Protein 8CR6 (pdb70)

Secondary structure (DSSP, 8-state):
-EESSSSEEEEEE---TTSPPEEEEEE-S-SS--S--EE-TT-SS--B-SSEEEEEESSGGG-SEEEE----EEEEEEEEEETTEE---SEE--TT--S-EEEBSSSSSEEEEEEEESS-SS-EEEEEE---SSSS--EEE---EEEEEEEE-SS-EEEEEEEEEEEPP-S--SS-SSPEEEEEEEEETTEEEEEEEEE-HHHHB-PPPPEEEEEEE---EEEEEE--TTS-S-TTTS-EEEEEEE-----SS-EEESSSEEEE--SS-EEEEEEEESSS--PPPPPEEEE--/--HHHHHHHHHHHHHHHHHHHHHHSTTTTSTT--S----SSTTT--HHHHSS-GGG---TT---TTS-SS---HHHHHHHHHHHHHHHHHHHHHHHHHHHHHH-------HHHHHHHHHHHHHHH-------HHHHHHHHHHHHHHHHHHHHHHHHHHHHHTT-

B-factor: mean 110.55, std 40.28, range [47.68, 278.94]

Nearest PDB structures (foldseek):
  8cr6-assembly1_B  TM=1.006E+00  e=8.354E-24  Mus musculus
  8odz-assembly1_A  TM=9.471E-01  e=2.754E-16  Mus musculus
  8xrp-assembly1_I  TM=9.259E-01  e=5.341E-13  Homo sapiens
  1huw-assembly1_A-2  TM=4.207E-01  e=3.309E-01  Homo sapiens
  7zxk-assembly1_A  TM=4.662E-01  e=5.481E-01  Homo sapiens

Radius of gyration: 28.17 Å; Cα contacts (8 Å, |Δi|>4): 906; chains: 2; bounding box: 76×85×51 Å

Foldseek 3Di:
DDDPDDQEDEAEEALDVVGWFDKDKDFFPPPPDAQKWKDFPLDDDTDDGGRMGIFGDHDLVSFGWICISVRHTHGYAYFYAYPRRTDPQQFDAAPVRDQWQKADQEPQFKIKIKGWGPDDDPKAKDKAFDDPDPPAWGKDKDGKDKDPDWDDDPNDTTTMIMIMMGTDDDPDDPADDAWGKMKMWIGDGRYTDMDIDTHGNLARHEHAFWADWDWAPDCQIKIFTHGDPSYDPPCVSQFKKKWKAKLQVPQDRIDIDSDRIDGDDDDQIKMWMWMGGPPRPYTIYDIDIGTDD/DVLLVLLVLLLVLLVVQLVLLCVLVPPLCLVVVPDDQDQPCVPPAPQVQQLDDPVVCPDPPGAFQLADPVDDDPSLNSNLVRLLVSLVVLLVALVVLQVVVVVPPSHHRDPSNSVSSVVSSVRRVVDYDDDDPSGSSSVVSSSSVNVSVSSVSVSVSSVVSPPD

Solvent-accessible surface area: 23974 Å² total; per-residue (Å²): 87,93,119,37,86,76,62,21,70,0,0,72,3,58,56,38,128,122,12,118,12,90,96,38,88,20,74,8,76,39,126,157,82,80,102,8,46,2,25,5,64,71,142,194,37,91,78,13,83,34,111,61,30,74,34,78,0,41,73,52,109,42,0,0,78,7,21,2,75,123,80,12,98,10,32,2,4,0,11,17,59,90,142,56,126,101,16,74,78,4,1,24,38,26,90,100,147,50,43,12,77,20,76,0,36,8,55,57,6,128,1,54,0,20,0,0,2,58,160,48,122,61,27,102,31,73,14,102,39,61,29,118,51,140,102,35,46,49,12,82,28,48,168,18,69,115,26,105,70,129,39,96,32,105,188,102,87,13,62,47,22,34,4,74,3,64,34,67,137,107,47,42,73,21,13,25,75,71,40,0,61,0,20,0,22,0,32,22,83,3,33,1,0,76,14,87,34,69,21,20,8,16,70,15,0,68,2,52,46,10,77,72,30,92,36,122,105,98,123,40,8,54,0,29,4,67,33,4,122,38,7,16,82,18,68,33,4,16,5,0,27,0,21,0,67,81,111,108,51,60,83,161,77,20,74,74,18,60,147,62,21,22,91,16,142,24,170,71,5,44,1,0,0,1,0,6,0,44,11,44,137,11,47,3,4,131,60,20,63,35,94,4,182,71,182,4,58,79,42,0,64,51,0,16,124,10,0,39,61,3,9,120,59,0,78,139,32,0,60,104,46,35,0,72,68,103,112,24,118,49,88,20,39,0,178,126,122,31,43,0,21,129,14,0,6,0,83,91,45,58,164,97,184,99,69,217,18,51,3,37,15,118,162,62,97,22,124,84,14,36,84,0,11,39,11,0,58,86,1,0,28,37,1,47,73,22,0,88,36,7,14,58,39,4,117,122,120,180,92,4,109,7,49,70,25,0,21,89,0,0,52,60,0,6,100,24,9,83,166,186,44,52,175,50,101,63,114,143,9,21,27,56,0,2,37,3,0,27,4,0,19,6,3,0,5,3,0,0,14,0,5,9,24,15,39,107,78

Sequence (457 aa):
MWELEKDVYVVEVDWTPDAPGETVNLTCDTPEEDDITWTSDQRHGVIGSGKTLTITVKEFLDAGQYTCHTLSHSHLLLHKKENGIWSTEILKNFKNKTFLKCEAPNYSGRFTCSWLVQRNMDLKFNIKSSSSSPDSRAVTCGMASLSAEKVTLDQRDYEKYSVSCQEDVTCPTAEETLPIELALEARQQNKYENYSTSFFIRDIIKPDPPKNLQMKPLKQVEVSWEYPDSWSTPHSYFSLKFFVRIQGCNQKGAFLVEKTSTEVQCKGGNVCVQAQDRYYNSSCSKWACVPCRARCLSQSRNLLKTTDDMVKTAREKLKHYSCTAEDIDHEDITRDQTSTLKTCLPLELHKNESCRGSCLPPQKTSLMMTLCLGSIYEDLKMYQTEFQAINAALQNHQQIILDKGMLVAIDELMQSLNHPVGEADPYRVKMKLCILLHAFSTRVVTINRVMGYLSSA

GO terms:
  GO:0042102 positive regulation of T cell proliferation (P, IDA)
  GO:0005576 extracellular region (C, EXP)
  GO:0005125 cytokine activity (F, IDA)
  GO:0005576 extracellular region (C, IDA)
  GO:0005737 cytoplasm (C, IDA)
  GO:0009986 cell surface (C, IDA)
  GO:0042832 defense response to protozoan (P, IDA)
  GO:0043514 interleukin-12 complex (C, IDA)
  GO:0032729 positive regulation of type II interferon production (P, IDA)
  GO:0051607 defense response to virus (P, IDA)
  GO:0007166 cell surface receptor signaling pathway (P, IDA)
  GO:0008283 cell population proliferation (P, IDA)
  GO:0071222 cellular response to lipopolysaccharide (P, IDA)
  GO:0071346 cellular response to type II interferon (P, IDA)
  GO:0042832 defense response to protozoan (P, IGI)
  GO:0043514 interleukin-12 complex (C, IGI)
  GO:0032729 positive regulation of type II interferon production (P, IGI)
  GO:0008283 cell population proliferation (P, IGI)
  GO:0002862 negative regulation of inflammatory response to antigenic stimulus (P, IMP)
  GO:0042832 defense response to protozoan (P, IMP)

Structure (mmCIF, N/CA/C/O backbone):
data_8CR6
#
_entry.id   8CR6
#
_cell.length_a   59.110
_cell.length_b   70.770
_cell.length_c   127.370
_cell.angle_alpha   90.000
_cell.angle_beta   90.000
_cell.angle_gamma   90.000
#
_symmetry.space_group_name_H-M   'P 21 21 21'
#
loop_
_entity.id
_entity.type
_entity.pdbx_description
1 polymer 'Interleukin-12 subunit beta'
2 polymer 'Interleukin-12 subunit alpha'
3 branched beta-D-mannopyranose-(1-4)-2-acetamido-2-deoxy-beta-D-glucopyranose-(1-4)-2-acetamido-2-deoxy-beta-D-glucopyranose
4 non-polymer 2-acetamido-2-deoxy-beta-D-glucopyranose
5 water water
#
loop_
_atom_site.group_PDB
_atom_site.id
_atom_site.type_symbol
_atom_site.label_atom_id
_atom_site.label_alt_id
_atom_site.label_comp_id
_atom_site.label_asym_id
_atom_site.label_entity_id
_atom_site.label_seq_id
_atom_site.pdbx_PDB_ins_code
_atom_site.Cartn_x
_atom_site.Cartn_y
_atom_site.Cartn_z
_atom_site.occupancy
_atom_site.B_iso_or_equiv
_atom_site.auth_seq_id
_atom_site.auth_comp_id
_atom_site.auth_asym_id
_atom_site.auth_atom_id
_atom_site.pdbx_PDB_model_num
ATOM 1 N N . MET A 1 23 ? -11.16000 -21.46900 8.05800 1.000 109.55391 23 MET A N 1
ATOM 2 C CA . MET A 1 23 ? -11.59900 -21.64700 9.43800 1.000 117.62288 23 MET A CA 1
ATOM 3 C C . MET A 1 23 ? -11.18600 -20.45300 10.29300 1.000 121.51215 23 MET A C 1
ATOM 4 O O . MET A 1 23 ? -10.00000 -20.15200 10.42500 1.000 132.35345 23 MET A O 1
ATOM 9 N N . TRP A 1 24 ? -12.17600 -19.77400 10.87100 1.000 115.38693 24 TRP A N 1
ATOM 10 C CA . TRP A 1 24 ? -11.94600 -18.61200 11.71600 1.000 123.47575 24 TRP A CA 1
ATOM 11 C C . TRP A 1 24 ? -12.40800 -18.89600 13.13900 1.000 129.15612 24 TRP A C 1
ATOM 12 O O . TRP A 1 24 ? -13.31600 -19.70200 13.37000 1.000 113.24095 24 TRP A O 1
ATOM 23 N N . GLU A 1 25 ? -11.77000 -18.21700 14.09100 1.000 166.61792 25 GLU A N 1
ATOM 24 C CA . GLU A 1 25 ? -11.96200 -18.48100 15.51400 1.000 147.62635 25 GLU A CA 1
ATOM 25 C C . GLU A 1 25 ? -13.07400 -17.58600 16.04800 1.000 147.53137 25 GLU A C 1
ATOM 26 O O . GLU A 1 25 ? -12.90200 -16.36800 16.16300 1.000 146.38174 25 GLU A O 1
ATOM 32 N N . LEU A 1 26 ? -14.21300 -18.19300 16.38100 1.000 130.60446 26 LEU A N 1
ATOM 33 C CA . LEU A 1 26 ? -15.27500 -17.46000 17.06300 1.000 111.77888 26 LEU A CA 1
ATOM 34 C C . LEU A 1 26 ? -15.00400 -17.39200 18.56300 1.000 121.52339 26 LEU A C 1
ATOM 35 O O . LEU A 1 26 ? -15.13900 -16.32900 19.17800 1.000 122.49523 26 LEU A O 1
ATOM 40 N N . GLU A 1 27 ? -14.61200 -18.52000 19.16200 1.000 123.86677 27 GLU A N 1
ATOM 41 C CA . GLU A 1 27 ? -14.20900 -18.58300 20.56100 1.000 108.51549 27 GLU A CA 1
ATOM 42 C C . GLU A 1 27 ? -12.98000 -19.48100 20.67300 1.000 120.60513 27 GLU A C 1
ATOM 43 O O . GLU A 1 27 ? -12.49400 -20.02900 19.67900 1.000 128.27618 27 GLU A O 1
ATOM 49 N N . LYS A 1 28 ? -12.48700 -19.64600 21.90400 1.000 119.52319 28 LYS A N 1
ATOM 50 C CA . LYS A 1 28 ? -11.22900 -20.35700 22.11800 1.000 128.68156 28 LYS A CA 1
ATOM 51 C C . LYS A 1 28 ? -11.29300 -21.78200 21.57500 1.000 128.22196 28 LYS A C 1
ATOM 52 O O . LYS A 1 28 ? -10.40000 -22.21800 20.83900 1.000 112.54995 28 LYS A O 1
ATOM 54 N N . ASP A 1 29 ? -12.34300 -22.52700 21.93400 1.000 129.12706 29 ASP A N 1
ATOM 55 C CA . ASP A 1 29 ? -12.50400 -23.91100 21.50100 1.000 115.65577 29 ASP A CA 1
ATOM 56 C C . ASP A 1 29 ? -13.74500 -24.10200 20.63400 1.000 114.94434 29 ASP A C 1
ATOM 57 O O . ASP A 1 29 ? -14.24700 -25.22500 20.51300 1.000 102.42049 29 ASP A O 1
ATOM 62 N N . VAL A 1 30 ? -14.25300 -23.02700 20.03500 1.000 118.50126 30 VAL A N 1
ATOM 63 C CA . VAL A 1 30 ? -15.38700 -23.08000 19.11800 1.000 108.26372 30 VAL A CA 1
ATOM 64 C C . VAL A 1 30 ? -14.96100 -22.41000 17.82000 1.000 118.74183 30 VAL A C 1
ATOM 65 O O . VAL A 1 30 ? -14.64000 -21.21400 17.81200 1.000 107.73693 30 VAL A O 1
ATOM 69 N N . TYR A 1 31 ? -14.96200 -23.17100 16.72800 1.000 115.12821 31 TYR A N 1
ATOM 70 C CA . TYR A 1 31 ? -14.51200 -22.69300 15.43000 1.000 105.83417 31 TYR A CA 1
ATOM 71 C C . TYR A 1 31 ? -15.63800 -22.80900 14.41200 1.000 95.28577 31 TYR A C 1
ATOM 72 O O . TYR A 1 31 ? -16.46900 -23.71900 14.47900 1.000 99.09632 31 TYR A O 1
ATOM 81 N N . VAL A 1 32 ? -15.65700 -21.87300 13.46600 1.000 94.92659 32 VAL A N 1
ATOM 82 C CA . VAL A 1 32 ? -16.66400 -21.82800 12.41300 1.000 98.35650 32 VAL A CA 1
ATOM 83 C C . VAL A 1 32 ? -15.95900 -21.98000 11.07400 1.000 101.37854 32 VAL A C 1
ATOM 84 O O . VAL A 1 32 ? -14.97700 -21.28100 10.80200 1.000 103.25258 32 VAL A O 1
ATOM 88 N N . VAL A 1 33 ? -16.46500 -22.88200 10.23800 1.000 100.55882 33 VAL A N 1
ATOM 89 C CA . VAL A 1 33 ? -15.92800 -23.11100 8.90100 1.000 95.62714 33 VAL A CA 1
ATOM 90 C C . VAL A 1 33 ? -17.01900 -22.79400 7.88700 1.000 85.29936 33 VAL A C 1
ATOM 91 O O . VAL A 1 33 ? -18.16500 -23.23100 8.04000 1.000 82.66974 33 VAL A O 1
ATOM 95 N N . GLU A 1 34 ? -16.66100 -22.03000 6.86100 1.000 83.97948 34 GLU A N 1
ATOM 96 C CA . GLU A 1 34 ? -17.59000 -21.61400 5.81900 1.000 86.33291 34 GLU A CA 1
ATOM 97 C C . GLU A 1 34 ? -17.46700 -22.55600 4.62900 1.000 89.07362 34 GLU A C 1
ATOM 98 O O . GLU A 1 34 ? -16.36000 -22.79400 4.13000 1.000 88.75799 34 GLU A O 1
ATOM 104 N N . VAL A 1 35 ? -18.60000 -23.09800 4.18800 1.000 86.13629 35 VAL A N 1
ATOM 105 C CA . VAL A 1 35 ? -18.63700 -24.11800 3.14800 1.000 98.33802 35 VAL A CA 1
ATOM 106 C C . VAL A 1 35 ? -19.49100 -23.61700 1.99200 1.000 114.99132 35 VAL A C 1
ATOM 107 O O . VAL A 1 35 ? -20.46400 -22.88000 2.18200 1.000 95.43746 35 VAL A O 1
ATOM 111 N N . ASP A 1 36 ? -19.11400 -24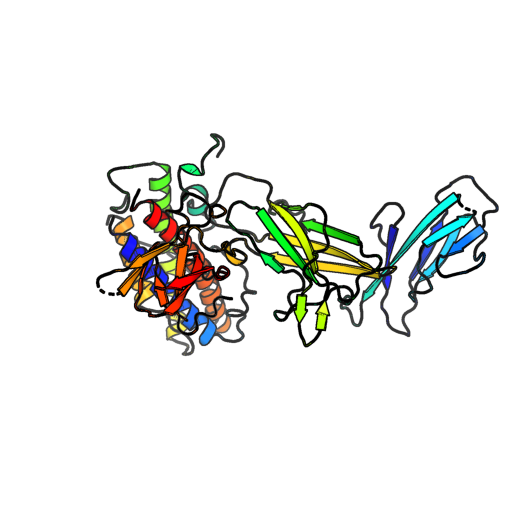.02900 0.77700 1.000 116.86310 36 ASP A N 1
ATOM 112 C CA . ASP A 1 36 ? -19.79600 -23.58800 -0.43500 1.000 119.45913 36 ASP A CA 1
ATOM 113 C C . ASP A 1 36 ? -21.16800 -24.22800 -0.60700 1.000 122.45581 36 ASP A C 1
ATOM 114 O O . ASP A 1 36 ? -21.94500 -23.76600 -1.44900 1.000 131.72420 36 ASP A O 1
ATOM 119 N N . TRP A 1 37 ? -21.47500 -25.26900 0.16400 1.000 123.80679 37 TRP A N 1
ATOM 120 C CA . TRP A 1 37 ? -22.76200 -25.96100 0.12100 1.000 131.19861 37 TRP A CA 1
ATOM 121 C C . TRP A 1 37 ? -23.22900 -26.18500 -1.31500 1.000 137.85612 37 TRP A C 1
ATOM 122 O O . TRP A 1 37 ? -24.35200 -25.85100 -1.70100 1.000 131.70094 37 TRP A O 1
ATOM 133 N N . THR A 1 38 ? -22.33800 -26.76500 -2.11400 1.000 149.31380 38 THR A N 1
ATOM 134 C CA . THR A 1 38 ? -22.64300 -27.20200 -3.46800 1.000 152.36503 38 THR A CA 1
ATOM 135 C C . THR A 1 38 ? -22.14800 -28.64000 -3.58600 1.000 169.62268 38 THR A C 1
ATOM 136 O O . THR A 1 38 ? -20.99700 -28.92700 -3.21400 1.000 172.15564 38 THR A O 1
ATOM 140 N N . PRO A 1 39 ? -22.97100 -29.56800 -4.08400 1.000 181.01174 39 PRO A N 1
ATOM 141 C CA . PRO A 1 39 ? -22.58900 -30.99200 -4.02400 1.000 187.05885 39 PRO A CA 1
ATOM 142 C C . PRO A 1 39 ? -21.21800 -31.30200 -4.60400 1.000 188.62303 39 PRO A C 1
ATOM 143 O O . PRO A 1 39 ? -20.54700 -32.22100 -4.11400 1.000 198.34565 39 PRO A O 1
ATOM 147 N N . ASP A 1 40 ? -20.77300 -30.56900 -5.62500 1.000 172.07411 40 ASP A N 1
ATOM 148 C CA . ASP A 1 40 ? -19.46500 -30.82900 -6.21600 1.000 180.63571 40 ASP A CA 1
ATOM 149 C C . ASP A 1 40 ? -18.32600 -30.16100 -5.45600 1.000 172.21965 40 ASP A C 1
ATOM 150 O O . ASP A 1 40 ? -17.17200 -30.58400 -5.60000 1.000 170.54737 40 ASP A O 1
ATOM 155 N N . ALA A 1 41 ? -18.61700 -29.14100 -4.65800 1.000 162.94643 41 ALA A N 1
ATOM 156 C CA . ALA A 1 41 ? -17.56200 -28.37800 -4.00100 1.000 150.97057 41 ALA A CA 1
ATOM 157 C C . ALA A 1 41 ? -16.85200 -29.23700 -2.96100 1.000 140.49047 41 ALA A C 1
ATOM 158 O O . ALA A 1 41 ? -17.51400 -29.91500 -2.16700 1.000 146.68139 41 ALA A O 1
ATOM 160 N N . PRO A 1 42 ? -15.51800 -29.24100 -2.93200 1.000 122.68085 42 PRO A N 1
ATOM 161 C CA . PRO A 1 42 ? -14.80400 -30.01600 -1.90600 1.000 113.68505 42 PRO A CA 1
ATOM 162 C C . PRO A 1 42 ? -14.78400 -29.27100 -0.58000 1.000 140.74875 42 PRO A C 1
ATOM 163 O O . PRO A 1 42 ? -14.49200 -28.07400 -0.52900 1.000 140.22921 42 PRO A O 1
ATOM 167 N N . GLY A 1 43 ? -15.10100 -29.98800 0.49400 1.000 145.79297 43 GLY A N 1
ATOM 168 C CA . GLY A 1 43 ? -15.06700 -29.37800 1.80800 1.000 136.73365 43 GLY A CA 1
ATOM 169 C C . GLY A 1 43 ? -13.66500 -28.94900 2.19100 1.000 132.55097 43 GLY A C 1
ATOM 170 O O . GLY A 1 43 ? -12.66800 -29.52800 1.75500 1.000 129.60545 43 GLY A O 1
ATOM 171 N N . GLU A 1 44 ? -13.59400 -27.91500 3.02600 1.000 130.39694 44 GLU A N 1
ATOM 172 C CA . GLU A 1 44 ? -12.30700 -27.36800 3.42800 1.000 120.74248 44 GLU A CA 1
ATOM 173 C C . GLU A 1 44 ? -11.59300 -28.33500 4.36400 1.000 115.72199 44 GLU A C 1
ATOM 174 O O . GLU A 1 44 ? -12.20200 -28.92000 5.26400 1.000 112.51949 44 GLU A O 1
ATOM 180 N N . THR A 1 45 ? -10.29000 -28.49700 4.14800 1.000 122.02497 45 THR A N 1
ATOM 181 C CA . THR A 1 45 ? -9.46900 -29.41100 4.93300 1.000 126.00541 45 THR A CA 1
ATOM 182 C C . THR A 1 45 ? -8.66400 -28.58600 5.93300 1.000 128.11740 45 THR A C 1
ATOM 183 O O . THR A 1 45 ? -7.82000 -27.77400 5.54200 1.000 133.87264 45 THR A O 1
ATOM 187 N N . VAL A 1 46 ? -8.93700 -28.78600 7.22000 1.000 135.38186 46 VAL A N 1
ATOM 188 C CA . VAL A 1 46 ? -8.25400 -28.07200 8.29200 1.000 130.11586 46 VAL A CA 1
ATOM 189 C C . VAL A 1 46 ? -8.01900 -29.04000 9.44400 1.000 135.94117 46 VAL A C 1
ATOM 190 O O . VAL A 1 46 ? -8.90900 -29.81400 9.80900 1.000 137.59557 46 VAL A O 1
ATOM 194 N N . ASN A 1 47 ? -6.82000 -28.99500 10.01700 1.000 143.85290 47 ASN A N 1
ATOM 195 C CA . ASN A 1 47 ? -6.45700 -29.88700 11.10900 1.000 156.45333 47 ASN A CA 1
ATOM 196 C C . ASN A 1 47 ? -6.79300 -29.24700 12.45000 1.000 152.49153 47 ASN A C 1
ATOM 197 O O . ASN A 1 47 ? -6.63500 -28.03700 12.63400 1.000 131.80737 47 ASN A O 1
ATOM 202 N N . LEU A 1 48 ? -7.27000 -30.07100 13.38300 1.000 160.23863 48 LEU A N 1
ATOM 203 C CA . LEU A 1 48 ? -7.50300 -29.65100 14.75900 1.000 159.08009 48 LEU A CA 1
ATOM 204 C C . LEU A 1 48 ? -6.75600 -30.59500 15.68900 1.000 163.01466 48 LEU A C 1
ATOM 205 O O . LEU A 1 48 ? -6.83000 -31.81800 15.53300 1.000 166.46202 48 LEU A O 1
ATOM 210 N N . THR A 1 49 ? -6.02800 -30.02300 16.64300 1.000 162.99990 49 THR A N 1
ATOM 211 C CA . THR A 1 49 ? -5.23100 -30.77700 17.59500 1.000 160.92724 49 THR A CA 1
ATOM 212 C C . THR A 1 49 ? -5.88000 -30.73200 18.97100 1.000 159.76802 49 THR A C 1
ATOM 213 O O . THR A 1 49 ? -6.70200 -29.86100 19.26700 1.000 159.06405 49 THR A O 1
ATOM 217 N N . CYS A 1 50 ? -5.49900 -31.68300 19.81600 1.000 161.17744 50 CYS A N 1
ATOM 218 C CA . CYS A 1 50 ? -6.01000 -31.69700 21.17800 1.000 165.23374 50 CYS A CA 1
ATOM 219 C C . CYS A 1 50 ? -5.36600 -30.57200 21.98200 1.000 166.69515 50 CYS A C 1
ATOM 220 O O . CYS A 1 50 ? -4.19000 -30.24500 21.79600 1.000 166.33433 50 CYS A O 1
ATOM 223 N N . ASP A 1 51 ? -6.15100 -29.96900 22.87700 1.000 163.85165 51 ASP A N 1
ATOM 224 C CA . ASP A 1 51 ? -5.68100 -28.81500 23.63200 1.000 150.81776 51 ASP A CA 1
ATOM 225 C C . ASP A 1 51 ? -4.64700 -29.17000 24.69200 1.000 160.41559 51 ASP A C 1
ATOM 226 O O . ASP A 1 51 ? -4.19400 -28.26500 25.40200 1.000 161.95991 51 ASP A O 1
ATOM 231 N N . THR A 1 52 ? -4.26600 -30.44500 24.82700 1.000 166.10427 52 THR A N 1
ATOM 232 C CA . THR A 1 52 ? -3.17600 -30.83000 25.71800 1.000 177.00367 52 THR A CA 1
ATOM 233 C C . THR A 1 52 ? -1.91300 -31.03300 24.89500 1.000 191.94926 52 THR A C 1
ATOM 234 O O . THR A 1 52 ? -1.92000 -31.84900 23.96000 1.000 189.91446 52 THR A O 1
ATOM 238 N N . PRO A 1 53 ? -0.81800 -30.32500 25.18700 1.000 222.73174 53 PRO A N 1
ATOM 239 C CA . PRO A 1 53 ? 0.32500 -30.33900 24.26400 1.000 226.88366 53 PRO A CA 1
ATOM 240 C C . PRO A 1 53 ? 1.16000 -31.61200 24.29000 1.000 243.47246 53 PRO A C 1
ATOM 241 O O . PRO A 1 53 ? 1.52600 -32.12000 23.22600 1.000 260.19911 53 PRO A O 1
ATOM 245 N N . GLU A 1 54 ? 1.46500 -32.14500 25.47500 1.000 212.61334 54 GLU A N 1
ATOM 246 C CA . GLU A 1 54 ? 2.46600 -33.20200 25.58200 1.000 199.60807 54 GLU A CA 1
ATOM 247 C C . GLU A 1 54 ? 1.89300 -34.61000 25.48800 1.000 193.52131 54 GLU A C 1
ATOM 248 O O . GLU A 1 54 ? 2.65600 -35.55700 25.26400 1.000 195.44831 54 GLU A O 1
ATOM 254 N N . GLU A 1 55 ? 0.58400 -34.77900 25.64400 1.000 191.84324 55 GLU A N 1
ATOM 255 C CA . GLU A 1 55 ? 0.01400 -36.11800 25.71200 1.000 193.42037 55 GLU A CA 1
ATOM 256 C C . GLU A 1 55 ? 0.09600 -36.81800 24.35900 1.000 196.44038 55 GLU A C 1
ATOM 257 O O . GLU A 1 55 ? -0.05200 -36.19400 23.30500 1.000 196.66718 55 GLU A O 1
ATOM 263 N N . ASP A 1 56 ? 0.33500 -38.13000 24.40000 1.000 192.56093 56 ASP A N 1
ATOM 264 C CA . ASP A 1 56 ? 0.41000 -38.96200 23.21000 1.000 200.28238 56 ASP A CA 1
ATOM 265 C C . ASP A 1 56 ? -0.46500 -40.19600 23.39200 1.000 212.00863 56 ASP A C 1
ATOM 266 O O . ASP A 1 56 ? -0.85800 -40.54600 24.50700 1.000 211.43347 56 ASP A O 1
ATOM 271 N N . ASP A 1 57 ? -0.76400 -40.85200 22.26700 1.000 221.57219 57 ASP A N 1
ATOM 272 C CA . ASP A 1 57 ? -1.52500 -42.10500 22.24300 1.000 215.71415 57 ASP A CA 1
ATOM 273 C C . ASP A 1 57 ? -2.98500 -41.88100 22.63600 1.000 224.12988 57 ASP A C 1
ATOM 274 O O . ASP A 1 57 ? -3.59700 -42.71700 23.30100 1.000 219.23596 57 ASP A O 1
ATOM 276 N N . ILE A 1 58 ? -3.55200 -40.75700 22.19900 1.000 234.57624 58 ILE A N 1
ATOM 277 C CA . ILE A 1 58 ? -4.91000 -40.37400 22.57100 1.000 203.87743 58 ILE A CA 1
ATOM 278 C C . ILE A 1 58 ? -5.90900 -40.97000 21.58700 1.000 192.51549 58 ILE A C 1
ATOM 279 O O . ILE A 1 58 ? -5.52100 -41.56700 20.57700 1.000 191.90684 58 ILE A O 1
ATOM 284 N N . THR A 1 59 ? -7.20100 -40.81600 21.88100 1.000 193.73407 59 THR A N 1
ATOM 285 C CA . THR A 1 59 ? -8.27300 -41.23200 20.98800 1.000 181.94696 59 THR A CA 1
ATOM 286 C C . THR A 1 59 ? -9.26400 -40.08200 20.83800 1.000 190.99243 59 THR A C 1
ATOM 287 O O . THR A 1 59 ? -9.29300 -39.15000 21.64700 1.000 183.28593 59 THR A O 1
ATOM 291 N N . TRP A 1 60 ? -10.08400 -40.15500 19.78600 1.000 175.15326 60 TRP A N 1
ATOM 292 C CA . TRP A 1 60 ? -10.97800 -39.06900 19.41400 1.000 160.24115 60 TRP A CA 1
ATOM 293 C C . TRP A 1 60 ? -12.38400 -39.59500 19.15900 1.000 149.34971 60 TRP A C 1
ATOM 294 O O . TRP A 1 60 ? -12.56700 -40.70800 18.66100 1.000 155.65098 60 TRP A O 1
ATOM 305 N N . THR A 1 61 ? -13.37800 -38.77100 19.49300 1.000 147.40875 61 THR A N 1
ATOM 306 C CA . THR A 1 61 ? -14.77200 -39.08300 19.21700 1.000 146.28959 61 THR A CA 1
ATOM 307 C C . THR A 1 61 ? -15.48200 -37.82400 18.73300 1.000 145.50433 61 THR A C 1
ATOM 308 O O . THR A 1 61 ? -14.92700 -36.72100 18.75400 1.000 143.05999 61 THR A O 1
ATOM 312 N N . SER A 1 62 ? -16.72600 -38.00700 18.29200 1.000 143.69606 62 SER A N 1
ATOM 313 C CA . SER A 1 62 ? -17.60000 -36.90800 17.90600 1.000 138.45140 62 SER A CA 1
ATOM 314 C C . SER A 1 62 ? -18.98500 -37.15900 18.48700 1.000 137.38690 62 SER A C 1
ATOM 315 O O . SER A 1 62 ? -19.40800 -38.30700 18.64700 1.000 142.99489 62 SER A O 1
ATOM 318 N N . ASP A 1 63 ? -19.69300 -36.07000 18.79700 1.000 140.53395 63 ASP A N 1
ATOM 319 C CA . ASP A 1 63 ? -20.99700 -36.18800 19.43900 1.000 131.84649 63 ASP A CA 1
ATOM 320 C C . ASP A 1 63 ? -22.04100 -36.84800 18.54800 1.000 134.99471 63 ASP A C 1
ATOM 321 O O . ASP A 1 63 ? -23.11000 -37.21600 19.05200 1.000 136.60587 63 ASP A O 1
ATOM 326 N N . GLN A 1 64 ? -21.77100 -37.00000 17.25300 1.000 128.40024 64 GLN A N 1
ATOM 327 C CA . GLN A 1 64 ? -22.65700 -37.71300 16.34300 1.000 125.23495 64 GLN A CA 1
ATOM 328 C C . GLN A 1 64 ? -22.14100 -39.10300 15.99800 1.000 142.05207 64 GLN A C 1
ATOM 329 O O . GLN A 1 64 ? -22.74800 -39.79000 15.16900 1.000 134.65406 64 GLN A O 1
ATOM 335 N N . ARG A 1 65 ? -21.04200 -39.53000 16.60900 1.000 147.07616 65 ARG A N 1
ATOM 336 C CA . ARG A 1 65 ? -20.47100 -40.84900 16.39000 1.000 142.84385 65 ARG A CA 1
ATOM 337 C C . ARG A 1 65 ? -20.43400 -41.60500 17.71000 1.000 144.80362 65 ARG A C 1
ATOM 338 O O . ARG A 1 65 ? -20.31600 -41.00700 18.78400 1.000 143.44137 65 ARG A O 1
ATOM 346 N N . HIS A 1 66 ? -20.53600 -42.93000 17.61900 1.000 151.10541 66 HIS A N 1
ATOM 347 C CA . HIS A 1 66 ? -20.59700 -43.76900 18.80700 1.000 142.28273 66 HIS A CA 1
ATOM 348 C C . HIS A 1 66 ? -19.21700 -44.13400 19.33700 1.000 151.58967 66 HIS A C 1
ATOM 349 O O . HIS A 1 66 ? -19.00100 -44.12400 20.55400 1.000 158.47497 66 HIS A O 1
ATOM 356 N N . GLY A 1 67 ? -18.27200 -44.44900 18.44900 1.000 151.68294 67 GLY A N 1
ATOM 357 C CA . GLY A 1 67 ? -16.97800 -44.95200 18.83700 1.000 140.18018 67 GLY A CA 1
ATOM 358 C C . GLY A 1 67 ? -15.83800 -44.00500 18.50900 1.000 140.03643 67 GLY A C 1
ATOM 359 O O . GLY A 1 67 ? -16.03100 -42.83700 18.16500 1.000 150.14986 67 GLY A O 1
ATOM 360 N N . VAL A 1 68 ? -14.62500 -44.54100 18.62000 1.000 139.51526 68 VAL A N 1
ATOM 361 C CA . VAL A 1 68 ? -13.40700 -43.77000 18.39500 1.000 143.30944 68 VAL A CA 1
ATOM 362 C C . VAL A 1 68 ? -13.17100 -43.61700 16.89900 1.000 135.56697 68 VAL A C 1
ATOM 363 O O . VAL A 1 68 ? -13.42200 -44.54100 16.11500 1.000 141.18014 68 VAL A O 1
ATOM 367 N N . ILE A 1 69 ? -12.67400 -42.44300 16.49800 1.000 135.57446 69 ILE A N 1
ATOM 368 C CA . ILE A 1 69 ? -12.45500 -42.12600 15.09200 1.000 140.54269 69 ILE A CA 1
ATOM 369 C C . ILE A 1 69 ? -11.09800 -41.49300 14.82900 1.000 142.58367 69 ILE A C 1
ATOM 370 O O . ILE A 1 69 ? -10.82100 -41.10700 13.69100 1.000 131.82775 69 ILE A O 1
ATOM 375 N N . GLY A 1 70 ? -10.23300 -41.37900 15.83600 1.000 146.72947 70 GLY A N 1
ATOM 376 C CA . GLY A 1 70 ? -8.91900 -40.79000 15.64000 1.000 146.82988 70 GLY A CA 1
ATOM 377 C C . GLY A 1 70 ? -7.91900 -41.35000 16.63000 1.000 145.72808 70 GLY A C 1
ATOM 378 O O . GLY A 1 70 ? -8.29000 -41.96500 17.63500 1.000 149.31956 70 GLY A O 1
ATOM 379 N N . SER A 1 71 ? -6.63500 -41.11900 16.34000 1.000 147.91560 71 SER A N 1
ATOM 380 C CA . SER A 1 71 ? -5.58400 -41.68000 17.17600 1.000 163.10628 71 SER A CA 1
ATOM 381 C C . SER A 1 71 ? -4.47100 -40.67900 17.47200 1.000 165.83860 71 SER A C 1
ATOM 382 O O . SER A 1 71 ? -3.98100 -40.60700 18.60100 1.000 171.34454 71 SER A O 1
ATOM 385 N N . GLY A 1 72 ? -4.07200 -39.89900 16.47100 1.000 163.22583 72 GLY A N 1
ATOM 386 C CA . GLY A 1 72 ? -2.92500 -39.02500 16.62800 1.000 164.11004 72 GLY A CA 1
ATOM 387 C C . GLY A 1 72 ? -3.18500 -37.85600 17.55900 1.000 166.30208 72 GLY A C 1
ATOM 388 O O . GLY A 1 72 ? -4.31400 -37.56100 17.95400 1.000 168.67382 72 GLY A O 1
ATOM 389 N N . LYS A 1 73 ? -2.09300 -37.17400 17.92400 1.000 171.30245 73 LYS A N 1
ATOM 390 C CA . LYS A 1 73 ? -2.21600 -35.96700 18.73700 1.000 173.41614 73 LYS A CA 1
ATOM 391 C C . LYS A 1 73 ? -2.93200 -34.86000 17.97600 1.000 170.20865 73 LYS A C 1
ATOM 392 O O . LYS A 1 73 ? -3.56900 -33.99600 18.59000 1.000 171.09744 73 LYS A O 1
ATOM 398 N N . THR A 1 74 ? -2.83400 -34.87100 16.64700 1.000 196.19248 74 THR A N 1
ATOM 399 C CA . THR A 1 74 ? -3.54300 -33.93700 15.78100 1.000 195.60679 74 THR A CA 1
ATOM 400 C C . THR A 1 74 ? -4.40000 -34.73000 14.80400 1.000 204.84550 74 THR A C 1
ATOM 401 O O . THR A 1 74 ? -3.92800 -35.70800 14.21200 1.000 208.84358 74 THR A O 1
ATOM 405 N N . LEU A 1 75 ? -5.64800 -34.30500 14.63100 1.000 185.93103 75 LEU A N 1
ATOM 406 C CA . LEU A 1 75 ? -6.60500 -35.00700 13.78500 1.000 188.88538 75 LEU A CA 1
ATOM 407 C C . LEU A 1 75 ? -7.02300 -34.09600 12.63900 1.000 194.79341 75 LEU A C 1
ATOM 408 O O . LEU A 1 75 ? -7.72100 -33.09900 12.85300 1.000 182.63689 75 LEU A O 1
ATOM 413 N N . THR A 1 76 ? -6.58700 -34.43900 11.42800 1.000 233.54454 76 THR A N 1
ATOM 414 C CA . THR A 1 76 ? -7.07100 -33.75700 10.23300 1.000 232.15890 76 THR A CA 1
ATOM 415 C C . THR A 1 76 ? -8.56200 -34.01400 10.05100 1.000 238.12681 76 THR A C 1
ATOM 416 O O . THR A 1 76 ? -9.10300 -35.02200 10.51900 1.000 250.03395 76 THR A O 1
ATOM 420 N N . ILE A 1 77 ? -9.23600 -33.09300 9.36900 1.000 178.81001 77 ILE A N 1
ATOM 421 C CA . ILE A 1 77 ? -10.66500 -33.24000 9.10800 1.000 160.89902 77 ILE A CA 1
ATOM 422 C C . ILE A 1 77 ? -11.00600 -32.50600 7.81800 1.000 143.23225 77 ILE A C 1
ATOM 423 O O . ILE A 1 77 ? -10.43100 -31.45800 7.51000 1.000 131.89702 77 ILE A O 1
ATOM 428 N N . THR A 1 78 ? -11.93800 -33.07700 7.06200 1.000 133.36914 78 THR A N 1
ATOM 429 C CA . THR A 1 78 ? -12.46000 -32.48300 5.83900 1.000 118.79464 78 THR A CA 1
ATOM 430 C C . THR A 1 78 ? -13.93200 -32.16900 6.07400 1.000 113.96348 78 THR A C 1
ATOM 431 O O . THR A 1 78 ? -14.73200 -33.08300 6.30500 1.000 114.37412 78 THR A O 1
ATOM 435 N N . VAL A 1 79 ? -14.28300 -30.88800 6.02400 1.000 119.38391 79 VAL A N 1
ATOM 436 C CA . VAL A 1 79 ? -15.62100 -30.46100 6.41100 1.000 113.12707 79 VAL A CA 1
ATOM 437 C C . VAL A 1 79 ? -16.41900 -30.06300 5.17900 1.000 109.30712 79 VAL A C 1
ATOM 438 O O . VAL A 1 79 ? -16.33200 -28.92500 4.70700 1.000 119.79907 79 VAL A O 1
ATOM 442 N N . LYS A 1 80 ? -17.19800 -31.00400 4.65000 1.000 107.59762 80 LYS A N 1
ATOM 443 C CA . LYS A 1 80 ? -18.13300 -30.72600 3.56900 1.000 121.24565 80 LYS A CA 1
ATOM 444 C C . LYS A 1 80 ? -19.58600 -30.78100 4.01600 1.000 125.60222 80 LYS A C 1
ATOM 445 O O . LYS A 1 80 ? -20.39700 -29.99300 3.52500 1.000 129.77210 80 LYS A O 1
ATOM 451 N N . GLU A 1 81 ? -19.92600 -31.66800 4.94800 1.000 132.16043 81 GLU A N 1
ATOM 452 C CA . GLU A 1 81 ? -21.29400 -31.85900 5.40400 1.000 133.32090 81 GLU A CA 1
ATOM 453 C C . GLU A 1 81 ? -21.38900 -31.61700 6.90700 1.000 126.81834 81 GLU A C 1
ATOM 454 O O . GLU A 1 81 ? -20.38500 -31.42600 7.59900 1.000 124.44547 81 GLU A O 1
ATOM 460 N N . PHE A 1 82 ? -22.62900 -31.62000 7.40900 1.000 111.27697 82 PHE A N 1
ATOM 461 C CA . PHE A 1 82 ? -22.84800 -31.42400 8.83800 1.000 105.41358 82 PHE A CA 1
ATOM 462 C C . PHE A 1 82 ? -22.31400 -32.59200 9.65800 1.000 122.86017 82 PHE A C 1
ATOM 463 O O . PHE A 1 82 ? -21.85000 -32.39000 10.78700 1.000 115.70213 82 PHE A O 1
ATOM 471 N N . LEU A 1 83 ? -22.37500 -33.81600 9.12100 1.000 116.17782 83 LEU A N 1
ATOM 472 C CA . LEU A 1 83 ? -21.84100 -34.96400 9.84800 1.000 108.94304 83 LEU A CA 1
ATOM 473 C C . LEU A 1 83 ? -20.36000 -34.78200 10.15300 1.000 108.40696 83 LEU A C 1
ATOM 474 O O . LEU A 1 83 ? -19.86800 -35.28800 11.16900 1.000 114.19948 83 LEU A O 1
ATOM 479 N N . ASP A 1 84 ? -19.63900 -34.05700 9.29900 1.000 105.28953 84 ASP A N 1
ATOM 480 C CA . ASP A 1 84 ? -18.23100 -33.76600 9.52500 1.000 117.64136 84 ASP A CA 1
ATOM 481 C C . ASP A 1 84 ? -18.01500 -32.67400 10.56700 1.000 115.93387 84 ASP A C 1
ATOM 482 O O . ASP A 1 84 ? -16.89300 -32.17400 10.69900 1.000 112.91727 84 ASP A O 1
ATOM 487 N N . ALA A 1 85 ? -19.05600 -32.30000 11.30800 1.000 114.98134 85 ALA A N 1
ATOM 488 C CA . ALA A 1 85 ? -18.95700 -31.28500 12.34400 1.000 109.33382 85 ALA A CA 1
ATOM 489 C C . ALA A 1 85 ? -19.64300 -31.78400 13.60700 1.000 122.39705 85 ALA A C 1
ATOM 490 O O . ALA A 1 85 ? -20.49700 -32.67400 13.56600 1.000 126.17302 85 ALA A O 1
ATOM 492 N N . GLY A 1 86 ? -19.25500 -31.20100 14.73400 1.000 125.43448 86 GLY A N 1
ATOM 493 C CA . GLY A 1 86 ? -19.83300 -31.57500 16.01100 1.000 133.58788 86 GLY A CA 1
ATOM 494 C C . GLY A 1 86 ? -18.88400 -31.23100 17.14600 1.000 139.77769 86 GLY A C 1
ATOM 495 O O . GLY A 1 86 ? -18.01100 -30.37600 17.00600 1.000 123.72893 86 GLY A O 1
ATOM 496 N N . GLN A 1 87 ? -19.08200 -31.92400 18.26800 1.000 166.04676 87 GLN A N 1
ATOM 497 C CA . GLN A 1 87 ? -18.27800 -31.73300 19.47500 1.000 169.34642 87 GLN A CA 1
ATOM 498 C C . GLN A 1 87 ? -17.19300 -32.80700 19.47800 1.000 170.03493 87 GLN A C 1
ATOM 499 O O . GLN A 1 87 ? -17.39200 -33.91700 19.97300 1.000 182.49538 87 GLN A O 1
ATOM 505 N N . TYR A 1 88 ? -16.03500 -32.47100 18.91800 1.000 142.75860 88 TYR A N 1
ATOM 506 C CA . TYR A 1 88 ? -14.91300 -33.40100 18.87600 1.000 145.26019 88 TYR A CA 1
ATOM 507 C C . TYR A 1 88 ? -14.17900 -33.36500 20.20900 1.000 145.74796 88 TYR A C 1
ATOM 508 O O . TYR A 1 88 ? -13.60900 -32.33500 20.58700 1.000 152.11806 88 TYR A O 1
ATOM 517 N N . THR A 1 89 ? -14.18800 -34.49200 20.91600 1.000 153.96868 89 THR A N 1
ATOM 518 C CA . THR A 1 89 ? -13.65300 -34.59000 22.26600 1.000 175.90966 89 THR A CA 1
ATOM 519 C C . THR A 1 89 ? -12.49100 -35.57100 22.27800 1.000 183.71679 89 THR A C 1
ATOM 520 O O . THR A 1 89 ? -12.60700 -36.68100 21.74900 1.000 176.61389 89 THR A O 1
ATOM 524 N N . CYS A 1 90 ? -11.37200 -35.15800 22.87100 1.000 207.37427 90 CYS A N 1
ATOM 525 C CA . CYS A 1 90 ? -10.24500 -36.06300 23.02200 1.000 209.42486 90 CYS A CA 1
ATOM 526 C C . CYS A 1 90 ? -10.55300 -37.11100 24.08900 1.000 215.61199 90 CYS A C 1
ATOM 527 O O . CYS A 1 90 ? -11.37400 -36.90300 24.98500 1.000 223.00932 90 CYS A O 1
ATOM 530 N N . HIS A 1 91 ? -9.86800 -38.24600 23.99200 1.000 197.14153 91 HIS A N 1
ATOM 531 C CA . HIS A 1 91 ? -9.98800 -39.29200 25.00300 1.000 196.30167 91 HIS A CA 1
ATOM 532 C C . HIS A 1 91 ? -8.67900 -40.06800 25.12300 1.000 195.89367 91 HIS A C 1
ATOM 533 O O . HIS A 1 91 ? -8.44000 -41.02300 24.38400 1.000 196.72747 91 HIS A O 1
ATOM 540 N N . THR A 1 96 ? -11.18400 -37.60800 28.97600 1.000 217.07361 96 THR A N 1
ATOM 541 C CA . THR A 1 96 ? -11.59500 -36.42700 28.22400 1.000 225.96676 96 THR A CA 1
ATOM 542 C C . THR A 1 96 ? -10.54500 -35.32400 28.33700 1.000 226.21605 96 THR A C 1
ATOM 543 O O . THR A 1 96 ? -10.63400 -34.45700 29.20600 1.000 232.62506 96 THR A O 1
ATOM 547 N N . LEU A 1 97 ? -9.55400 -35.35500 27.44100 1.000 219.59005 97 LEU A N 1
ATOM 548 C CA . LEU A 1 97 ? -8.44000 -34.41800 27.54300 1.000 216.87454 97 LEU A CA 1
ATOM 549 C C . LEU A 1 97 ? -8.86000 -33.00000 27.16200 1.000 233.88100 97 LEU A C 1
ATOM 550 O O . LEU A 1 97 ? -8.48100 -32.03700 27.83700 1.000 228.93790 97 LEU A O 1
ATOM 555 N N . SER A 1 98 ? -9.63800 -32.84700 26.09000 1.000 278.93812 98 SER A N 1
ATOM 556 C CA . SER A 1 98 ? -10.04000 -31.52200 25.63800 1.000 266.91764 98 SER A CA 1
ATOM 557 C C . SER A 1 98 ? -11.27400 -31.63800 24.75400 1.000 248.75160 98 SER A C 1
ATOM 558 O O . SER A 1 98 ? -11.71700 -32.73600 24.41000 1.000 252.65527 98 SER A O 1
ATOM 561 N N . HIS A 1 99 ? -11.82200 -30.47600 24.39000 1.000 190.30806 99 HIS A N 1
ATOM 562 C CA . HIS A 1 99 ? -13.00000 -30.38600 23.54200 1.000 167.91424 99 HIS A CA 1
ATOM 563 C C . HIS A 1 99 ? -12.76100 -29.37500 22.42700 1.000 144.49125 99 HIS A C 1
ATOM 564 O O . HIS A 1 99 ? -12.04300 -28.38700 22.60300 1.000 137.18162 99 HIS A O 1
ATOM 571 N N . SER A 1 100 ? -13.38200 -29.63500 21.27600 1.000 138.07158 100 SER A N 1
ATOM 572 C CA . SER A 1 100 ? -13.37700 -28.70500 20.15500 1.000 126.93096 100 SER A CA 1
ATOM 573 C C . SER A 1 100 ? -14.71900 -28.81200 19.44300 1.000 121.45136 100 SER A C 1
ATOM 574 O O . SER A 1 100 ? -15.27200 -29.90700 19.30900 1.000 127.44371 100 SER A O 1
ATOM 577 N N . HIS A 1 101 ? -15.23100 -27.67100 18.98600 1.000 116.69071 101 HIS A N 1
ATOM 578 C CA . HIS A 1 101 ? -16.55200 -27.58500 18.37700 1.000 119.58967 101 HIS A CA 1
ATOM 579 C C . HIS A 1 101 ? -16.42800 -27.02200 16.96900 1.000 115.75372 101 HIS A C 1
ATOM 580 O O . HIS A 1 101 ? -15.73100 -26.02400 16.75300 1.000 114.42648 101 HIS A O 1
ATOM 587 N N . LEU A 1 102 ? -17.10600 -27.66000 16.01800 1.000 110.66594 102 LEU A N 1
ATOM 588 C CA . LEU A 1 102 ? -17.13100 -27.22100 14.63000 1.000 95.17589 102 LEU A CA 1
ATOM 589 C C . LEU A 1 102 ? -18.51600 -26.68500 14.29000 1.000 92.77146 102 LEU A C 1
ATOM 590 O O . LEU A 1 102 ? -19.52700 -27.32800 14.58900 1.000 99.35922 102 LEU A O 1
ATOM 595 N N . LEU A 1 103 ? -18.55600 -25.51200 13.66400 1.000 90.02687 103 LEU A N 1
ATOM 596 C CA . LEU A 1 103 ? -19.79600 -24.88100 13.23800 1.000 91.56661 103 LEU A CA 1
ATOM 597 C C . LEU A 1 103 ? -19.73600 -24.60000 11.74500 1.000 97.38289 103 LEU A C 1
ATOM 598 O O . LEU A 1 103 ? -18.68700 -24.21100 11.21800 1.000 101.39477 103 LEU A O 1
ATOM 603 N N . LEU A 1 104 ? -20.86300 -24.79200 11.06700 1.000 105.27787 104 LEU A N 1
ATOM 604 C CA . LEU A 1 104 ? -20.96200 -24.59100 9.62800 1.000 94.26372 104 LEU A CA 1
ATOM 605 C C . LEU A 1 104 ? -21.77100 -23.33500 9.33800 1.000 78.33559 104 LEU A C 1
ATOM 606 O O . LEU A 1 104 ? -22.84000 -23.12700 9.92200 1.000 76.86820 104 LEU A O 1
ATOM 611 N N . HIS A 1 105 ? -21.25100 -22.50100 8.44200 1.000 87.24318 105 HIS A N 1
ATOM 612 C CA . HIS A 1 105 ? -21.95500 -21.32700 7.93100 1.000 80.77736 105 HIS A CA 1
ATOM 613 C C . HIS A 1 105 ? -22.11000 -21.53300 6.42700 1.000 81.79672 105 HIS A C 1
ATOM 614 O O . HIS A 1 105 ? -21.14400 -21.38300 5.67000 1.000 79.26457 105 HIS A O 1
ATOM 621 N N . LYS A 1 106 ? -23.31900 -21.88700 5.99800 1.000 84.06356 106 LYS A N 1
ATOM 622 C CA . LYS A 1 106 ? -23.54800 -22.20100 4.59600 1.000 89.12882 106 LYS A CA 1
ATOM 623 C C . LYS A 1 106 ? -23.58000 -20.93400 3.75100 1.000 92.55110 106 LYS A C 1
ATOM 624 O O . LYS A 1 106 ? -24.15000 -19.91400 4.14900 1.000 85.68237 106 LYS A O 1
ATOM 630 N N . LYS A 1 107 ? -22.96300 -21.00400 2.57300 1.000 94.13217 107 LYS A N 1
ATOM 631 C CA . LYS A 1 107 ? -23.14900 -20.00400 1.52900 1.000 96.85305 107 LYS A CA 1
ATOM 632 C C . LYS A 1 107 ? -23.56500 -20.73700 0.26300 1.000 100.90495 107 LYS A C 1
ATOM 633 O O . LYS A 1 107 ? -22.81900 -21.58100 -0.24400 1.000 103.91574 107 LYS A O 1
ATOM 639 N N . GLU A 1 108 ? -24.76300 -20.43200 -0.23000 1.000 112.31771 108 GLU A N 1
ATOM 640 C CA . GLU A 1 108 ? -25.34500 -21.10200 -1.38700 1.000 113.37004 108 GLU A CA 1
ATOM 641 C C . GLU A 1 108 ? -25.49800 -20.07700 -2.50000 1.000 131.68090 108 GLU A C 1
ATOM 642 O O . GLU A 1 108 ? -26.26000 -19.11600 -2.36000 1.000 117.95868 108 GLU A O 1
ATOM 648 N N . ASN A 1 109 ? -24.77200 -20.28200 -3.59900 1.000 159.18764 109 ASN A N 1
ATOM 649 C CA . ASN A 1 109 ? -24.74000 -19.33500 -4.71300 1.000 159.79417 109 ASN A CA 1
ATOM 650 C C . ASN A 1 109 ? -24.24600 -17.96000 -4.26400 1.000 155.34900 109 ASN A C 1
ATOM 651 O O . ASN A 1 109 ? -24.65100 -16.93200 -4.81100 1.000 167.34944 109 ASN A O 1
ATOM 656 N N . GLY A 1 110 ? -23.36800 -17.93200 -3.26100 1.000 125.34758 110 GLY A N 1
ATOM 657 C CA . GLY A 1 110 ? -22.76200 -16.70200 -2.80500 1.000 116.21454 110 GLY A CA 1
ATOM 658 C C . GLY A 1 110 ? -23.48000 -15.99900 -1.67400 1.000 117.57215 110 GLY A C 1
ATOM 659 O O . GLY A 1 110 ? -22.95900 -15.00000 -1.16200 1.000 108.94483 110 GLY A O 1
ATOM 660 N N . ILE A 1 111 ? -24.65200 -16.47900 -1.26300 1.000 101.14122 111 ILE A N 1
ATOM 661 C CA . ILE A 1 111 ? -25.41300 -15.85500 -0.18700 1.000 104.73248 111 ILE A CA 1
ATOM 662 C C . ILE A 1 111 ? -25.46100 -16.80300 1.00400 1.000 96.49252 111 ILE A C 1
ATOM 663 O O . ILE A 1 111 ? -25.52400 -18.02900 0.85000 1.000 87.52146 111 ILE A O 1
ATOM 668 N N . TRP A 1 112 ? -25.44400 -16.22300 2.20200 1.000 96.52535 112 TRP A N 1
ATOM 669 C CA . TRP A 1 112 ? -25.36700 -16.99200 3.43600 1.000 85.14389 112 TRP A CA 1
ATOM 670 C C . TRP A 1 112 ? -26.75200 -17.36800 3.94500 1.000 83.75625 112 TRP A C 1
ATOM 671 O O . TRP A 1 112 ? -27.73500 -16.65100 3.73400 1.000 78.92675 112 TRP A O 1
ATOM 682 N N . SER A 1 113 ? -26.81400 -18.49800 4.64400 1.000 78.84561 113 SER A N 1
ATOM 683 C CA . SER A 1 113 ? -28.09600 -19.06800 5.02700 1.000 71.67270 113 SER A CA 1
ATOM 684 C C . SER A 1 113 ? -28.78600 -18.20200 6.07200 1.000 76.35987 113 SER A C 1
ATOM 685 O O . SER A 1 113 ? -28.13900 -17.59500 6.93100 1.000 78.94613 113 SER A O 1
ATOM 688 N N . THR A 1 114 ? -30.11200 -18.13100 5.97600 1.000 76.15100 114 THR A N 1
ATOM 689 C CA . THR A 1 114 ? -30.96000 -17.42500 6.92900 1.000 66.66621 114 THR A CA 1
ATOM 690 C C . THR A 1 114 ? -32.04200 -18.36500 7.44700 1.000 69.52594 114 THR A C 1
ATOM 691 O O . THR A 1 114 ? -33.23600 -18.05700 7.43800 1.000 75.42318 114 THR A O 1
ATOM 695 N N . GLU A 1 115 ? -31.62000 -19.54100 7.91000 1.000 72.78961 115 GLU A N 1
ATOM 696 C CA . GLU A 1 115 ? -32.53800 -20.62600 8.22900 1.000 78.22471 115 GLU A CA 1
ATOM 697 C C . GLU A 1 115 ? -32.86300 -20.73700 9.71100 1.000 71.81848 115 GLU A C 1
ATOM 698 O O . GLU A 1 115 ? -33.93400 -21.24600 10.05900 1.000 72.31493 115 GLU A O 1
ATOM 704 N N . ILE A 1 116 ? -31.97500 -20.27900 10.59300 1.000 71.68579 116 ILE A N 1
ATOM 705 C CA . ILE A 1 116 ? -32.22800 -20.41000 12.02500 1.000 69.40074 116 ILE A CA 1
ATOM 706 C C . ILE A 1 116 ? -33.40300 -19.53200 12.43800 1.000 69.53466 116 ILE A C 1
ATOM 707 O O . ILE A 1 116 ? -34.33700 -19.99100 13.10600 1.000 84.56633 116 ILE A O 1
ATOM 712 N N . LEU A 1 117 ? -33.37800 -18.26500 12.04500 1.000 67.19961 117 LEU A N 1
ATOM 713 C CA . LEU A 1 117 ? -34.41100 -17.32400 12.44400 1.000 72.53919 117 LEU A CA 1
ATOM 714 C C . LEU A 1 117 ? -35.55900 -17.31900 11.43800 1.000 73.60327 117 LEU A C 1
ATOM 715 O O . LEU A 1 117 ? -35.40500 -17.68300 10.27100 1.000 84.99401 117 LEU A O 1
ATOM 720 N N . LYS A 1 118 ? -36.73000 -16.90900 11.92200 1.000 80.59228 118 LYS A N 1
ATOM 721 C CA . LYS A 1 118 ? -37.90900 -16.70900 11.09300 1.000 78.79153 118 LYS A CA 1
ATOM 722 C C . LYS A 1 118 ? -38.18600 -15.21600 10.98500 1.000 83.32832 118 LYS A C 1
ATOM 723 O O . LYS A 1 118 ? -38.20200 -14.50600 11.99700 1.000 93.74874 118 LYS A O 1
ATOM 729 N N . ASN A 1 119 ? -38.40700 -14.74700 9.76400 1.000 87.40233 119 ASN A N 1
ATOM 730 C CA . ASN A 1 119 ? -38.72000 -13.34800 9.53800 1.000 92.09176 119 ASN A CA 1
ATOM 731 C C . ASN A 1 119 ? -40.16500 -13.05000 9.93000 1.000 96.08679 119 ASN A C 1
ATOM 732 O O . ASN A 1 119 ? -41.00800 -13.94500 10.03500 1.000 98.12075 119 ASN A O 1
ATOM 737 N N . PHE A 1 120 ? -40.44100 -11.76600 10.15600 1.000 97.51100 120 PHE A N 1
ATOM 738 C CA . PHE A 1 120 ? -41.80000 -11.30600 10.40100 1.000 95.72752 120 PHE A CA 1
ATOM 739 C C . PHE A 1 120 ? -42.50200 -11.05900 9.06600 1.000 95.83053 120 PHE A C 1
ATOM 740 O O . PHE A 1 120 ? -41.94200 -11.28700 7.99000 1.000 102.89733 120 PHE A O 1
ATOM 748 N N . LYS A 1 121 ? -43.74900 -10.58600 9.12700 1.000 103.17940 121 LYS A N 1
ATOM 749 C CA . LYS A 1 121 ? -44.44400 -10.21000 7.90000 1.000 99.54798 121 LYS A CA 1
ATOM 750 C C . LYS A 1 121 ? -43.67800 -9.11600 7.16200 1.000 102.25876 121 LYS A C 1
ATOM 751 O O . LYS A 1 121 ? -43.62700 -9.10500 5.92700 1.000 105.59634 121 LYS A O 1
ATOM 753 N N . ASN A 1 122 ? -43.06400 -8.19600 7.91100 1.000 96.04241 122 ASN A N 1
ATOM 754 C CA . ASN A 1 122 ? -42.20200 -7.18100 7.31600 1.000 99.89507 122 ASN A CA 1
ATOM 755 C C . ASN A 1 122 ? -41.05700 -7.80800 6.52800 1.000 103.00589 122 ASN A C 1
ATOM 756 O O . ASN A 1 122 ? -40.58700 -7.22200 5.54600 1.000 102.92786 122 ASN A O 1
ATOM 761 N N . LYS A 1 123 ? -40.59700 -8.98600 6.94700 1.000 114.00212 123 LYS A N 1
ATOM 762 C CA . LYS A 1 123 ? -39.42700 -9.72700 6.47400 1.000 115.86364 123 LYS A CA 1
ATOM 763 C C . LYS A 1 123 ? -38.16500 -9.31400 7.22700 1.000 111.17557 123 LYS A C 1
ATOM 764 O O . LYS A 1 123 ? -37.13600 -9.96900 7.07600 1.000 112.35128 123 LYS A O 1
ATOM 770 N N . THR A 1 124 ? -38.20700 -8.25200 8.02900 1.000 101.79463 124 THR A N 1
ATOM 771 C CA . THR A 1 124 ? -37.09500 -7.97400 8.92800 1.000 99.33159 124 THR A CA 1
ATOM 772 C C . THR A 1 124 ? -36.86200 -9.18600 9.82300 1.000 90.41926 124 THR A C 1
ATOM 773 O O . THR A 1 124 ? -37.81000 -9.80600 10.31200 1.000 86.20389 124 THR A O 1
ATOM 777 N N . PHE A 1 125 ? -35.59900 -9.54900 10.01700 1.000 80.25381 125 PHE A N 1
ATOM 778 C CA . PHE A 1 125 ? -35.28600 -10.60900 10.96400 1.000 76.59682 125 PHE A CA 1
ATOM 779 C C . PHE A 1 125 ? -35.13200 -10.08600 12.38400 1.000 69.14438 125 PHE A C 1
ATOM 780 O O . PHE A 1 125 ? -35.31800 -10.85300 13.33500 1.000 82.48239 125 PHE A O 1
ATOM 788 N N . LEU A 1 126 ? -34.82100 -8.80100 12.54300 1.000 74.54220 126 LEU A N 1
ATOM 789 C CA . LEU A 1 126 ? -34.65100 -8.17400 13.84800 1.000 73.09714 126 LEU A CA 1
ATOM 790 C C . LEU A 1 126 ? -35.61900 -7.00500 13.95800 1.000 70.21461 126 LEU A C 1
ATOM 791 O O . LEU A 1 126 ? -35.58500 -6.08700 13.13000 1.000 69.55647 126 LEU A O 1
ATOM 796 N N . LYS A 1 127 ? -36.48300 -7.04500 14.97500 1.000 68.56426 127 LYS A N 1
ATOM 797 C CA . LYS A 1 127 ? -37.43100 -5.97300 15.27000 1.000 68.32510 127 LYS A CA 1
ATOM 798 C C . LYS A 1 127 ? -36.96000 -5.24400 16.52300 1.000 66.84094 127 LYS A C 1
ATOM 799 O O . LYS A 1 127 ? -37.04900 -5.78000 17.63300 1.000 69.48475 127 LYS A O 1
ATOM 805 N N . CYS A 1 128 ? -36.46300 -4.02600 16.34400 1.000 65.34736 128 CYS A N 1
ATOM 806 C CA . CYS A 1 128 ? -36.03800 -3.17400 17.44300 1.000 57.34954 128 CYS A CA 1
ATOM 807 C C . CYS A 1 128 ? -37.07300 -2.07800 17.65000 1.000 51.66078 128 CYS A C 1
ATOM 808 O O . CYS A 1 128 ? -37.68400 -1.59700 16.69000 1.000 58.79388 128 CYS A O 1
ATOM 811 N N . GLU A 1 129 ? -37.27900 -1.69600 18.90700 1.000 54.48229 129 GLU A N 1
ATOM 812 C CA . GLU A 1 129 ? -38.19600 -0.61300 19.23200 1.000 63.09204 129 GLU A CA 1
ATOM 813 C C . GLU A 1 129 ? -37.75900 0.01200 20.54900 1.000 68.76847 129 GLU A C 1
ATOM 814 O O . GLU A 1 129 ? -37.22800 -0.66900 21.43100 1.000 61.91619 129 GLU A O 1
ATOM 820 N N . ALA A 1 130 ? -37.97600 1.32100 20.66100 1.000 64.76851 130 ALA A N 1
ATOM 821 C CA . ALA A 1 130 ? -37.57900 2.09800 21.82200 1.000 55.21179 130 ALA A CA 1
ATOM 822 C C . ALA A 1 130 ? -38.79600 2.79700 22.41100 1.000 60.03766 130 ALA A C 1
ATOM 823 O O . ALA A 1 130 ? -39.57000 3.41500 21.66600 1.000 61.82019 130 ALA A O 1
ATOM 825 N N . PRO A 1 131 ? -39.01000 2.72500 23.72800 1.000 65.92939 131 PRO A N 1
ATOM 826 C CA . PRO A 1 131 ? -40.15200 3.43100 24.32600 1.000 68.43356 131 PRO A CA 1
ATOM 827 C C . PRO A 1 131 ? -39.93400 4.92600 24.48000 1.000 63.04513 131 PRO A C 1
ATOM 828 O O . PRO A 1 131 ? -40.90100 5.65000 24.75100 1.000 64.57059 131 PRO A O 1
ATOM 832 N N . ASN A 1 132 ? -38.70700 5.40700 24.31200 1.000 61.64845 132 ASN A N 1
ATOM 833 C CA . ASN A 1 132 ? -38.40300 6.82400 24.45200 1.000 55.96704 132 ASN A CA 1
ATOM 834 C C . ASN A 1 132 ? -37.08800 7.09600 23.73100 1.000 59.02229 132 ASN A C 1
ATOM 835 O O . ASN A 1 132 ? -36.50500 6.20600 23.10400 1.000 59.52549 132 ASN A O 1
ATOM 840 N N . TYR A 1 133 ? -36.63800 8.35100 23.80100 1.000 58.84557 133 TYR A N 1
ATOM 841 C CA . TYR A 1 133 ? -35.38500 8.77000 23.18400 1.000 56.18563 133 TYR A CA 1
ATOM 842 C C . TYR A 1 133 ? -34.21100 8.72500 24.15900 1.000 54.60960 133 TYR A C 1
ATOM 843 O O . TYR A 1 133 ? -33.23200 9.46400 23.98300 1.000 55.46886 133 TYR A O 1
ATOM 852 N N . SER A 1 134 ? -34.27200 7.86900 25.17900 1.000 55.46002 134 SER A N 1
ATOM 853 C CA . SER A 1 134 ? -33.22000 7.85100 26.18700 1.000 57.47063 134 SER A CA 1
ATOM 854 C C . SER A 1 134 ? -31.97400 7.11600 25.71200 1.000 57.41397 134 SER A C 1
ATOM 855 O O . SER A 1 134 ? -30.87400 7.38800 26.20600 1.000 68.18022 134 SER A O 1
ATOM 858 N N . GLY A 1 135 ? -32.12500 6.19400 24.76800 1.000 71.32650 135 GLY A N 1
ATOM 859 C CA . GLY A 1 135 ? -31.06400 5.29500 24.36000 1.000 62.03518 135 GLY A CA 1
ATOM 860 C C . GLY A 1 135 ? -31.37300 3.83800 24.61400 1.000 69.95787 135 GLY A C 1
ATOM 861 O O . GLY A 1 135 ? -30.79300 2.96400 23.95200 1.000 58.50008 135 GLY A O 1
ATOM 862 N N . ARG A 1 136 ? -32.26600 3.54500 25.55700 1.000 66.30934 136 ARG A N 1
ATOM 863 C CA . ARG A 1 136 ? -32.72900 2.18100 25.75000 1.000 65.14785 136 ARG A CA 1
ATOM 864 C C . ARG A 1 136 ? -33.55800 1.73500 24.55200 1.000 64.78733 136 ARG A C 1
ATOM 865 O O . ARG A 1 136 ? -34.33400 2.51000 23.98500 1.000 62.63505 136 ARG A O 1
ATOM 873 N N . PHE A 1 137 ? -33.37800 0.48000 24.16100 1.000 72.40104 137 PHE A N 1
ATOM 874 C CA . PHE A 1 137 ? -34.23000 -0.13300 23.15300 1.000 62.41069 137 PHE A CA 1
ATOM 875 C C . PHE A 1 137 ? -34.06100 -1.64100 23.25500 1.000 61.75594 137 PHE A C 1
ATOM 876 O O . PHE A 1 137 ? -33.07200 -2.13800 23.80000 1.000 62.84886 137 PHE A O 1
ATOM 884 N N . THR A 1 138 ? -35.05200 -2.36000 22.74100 1.000 60.29719 138 THR A N 1
ATOM 885 C CA . THR A 1 138 ? -35.06000 -3.81500 22.76500 1.000 62.45407 138 THR A CA 1
ATOM 886 C C . THR A 1 138 ? -35.23400 -4.33100 21.34600 1.000 58.44034 138 THR A C 1
ATOM 887 O O . THR A 1 138 ? -36.12300 -3.87400 20.62100 1.000 69.08401 138 THR A O 1
ATOM 891 N N . CYS A 1 139 ? -34.38800 -5.27600 20.95600 1.000 64.13529 139 CYS A N 1
ATOM 892 C CA . CYS A 1 139 ? -34.50900 -5.96600 19.68100 1.000 70.73526 139 CYS A CA 1
ATOM 893 C C . CYS A 1 139 ? -34.95000 -7.40300 19.93800 1.000 68.62786 139 CYS A C 1
ATOM 894 O O . CYS A 1 139 ? -34.46900 -8.05300 20.87300 1.000 61.89188 139 CYS A O 1
ATOM 897 N N . SER A 1 140 ? -35.88600 -7.88600 19.12200 1.000 71.05540 140 SER A N 1
ATOM 898 C CA . SER A 1 140 ? -36.43600 -9.22700 19.27000 1.000 77.39246 140 SER A CA 1
ATOM 899 C C . SER A 1 140 ? -36.44400 -9.93300 17.92100 1.000 76.25656 140 SER A C 1
ATOM 900 O O . SER A 1 140 ? -36.49600 -9.29400 16.86700 1.000 91.59476 140 SER A O 1
ATOM 903 N N . TRP A 1 141 ? -36.38800 -11.26300 17.96800 1.000 83.00514 141 TRP A N 1
ATOM 904 C CA . TRP A 1 141 ? -36.37900 -12.07200 16.75800 1.000 74.07668 141 TRP A CA 1
ATOM 905 C C . TRP A 1 141 ? -37.10700 -13.38000 17.02500 1.000 77.60450 141 T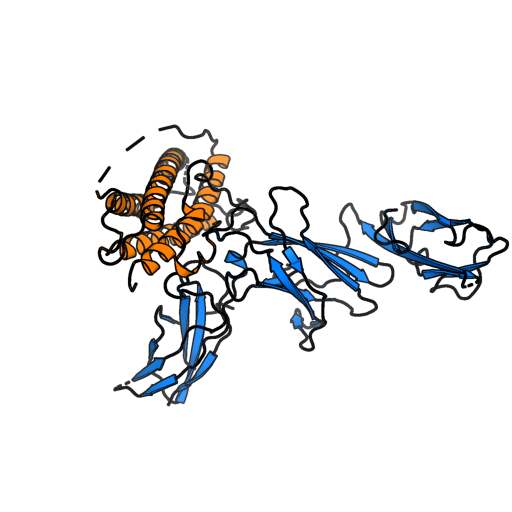RP A C 1
ATOM 906 O O . TRP A 1 141 ? -37.24400 -13.81800 18.17100 1.000 77.68808 141 TRP A O 1
ATOM 917 N N . LEU A 1 142 ? -37.57500 -13.99800 15.94700 1.000 89.08462 142 LEU A N 1
ATOM 918 C CA . LEU A 1 142 ? -38.26600 -15.27600 16.01000 1.000 82.44835 142 LEU A CA 1
ATOM 919 C C . LEU A 1 142 ? -37.32500 -16.39100 15.57600 1.000 80.52689 142 LEU A C 1
ATOM 920 O O . LEU A 1 142 ? -36.52200 -16.21700 14.65500 1.000 80.16469 142 LEU A O 1
ATOM 925 N N . VAL A 1 143 ? -37.42500 -17.53700 16.24500 1.000 83.98126 143 VAL A N 1
ATOM 926 C CA . VAL A 1 143 ? -36.65600 -18.72600 15.89600 1.000 88.56456 143 VAL A CA 1
ATOM 927 C C . VAL A 1 143 ? -37.60200 -19.73800 15.26400 1.000 89.01833 143 VAL A C 1
ATOM 928 O O . VAL A 1 143 ? -38.68100 -20.01300 15.80400 1.000 88.05590 143 VAL A O 1
ATOM 932 N N . GLN A 1 144 ? -37.20200 -20.28000 14.11200 1.000 87.66982 144 GLN A N 1
ATOM 933 C CA . GLN A 1 144 ? -37.96600 -21.36400 13.50900 1.000 95.34414 144 GLN A CA 1
ATOM 934 C C . GLN A 1 144 ? -38.08200 -22.54100 14.46600 1.000 93.84726 144 GLN A C 1
ATOM 935 O O . GLN A 1 144 ? -39.13400 -23.18500 14.55500 1.000 97.82906 144 GLN A O 1
ATOM 941 N N . ARG A 1 145 ? -37.00800 -22.82900 15.19200 1.000 91.61807 145 ARG A N 1
ATOM 942 C CA . ARG A 1 145 ? -36.83200 -24.11400 15.85400 1.000 108.39636 145 ARG A CA 1
ATOM 943 C C . ARG A 1 145 ? -35.91500 -23.89100 17.04400 1.000 108.97025 145 ARG A C 1
ATOM 944 O O . ARG A 1 145 ? -34.75100 -23.52000 16.86400 1.000 114.15447 145 ARG A O 1
ATOM 952 N N . ASN A 1 146 ? -36.43100 -24.11300 18.25400 1.000 102.55844 146 ASN A N 1
ATOM 953 C CA . ASN A 1 146 ? -35.74000 -23.70600 19.47600 1.000 114.66752 146 ASN A CA 1
ATOM 954 C C . ASN A 1 146 ? -35.06000 -24.91000 20.12400 1.000 126.08516 146 ASN A C 1
ATOM 955 O O . ASN A 1 146 ? -35.56500 -25.51700 21.06900 1.000 123.02031 146 ASN A O 1
ATOM 960 N N . MET A 1 147 ? -33.87400 -25.24100 19.60800 1.000 136.92361 147 MET A N 1
ATOM 961 C CA . MET A 1 147 ? -33.00400 -26.23800 20.22000 1.000 139.65316 147 MET A CA 1
ATOM 962 C C . MET A 1 147 ? -31.56500 -25.74400 20.14600 1.000 136.79391 147 MET A C 1
ATOM 963 O O . MET A 1 147 ? -31.12500 -25.27600 19.09100 1.000 139.87761 147 MET A O 1
ATOM 968 N N . ASP A 1 148 ? -30.83900 -25.85700 21.25700 1.000 118.78732 148 ASP A N 1
ATOM 969 C CA . ASP A 1 148 ? -29.39700 -25.60800 21.28900 1.000 116.70972 148 ASP A CA 1
ATOM 970 C C . ASP A 1 148 ? -29.05900 -24.26300 20.65200 1.000 109.32994 148 ASP A C 1
ATOM 971 O O . ASP A 1 148 ? -28.16200 -24.14700 19.81400 1.000 98.52292 148 ASP A O 1
ATOM 976 N N . LEU A 1 149 ? -29.79300 -23.23400 21.06100 1.000 108.97145 149 LEU A N 1
ATOM 977 C CA . LEU A 1 149 ? -29.65200 -21.89900 20.49600 1.000 92.62097 149 LEU A CA 1
ATOM 978 C C . LEU A 1 149 ? -28.82000 -21.03000 21.42900 1.000 80.60293 149 LEU A C 1
ATOM 979 O O . LEU A 1 149 ? -29.10500 -20.94400 22.62900 1.000 87.06355 149 LEU A O 1
ATOM 984 N N . LYS A 1 150 ? -27.78300 -20.40400 20.87400 1.000 85.76795 150 LYS A N 1
ATOM 985 C CA . LYS A 1 150 ? -26.93900 -19.45400 21.58600 1.000 85.76971 150 LYS A CA 1
ATOM 986 C C . LYS A 1 150 ? -26.87800 -18.17000 20.77400 1.000 76.81931 150 LYS A C 1
ATOM 987 O O . LYS A 1 150 ? -26.64000 -18.21300 19.56200 1.000 67.82968 150 LYS A O 1
ATOM 993 N N . PHE A 1 151 ? -27.08500 -17.03500 21.43900 1.000 79.22909 151 PHE A N 1
ATOM 994 C CA . PHE A 1 151 ? -27.18900 -15.74700 20.77000 1.000 69.07375 151 PHE A CA 1
ATOM 995 C C . PHE A 1 151 ? -26.19400 -14.76200 21.36100 1.000 73.91062 151 PHE A C 1
ATOM 996 O O . PHE A 1 151 ? -25.95800 -14.75000 22.57300 1.000 81.50277 151 PHE A O 1
ATOM 1004 N N . ASN A 1 152 ? -25.60800 -13.94100 20.49100 1.000 77.96004 152 ASN A N 1
ATOM 1005 C CA . ASN A 1 152 ? -24.70400 -12.87100 20.89800 1.000 80.62881 152 ASN A CA 1
ATOM 1006 C C . ASN A 1 152 ? -24.92900 -11.69000 19.96800 1.000 88.96998 152 ASN A C 1
ATOM 1007 O O . ASN A 1 152 ? -24.78700 -11.82600 18.74900 1.000 91.35890 152 ASN A O 1
ATOM 1012 N N . ILE A 1 153 ? -25.28000 -10.53800 20.53700 1.000 72.97470 153 ILE A N 1
ATOM 1013 C CA . ILE A 1 153 ? -25.57900 -9.33700 19.76700 1.000 70.01709 153 ILE A CA 1
ATOM 1014 C C . ILE A 1 153 ? -24.65100 -8.21900 20.22200 1.000 71.27975 153 ILE A C 1
ATOM 1015 O O . ILE A 1 153 ? -24.33100 -8.10800 21.41000 1.000 82.20974 153 ILE A O 1
ATOM 1020 N N . LYS A 1 154 ? -24.21500 -7.39800 19.26800 1.000 75.61211 154 LYS A N 1
ATOM 1021 C CA . LYS A 1 154 ? -23.20700 -6.38000 19.52800 1.000 75.55755 154 LYS A CA 1
ATOM 1022 C C . LYS A 1 154 ? -23.24300 -5.34900 18.41000 1.000 78.22230 154 LYS A C 1
ATOM 1023 O O . LYS A 1 154 ? -23.80300 -5.58800 17.33700 1.000 70.87043 154 LYS A O 1
ATOM 1029 N N . SER A 1 155 ? -22.63800 -4.19500 18.67900 1.000 78.50940 155 SER A N 1
ATOM 1030 C CA . SER A 1 155 ? -22.48200 -3.17600 17.64900 1.000 79.52663 155 SER A CA 1
ATOM 1031 C C . SER A 1 155 ? -21.57000 -3.69500 16.54400 1.000 96.02582 155 SER A C 1
ATOM 1032 O O . SER A 1 155 ? -20.53600 -4.31500 16.81000 1.000 104.38414 155 SER A O 1
ATOM 1035 N N . SER A 1 156 ? -21.95400 -3.43000 15.29400 1.000 102.52879 156 SER A N 1
ATOM 1036 C CA . SER A 1 156 ? -21.31900 -4.06100 14.14500 1.000 106.70921 156 SER A CA 1
ATOM 1037 C C . SER A 1 156 ? -20.18600 -3.24000 13.54300 1.000 128.78710 156 SER A C 1
ATOM 1038 O O . SER A 1 156 ? -19.47100 -3.75100 12.67400 1.000 129.13257 156 SER A O 1
ATOM 1041 N N . SER A 1 157 ? -19.99900 -1.99600 13.97500 1.000 153.20233 157 SER A N 1
ATOM 1042 C CA . SER A 1 157 ? -18.99900 -1.10900 13.39700 1.000 162.27817 157 SER A CA 1
ATOM 1043 C C . SER A 1 157 ? -17.96700 -0.73600 14.45000 1.000 153.79753 157 SER A C 1
ATOM 1044 O O . SER A 1 157 ? -18.32000 -0.26000 15.53400 1.000 152.42028 157 SER A O 1
ATOM 1047 N N . SER A 1 158 ? -16.69500 -0.95900 14.12600 1.000 144.67741 158 SER A N 1
ATOM 1048 C CA . SER A 1 158 ? -15.58300 -0.53100 14.96200 1.000 139.17083 158 SER A CA 1
ATOM 1049 C C . SER A 1 158 ? -14.99100 0.79700 14.50900 1.000 136.14988 158 SER A C 1
ATOM 1050 O O . SER A 1 158 ? -14.02300 1.26600 15.11600 1.000 138.19895 158 SER A O 1
ATOM 1053 N N . SER A 1 159 ? -15.54000 1.40700 13.46000 1.000 144.69528 159 SER A N 1
ATOM 1054 C CA . SER A 1 159 ? -15.04700 2.69600 13.00100 1.000 140.14023 159 SER A CA 1
ATOM 1055 C C . SER A 1 159 ? -15.15900 3.72000 14.12900 1.000 146.53382 159 SER A C 1
ATOM 1056 O O . SER A 1 159 ? -16.09300 3.66800 14.93400 1.000 144.42621 159 SER A O 1
ATOM 1059 N N . PRO A 1 160 ? -14.21200 4.66100 14.22000 1.000 137.93139 160 PRO A N 1
ATOM 1060 C CA . PRO A 1 160 ? -14.30800 5.67400 15.28800 1.000 137.49711 160 PRO A CA 1
ATOM 1061 C C . PRO A 1 160 ? -15.60200 6.46700 15.23600 1.000 142.86545 160 PRO A C 1
ATOM 1062 O O . PRO A 1 160 ? -16.20300 6.73900 16.28300 1.000 145.13459 160 PRO A O 1
ATOM 1066 N N . ASP A 1 161 ? -16.04900 6.84700 14.03700 1.000 158.60378 161 ASP A N 1
ATOM 1067 C CA . ASP A 1 161 ? -17.32500 7.53900 13.85900 1.000 157.16030 161 ASP A CA 1
ATOM 1068 C C . ASP A 1 161 ? -18.45200 6.50400 13.84800 1.000 153.28712 161 ASP A C 1
ATOM 1069 O O . ASP A 1 161 ? -19.09100 6.22600 12.83000 1.000 153.75176 161 ASP A O 1
ATOM 1074 N N . SER A 1 162 ? -18.68300 5.91700 15.01900 1.000 138.35544 162 SER A N 1
ATOM 1075 C CA . SER A 1 162 ? -19.72300 4.91000 15.17000 1.000 125.58461 162 SER A CA 1
ATOM 1076 C C . SER A 1 162 ? -20.31700 5.01200 16.56500 1.000 115.33233 162 SER A C 1
ATOM 1077 O O . SER A 1 162 ? -19.58700 5.14900 17.55100 1.000 116.91515 162 SER A O 1
ATOM 1080 N N . ARG A 1 163 ? -21.64300 4.94400 16.63700 1.000 101.50214 163 ARG A N 1
ATOM 1081 C CA . ARG A 1 163 ? -22.32500 4.94300 17.92300 1.000 96.33967 163 ARG A CA 1
ATOM 1082 C C . ARG A 1 163 ? -22.09900 3.61200 18.62900 1.000 96.19288 163 ARG A C 1
ATOM 1083 O O . ARG A 1 163 ? -22.19300 2.54200 18.02100 1.000 101.96411 163 ARG A O 1
ATOM 1091 N N . ALA A 1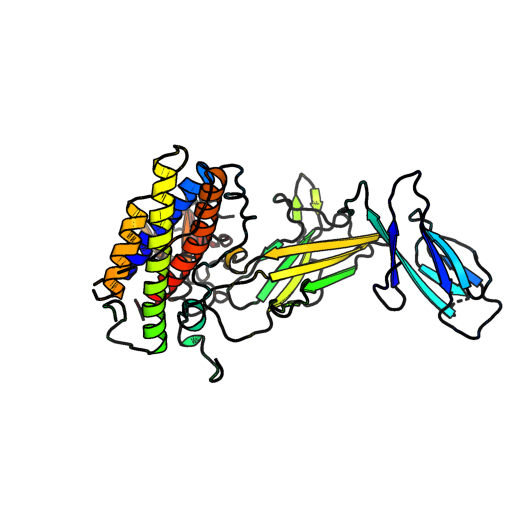 164 ? -21.78400 3.68800 19.92100 1.000 95.74102 164 ALA A N 1
ATOM 1092 C CA . ALA A 1 164 ? -21.50000 2.50600 20.72200 1.000 92.11822 164 ALA A CA 1
ATOM 1093 C C . ALA A 1 164 ? -22.77100 2.05400 21.42800 1.000 96.02496 164 ALA A C 1
ATOM 1094 O O . ALA A 1 164 ? -23.47000 2.86300 22.04700 1.000 95.30909 164 ALA A O 1
ATOM 1096 N N . VAL A 1 165 ? -23.07100 0.76300 21.32300 1.000 90.33362 165 VAL A N 1
ATOM 1097 C CA . VAL A 1 165 ? -24.23700 0.17000 21.96000 1.000 79.49004 165 VAL A CA 1
ATOM 1098 C C . VAL A 1 165 ? -23.79600 -1.10800 22.65700 1.000 84.26267 165 VAL A C 1
ATOM 1099 O O . VAL A 1 165 ? -23.17500 -1.97900 22.03700 1.000 96.48150 165 VAL A O 1
ATOM 1103 N N . THR A 1 166 ? -24.10300 -1.21200 23.94500 1.000 79.24890 166 THR A N 1
ATOM 1104 C CA . THR A 1 166 ? -23.87200 -2.42600 24.71700 1.000 76.74254 166 THR A CA 1
ATOM 1105 C C . THR A 1 166 ? -25.22000 -3.07200 25.00700 1.000 75.44047 166 THR A C 1
ATOM 1106 O O . THR A 1 166 ? -26.17200 -2.38800 25.39900 1.000 72.99784 166 THR A O 1
ATOM 1110 N N . CYS A 1 167 ? -25.30500 -4.38000 24.78900 1.000 81.49692 167 CYS A N 1
ATOM 1111 C CA . CYS A 1 167 ? -26.53700 -5.13200 24.97300 1.000 78.53951 167 CYS A CA 1
ATOM 1112 C C . CYS A 1 167 ? -26.33000 -6.19700 26.04300 1.000 71.82651 167 CYS A C 1
ATOM 1113 O O . CYS A 1 167 ? -25.21400 -6.68000 26.25600 1.000 74.80701 167 CYS A O 1
ATOM 1116 N N . GLY A 1 168 ? -27.41700 -6.54900 26.72200 1.000 80.99040 168 GLY A N 1
ATOM 1117 C CA . GLY A 1 168 ? -27.40100 -7.63000 27.68300 1.000 70.26023 168 GLY A CA 1
ATOM 1118 C C . GLY A 1 168 ? -27.49000 -8.97500 26.99300 1.000 66.44340 168 GLY A C 1
ATOM 1119 O O . GLY A 1 168 ? -27.17600 -9.12300 25.81000 1.000 65.58141 168 GLY A O 1
ATOM 1120 N N . MET A 1 169 ? -27.93400 -9.97000 27.75300 1.000 72.53362 169 MET A N 1
ATOM 1121 C CA . MET A 1 169 ? -28.09900 -11.31500 27.22400 1.000 67.61637 169 MET A CA 1
ATOM 1122 C C . MET A 1 169 ? -29.51700 -11.51800 26.70300 1.000 66.54860 169 MET A C 1
ATOM 1123 O O . MET A 1 169 ? -30.46600 -10.84900 27.12100 1.000 79.42675 169 MET A O 1
ATOM 1128 N N . ALA A 1 170 ? -29.64500 -12.45900 25.77200 1.000 66.86840 170 ALA A N 1
ATOM 1129 C CA . ALA A 1 170 ? -30.93000 -12.74800 25.15500 1.000 71.77847 170 ALA A CA 1
ATOM 1130 C C . ALA A 1 170 ? -31.72700 -13.71600 26.01900 1.000 72.18674 170 ALA A C 1
ATOM 1131 O O . ALA A 1 170 ? -31.19100 -14.69400 26.54600 1.000 81.31162 170 ALA A O 1
ATOM 1133 N N . SER A 1 171 ? -33.01700 -13.43100 26.16300 1.000 72.16045 171 SER A N 1
ATOM 1134 C CA . SER A 1 171 ? -33.93000 -14.25800 26.93500 1.000 78.85717 171 SER A CA 1
ATOM 1135 C C . SER A 1 171 ? -35.10500 -14.66300 26.06000 1.000 80.97760 171 SER A C 1
ATOM 1136 O O . SER A 1 171 ? -35.56300 -13.88300 25.21700 1.000 82.31287 171 SER A O 1
ATOM 1139 N N . LEU A 1 172 ? -35.58800 -15.88500 26.25900 1.000 87.90955 172 LEU A N 1
ATOM 1140 C CA . LEU A 1 172 ? -36.77000 -16.35000 25.54900 1.000 90.78470 172 LEU A CA 1
ATOM 1141 C C . LEU A 1 172 ? -38.02400 -15.74500 26.16700 1.000 97.94425 172 LEU A C 1
ATOM 1142 O O . LEU A 1 172 ? -38.10700 -15.55500 27.38600 1.000 101.73591 172 LEU A O 1
ATOM 1147 N N . SER A 1 173 ? -38.99600 -15.44200 25.31800 1.000 110.42786 173 SER A N 1
ATOM 1148 C CA . SER A 1 173 ? -40.24600 -14.83200 25.74300 1.000 116.15390 173 SER A CA 1
ATOM 1149 C C . SER A 1 173 ? -41.31100 -15.90500 25.90300 1.000 128.80534 173 SER A C 1
ATOM 1150 O O . SER A 1 173 ? -41.48300 -16.75400 25.02300 1.000 120.86739 173 SER A O 1
ATOM 1153 N N . ALA A 1 174 ? -42.02000 -15.86500 27.03400 1.000 150.70871 174 ALA A N 1
ATOM 1154 C CA . ALA A 1 174 ? -43.12200 -16.79500 27.24000 1.000 159.78777 174 ALA A CA 1
ATOM 1155 C C . ALA A 1 174 ? -44.22700 -16.57500 26.21700 1.000 156.92671 174 ALA A C 1
ATOM 1156 O O . ALA A 1 174 ? -44.97300 -17.50700 25.89700 1.000 162.38921 174 ALA A O 1
ATOM 1158 N N . GLU A 1 175 ? -44.34500 -15.36300 25.68900 1.000 134.26559 175 GLU A N 1
ATOM 1159 C CA . GLU A 1 175 ? -45.35200 -15.04300 24.68700 1.000 124.92399 175 GLU A CA 1
ATOM 1160 C C . GLU A 1 175 ? -44.81200 -15.41800 23.31100 1.000 135.74103 175 GLU A C 1
ATOM 1161 O O . GLU A 1 175 ? -43.88400 -14.77900 22.80700 1.000 133.96886 175 GLU A O 1
ATOM 1163 N N . LYS A 1 176 ? -45.38700 -16.45500 22.70800 1.000 130.41053 176 LYS A N 1
ATOM 1164 C CA . LYS A 1 176 ? -45.02600 -16.80800 21.34400 1.000 133.36389 176 LYS A CA 1
ATOM 1165 C C . LYS A 1 176 ? -45.61200 -15.78800 20.36400 1.000 142.81274 176 LYS A C 1
ATOM 1166 O O . LYS A 1 176 ? -46.37500 -14.89000 20.73400 1.000 144.02075 176 LYS A O 1
ATOM 1172 N N . VAL A 1 177 ? -45.24000 -15.93500 19.09200 1.000 164.54411 177 VAL A N 1
ATOM 1173 C CA . VAL A 1 177 ? -45.70400 -15.05800 18.02200 1.000 151.52925 177 VAL A CA 1
ATOM 1174 C C . VAL A 1 177 ? -46.24700 -15.92200 16.89100 1.000 150.07226 177 VAL A C 1
ATOM 1175 O O . VAL A 1 177 ? -45.61100 -16.90700 16.49800 1.000 149.90319 177 VAL A O 1
ATOM 1179 N N . THR A 1 178 ? -47.41000 -15.55000 16.36600 1.000 146.71107 178 THR A N 1
ATOM 1180 C CA . THR A 1 178 ? -48.04300 -16.27300 15.27200 1.000 140.53736 178 THR A CA 1
ATOM 1181 C C . THR A 1 178 ? -47.90000 -15.48300 13.97700 1.000 133.59240 178 THR A C 1
ATOM 1182 O O . THR A 1 178 ? -47.96800 -14.24900 13.97600 1.000 129.97846 178 THR A O 1
ATOM 1186 N N . LEU A 1 179 ? -47.69200 -16.20600 12.87700 1.000 137.98560 179 LEU A N 1
ATOM 1187 C CA . LEU A 1 179 ? -47.52500 -15.60000 11.56100 1.000 141.14658 179 LEU A CA 1
ATOM 1188 C C . LEU A 1 179 ? -47.62500 -16.67500 10.48400 1.000 142.00022 179 LEU A C 1
ATOM 1189 O O . LEU A 1 179 ? -47.01000 -17.74000 10.60600 1.000 140.18281 179 LEU A O 1
ATOM 1194 N N . ASP A 1 180 ? -48.38900 -16.40800 9.42900 1.000 142.83401 180 ASP A N 1
ATOM 1195 C CA . ASP A 1 180 ? -48.60300 -17.36600 8.34600 1.000 150.88262 180 ASP A CA 1
ATOM 1196 C C . ASP A 1 180 ? -49.04200 -18.72100 8.90800 1.000 160.83045 180 ASP A C 1
ATOM 1197 O O . ASP A 1 180 ? -48.38500 -19.74600 8.73100 1.000 162.20466 180 ASP A O 1
ATOM 1202 N N . GLN A 1 181 ? -50.18000 -18.68900 9.59700 1.000 169.49139 181 GLN A N 1
ATOM 1203 C CA . GLN A 1 181 ? -50.79900 -19.86000 10.21600 1.000 171.60136 181 GLN A CA 1
ATOM 1204 C C . GLN A 1 181 ? -49.75400 -20.76200 10.87400 1.000 171.66298 181 GLN A C 1
ATOM 1205 O O . GLN A 1 181 ? -49.74100 -21.98200 10.71600 1.000 179.53209 181 GLN A O 1
ATOM 1211 N N . ARG A 1 182 ? -48.87500 -20.13100 11.65600 1.000 154.94364 182 ARG A N 1
ATOM 1212 C CA . ARG A 1 182 ? -47.88600 -20.87700 12.42200 1.000 147.67789 182 ARG A CA 1
ATOM 1213 C C . ARG A 1 182 ? -47.36500 -20.00800 13.55800 1.000 139.14466 182 ARG A C 1
ATOM 1214 O O . ARG A 1 182 ? -47.19700 -18.79700 13.39600 1.000 135.14479 182 ARG A O 1
ATOM 1222 N N . ASP A 1 183 ? -47.11500 -20.63900 14.70400 1.000 141.47054 183 ASP A N 1
ATOM 1223 C CA . ASP A 1 183 ? -46.62800 -19.95400 15.89300 1.000 134.79039 183 ASP A CA 1
ATOM 1224 C C . ASP A 1 183 ? -45.13900 -20.22100 16.08300 1.000 132.09383 183 ASP A C 1
ATOM 1225 O O . ASP A 1 183 ? -44.66800 -21.34800 15.90300 1.000 129.13405 183 ASP A O 1
ATOM 1230 N N . TYR A 1 184 ? -44.40300 -19.17200 16.45900 1.000 135.87714 184 TYR A N 1
ATOM 1231 C CA . TYR A 1 184 ? -42.96000 -19.23600 16.62600 1.000 122.00240 184 TYR A CA 1
ATOM 1232 C C . TYR A 1 184 ? -42.56800 -18.69300 17.99300 1.000 116.04024 184 TYR A C 1
ATOM 1233 O O . TYR A 1 184 ? -43.25100 -17.83500 18.55800 1.000 121.35414 184 TYR A O 1
ATOM 1242 N N . GLU A 1 185 ? -41.45600 -19.20100 18.51800 1.000 104.78970 185 GLU A N 1
ATOM 1243 C CA . GLU A 1 185 ? -40.91300 -18.70600 19.77600 1.000 108.06135 185 GLU A CA 1
ATOM 1244 C C . GLU A 1 185 ? -40.06300 -17.46200 19.53300 1.000 104.78526 185 GLU A C 1
ATOM 1245 O O . GLU A 1 185 ? -39.38700 -17.33400 18.50900 1.000 109.63846 185 GLU A O 1
ATOM 1251 N N . LYS A 1 186 ? -40.10700 -16.53700 20.49200 1.000 98.27564 186 LYS A N 1
ATOM 1252 C CA . LYS A 1 186 ? -39.47500 -15.23400 20.34900 1.000 91.02677 186 LYS A CA 1
ATOM 1253 C C . LYS A 1 186 ? -38.41900 -15.02800 21.42400 1.000 84.88962 186 LYS A C 1
ATOM 1254 O O . LYS A 1 186 ? -38.66500 -15.29300 22.60600 1.000 86.55650 186 LYS A O 1
ATOM 1260 N N . TYR A 1 187 ? -37.24700 -14.56200 21.00500 1.000 84.54576 187 TYR A N 1
ATOM 1261 C CA . TYR A 1 187 ? -36.19500 -14.09900 21.89700 1.000 85.73645 187 TYR A CA 1
ATOM 1262 C C . TYR A 1 187 ? -36.08700 -12.58100 21.80300 1.000 81.84563 187 TYR A C 1
ATOM 1263 O O . TYR A 1 187 ? -36.47000 -11.97200 20.80000 1.000 69.68570 187 TYR A O 1
ATOM 1272 N N . SER A 1 188 ? -35.55600 -11.97000 22.86100 1.000 76.24597 188 SER A N 1
ATOM 1273 C CA . SER A 1 188 ? -35.37600 -10.52500 22.87700 1.000 78.94277 188 SER A CA 1
ATOM 1274 C C . SER A 1 188 ? -34.16900 -10.16900 23.73300 1.000 67.89100 188 SER A C 1
ATOM 1275 O O . SER A 1 188 ? -33.69500 -10.97100 24.54200 1.000 67.69590 188 SER A O 1
ATOM 1278 N N . VAL A 1 189 ? -33.67300 -8.94900 23.53500 1.000 65.67497 189 VAL A N 1
ATOM 1279 C CA . VAL A 1 189 ? -32.50100 -8.45300 24.24900 1.000 68.55157 189 VAL A CA 1
ATOM 1280 C C . VAL A 1 189 ? -32.66800 -6.95600 24.46900 1.000 61.81668 189 VAL A C 1
ATOM 1281 O O . VAL A 1 189 ? -33.18200 -6.24300 23.60300 1.000 67.37521 189 VAL A O 1
ATOM 1285 N N . SER A 1 190 ? -32.22500 -6.48000 25.62900 1.000 59.44508 190 SER A N 1
ATOM 1286 C CA . SER A 1 190 ? -32.25700 -5.06100 25.95800 1.000 58.89499 190 SER A CA 1
ATOM 1287 C C . SER A 1 190 ? -30.89300 -4.44200 25.68600 1.000 70.49191 190 SER A C 1
ATOM 1288 O O . SER A 1 190 ? -29.86500 -4.98400 26.10900 1.000 66.19843 190 SER A O 1
ATOM 1291 N N . CYS A 1 191 ? -30.88900 -3.30500 24.98700 1.000 82.47369 191 CYS A N 1
ATOM 1292 C CA . CYS A 1 191 ? -29.66600 -2.60900 24.62000 1.000 72.59791 191 CYS A CA 1
ATOM 1293 C C . CYS A 1 191 ? -29.72100 -1.16300 25.10100 1.000 66.17176 191 CYS A C 1
ATOM 1294 O O . CYS A 1 191 ? -30.79500 -0.60800 25.35400 1.000 58.83835 191 CYS A O 1
ATOM 1297 N N . GLN A 1 192 ? -28.53800 -0.55300 25.20300 1.000 74.84039 192 GLN A N 1
ATOM 1298 C CA . GLN A 1 192 ? -28.40600 0.80400 25.72400 1.000 78.76323 192 GLN A CA 1
ATOM 1299 C C . GLN A 1 192 ? -27.21000 1.47900 25.07300 1.000 82.43341 192 GLN A C 1
ATOM 1300 O O . GLN A 1 192 ? -26.07600 1.01000 25.21800 1.000 81.15052 192 GLN A O 1
ATOM 1306 N N . GLU A 1 193 ? -27.45800 2.58500 24.37900 1.000 82.66669 193 GLU A N 1
ATOM 1307 C CA . GLU A 1 193 ? -26.36900 3.34500 23.78100 1.000 90.71273 193 GLU A CA 1
ATOM 1308 C C . GLU A 1 193 ? -25.54100 4.01000 24.87300 1.000 103.74355 193 GLU A C 1
ATOM 1309 O O . GLU A 1 193 ? -26.08500 4.67500 25.75900 1.000 98.79239 193 GLU A O 1
ATOM 1315 N N . ASP A 1 194 ? -24.22300 3.82800 24.80800 1.000 112.20335 194 ASP A N 1
ATOM 1316 C CA . ASP A 1 194 ? -23.33000 4.44000 25.78500 1.000 120.78383 194 ASP A CA 1
ATOM 1317 C C . ASP A 1 194 ? -23.54200 5.94900 25.80600 1.000 123.72594 194 ASP A C 1
ATOM 1318 O O . ASP A 1 194 ? -23.29100 6.63700 24.80900 1.000 125.28805 194 ASP A O 1
ATOM 1323 N N . VAL A 1 195 ? -23.99700 6.46100 26.94900 1.000 117.93901 195 VAL A N 1
ATOM 1324 C CA . VAL A 1 195 ? -24.50700 7.82500 27.02100 1.000 127.01102 195 VAL A CA 1
ATOM 1325 C C . VAL A 1 195 ? -23.36900 8.81200 26.79600 1.000 122.51688 195 VAL A C 1
ATOM 1326 O O . VAL A 1 195 ? -22.40200 8.86100 27.56600 1.000 117.89229 195 VAL A O 1
ATOM 1330 N N . THR A 1 196 ? -23.47700 9.59200 25.72600 1.000 125.77153 196 THR A N 1
ATOM 1331 C CA . THR A 1 196 ? -22.59900 10.71200 25.44800 1.000 122.26273 196 THR A CA 1
ATOM 1332 C C . THR A 1 196 ? -23.33000 12.00600 25.82700 1.000 114.56540 196 THR A C 1
ATOM 1333 O O . THR A 1 196 ? -24.33100 11.97800 26.55200 1.000 118.63733 196 THR A O 1
ATOM 1337 N N . CYS A 1 197 ? -22.84300 13.14200 25.34100 1.000 109.36945 197 CYS A N 1
ATOM 1338 C CA . CYS A 1 197 ? -23.60000 14.37900 25.48200 1.000 119.16792 197 CYS A CA 1
ATOM 1339 C C . CYS A 1 197 ? -24.77500 14.37200 24.50500 1.000 100.56350 197 CYS A C 1
ATOM 1340 O O . CYS A 1 197 ? -24.65300 13.85300 23.39000 1.000 98.70724 197 CYS A O 1
ATOM 1343 N N . PRO A 1 198 ? -25.92100 14.93500 24.88700 1.000 97.13261 198 PRO A N 1
ATOM 1344 C CA . PRO A 1 198 ? -27.12300 14.77200 24.06000 1.000 91.37054 198 PRO A CA 1
ATOM 1345 C C . PRO A 1 198 ? -27.03700 15.51700 22.73800 1.000 79.94583 198 PRO A C 1
ATOM 1346 O O . PRO A 1 198 ? -26.35900 16.53800 22.60800 1.000 85.44181 198 PRO A O 1
ATOM 1350 N N . THR A 1 199 ? -27.75500 14.98900 21.75000 1.000 82.44884 199 THR A N 1
ATOM 1351 C CA . THR A 1 199 ? -27.91300 15.63200 20.45500 1.000 77.05452 199 THR A CA 1
ATOM 1352 C C . THR A 1 199 ? -29.39600 15.68300 20.11300 1.000 69.87491 199 THR A C 1
ATOM 1353 O O . THR A 1 199 ? -30.17300 14.81600 20.52100 1.000 68.91766 199 THR A O 1
ATOM 1357 N N . ALA A 1 200 ? -29.78200 16.71800 19.36300 1.000 69.67251 200 ALA A N 1
ATOM 1358 C CA . ALA A 1 200 ? -31.18700 16.88200 19.00700 1.000 66.51301 200 ALA A CA 1
ATOM 1359 C C . ALA A 1 200 ? -31.61700 15.89700 17.92800 1.000 62.63879 200 ALA A C 1
ATOM 1360 O O . ALA A 1 200 ? -32.79100 15.51200 17.87800 1.000 60.90607 200 ALA A O 1
ATOM 1362 N N . GLU A 1 201 ? -30.69600 15.49000 17.05400 1.000 68.62804 201 GLU A N 1
ATOM 1363 C CA . GLU A 1 201 ? -30.96200 14.48400 16.03700 1.000 73.00028 201 GLU A CA 1
ATOM 1364 C C . GLU A 1 201 ? -29.88900 13.40400 16.10000 1.000 71.24667 201 GLU A C 1
ATOM 1365 O O . GLU A 1 201 ? -28.92600 13.49200 16.86900 1.000 72.19206 201 GLU A O 1
ATOM 1371 N N . GLU A 1 202 ? -30.05900 12.38500 15.26400 1.000 80.11213 202 GLU A N 1
ATOM 1372 C CA . GLU A 1 202 ? -29.11400 11.28400 15.13000 1.000 81.16975 202 GLU A CA 1
ATOM 1373 C C . GLU A 1 202 ? -28.47400 11.38200 13.75100 1.000 77.90855 202 GLU A C 1
ATOM 1374 O O . GLU A 1 202 ? -29.17400 11.33100 12.73400 1.000 78.67683 202 GLU A O 1
ATOM 1380 N N . THR A 1 203 ? -27.15000 11.54100 13.71900 1.000 81.17056 203 THR A N 1
ATOM 1381 C CA . THR A 1 203 ? -26.44500 11.64000 12.44600 1.000 82.60851 203 THR A CA 1
ATOM 1382 C C . THR A 1 203 ? -26.25800 10.26400 11.81400 1.000 88.42127 203 THR A C 1
ATOM 1383 O O . THR A 1 203 ? -26.73200 10.00800 10.70200 1.000 88.33334 203 THR A O 1
ATOM 1387 N N . LEU A 1 204 ? -25.56000 9.35300 12.52800 1.000 75.98268 204 LEU A N 1
ATOM 1388 C CA . LEU A 1 204 ? -25.24100 8.02200 12.03900 1.000 73.30763 204 LEU A CA 1
ATOM 1389 C C . LEU A 1 204 ? -26.21100 6.99900 12.61800 1.000 80.34265 204 LEU A C 1
ATOM 1390 O O . LEU A 1 204 ? -26.71600 7.17000 13.73100 1.000 82.64755 204 LEU A O 1
ATOM 1395 N N . PRO A 1 205 ? -26.51200 5.93100 11.88600 1.000 73.86091 205 PRO A N 1
ATOM 1396 C CA . PRO A 1 205 ? -27.43800 4.92200 12.40400 1.000 62.28666 205 PRO A CA 1
ATOM 1397 C C . PRO A 1 205 ? -26.74800 3.96500 13.36400 1.000 70.61203 205 PRO A C 1
ATOM 1398 O O . PRO A 1 205 ? -25.52800 3.78900 13.34700 1.000 78.64746 205 PRO A O 1
ATOM 1402 N N . ILE A 1 206 ? -27.55900 3.35400 14.22100 1.000 68.73441 206 ILE A N 1
ATOM 1403 C CA . ILE A 1 206 ? -27.07800 2.29800 15.10500 1.000 71.66997 206 ILE A CA 1
ATOM 1404 C C . ILE A 1 206 ? -27.00300 1.00800 14.30000 1.000 74.49981 206 ILE A C 1
ATOM 1405 O O . ILE A 1 206 ? -28.01600 0.53300 13.77700 1.000 70.38204 206 ILE A O 1
ATOM 1410 N N . GLU A 1 207 ? -25.80700 0.43400 14.21000 1.000 77.45311 207 GLU A N 1
ATOM 1411 C CA . GLU A 1 207 ? -25.55700 -0.76600 13.42100 1.000 70.85957 207 GLU A CA 1
ATOM 1412 C C . GLU A 1 207 ? -25.29800 -1.92700 14.37300 1.000 71.70496 207 GLU A C 1
ATOM 1413 O O . GLU A 1 207 ? -24.26200 -1.96700 15.04500 1.000 80.61511 207 GLU A O 1
ATOM 1419 N N . LEU A 1 208 ? -26.23900 -2.86300 14.43100 1.000 69.65379 208 LEU A N 1
ATOM 1420 C CA . LEU A 1 208 ? -26.13200 -4.03500 15.28600 1.000 64.36902 208 LEU A CA 1
ATOM 1421 C C . LEU A 1 208 ? -25.96000 -5.29500 14.44600 1.000 69.91506 208 LEU A C 1
ATOM 1422 O O . LEU A 1 208 ? -26.32400 -5.34100 13.26700 1.000 64.68076 208 LEU A O 1
ATOM 1427 N N . ALA A 1 209 ? -25.39500 -6.32400 15.07600 1.000 74.38362 209 ALA A N 1
ATOM 1428 C CA . ALA A 1 209 ? -25.19800 -7.62300 14.44900 1.000 65.35390 209 ALA A CA 1
ATOM 1429 C C . ALA A 1 209 ? -25.49200 -8.71600 15.46500 1.000 59.57325 209 ALA A C 1
ATOM 1430 O O . ALA A 1 209 ? -25.06800 -8.62900 16.62000 1.000 64.19150 209 ALA A O 1
ATOM 1432 N N . LEU A 1 210 ? -26.21500 -9.74500 15.02600 1.000 67.80256 210 LEU A N 1
ATOM 1433 C CA . LEU A 1 210 ? -26.60300 -10.86200 15.87700 1.000 64.24190 210 LEU A CA 1
ATOM 1434 C C . LEU A 1 210 ? -25.99900 -12.14800 15.33400 1.000 68.81959 210 LEU A C 1
ATOM 1435 O O . LEU A 1 210 ? -26.13100 -12.44800 14.14300 1.000 58.79178 210 LEU A O 1
ATOM 1440 N N . GLU A 1 211 ? -25.34800 -12.90600 16.20900 1.000 65.46211 211 GLU A N 1
ATOM 1441 C CA . GLU A 1 211 ? -24.81600 -14.21900 15.86800 1.000 72.44598 211 GLU A CA 1
ATOM 1442 C C . GLU A 1 211 ? -25.73700 -15.28100 16.45500 1.000 70.29328 211 GLU A C 1
ATOM 1443 O O . GLU A 1 211 ? -25.96700 -15.30600 17.66900 1.000 75.65517 211 GLU A O 1
ATOM 1449 N N . ALA A 1 212 ? -26.27600 -16.13900 15.59400 1.000 74.65755 212 ALA A N 1
ATOM 1450 C CA . ALA A 1 212 ? -27.15100 -17.23100 15.99600 1.000 64.33269 212 ALA A CA 1
ATOM 1451 C C . ALA A 1 212 ? -26.44100 -18.55500 15.75100 1.000 66.92834 212 ALA A C 1
ATOM 1452 O O . ALA A 1 212 ? -25.81800 -18.75000 14.70400 1.000 81.58838 212 ALA A O 1
ATOM 1454 N N . ARG A 1 213 ? -26.53200 -19.46400 16.72300 1.000 90.97553 213 ARG A N 1
ATOM 1455 C CA . ARG A 1 213 ? -25.80100 -20.72900 16.68500 1.000 95.43702 213 ARG A CA 1
ATOM 1456 C C . ARG A 1 213 ? -26.73600 -21.88400 17.02600 1.000 103.64577 213 ARG A C 1
ATOM 1457 O O . ARG A 1 213 ? -26.83500 -22.29400 18.18500 1.000 105.41263 213 ARG A O 1
ATOM 1465 N N . GLN A 1 214 ? -27.42500 -22.40200 16.01200 1.000 87.07191 214 GLN A N 1
ATOM 1466 C CA . GLN A 1 214 ? -28.06000 -23.70600 16.13200 1.000 95.31025 214 GLN A CA 1
ATOM 1467 C C . GLN A 1 214 ? -26.97500 -24.77900 16.18800 1.000 107.39603 214 GLN A C 1
ATOM 1468 O O . GLN A 1 214 ? -25.81700 -24.54100 15.83400 1.000 106.28525 214 GLN A O 1
ATOM 1474 N N . GLN A 1 215 ? -27.35300 -25.96900 16.64800 1.000 104.23421 215 GLN A N 1
ATOM 1475 C CA . GLN A 1 215 ? -26.38200 -27.04800 16.77600 1.000 101.57704 215 GLN A CA 1
ATOM 1476 C C . GLN A 1 215 ? -25.66200 -27.26100 15.45100 1.000 103.92693 215 GLN A C 1
ATOM 1477 O O . GLN A 1 215 ? -26.28200 -27.60200 14.44200 1.000 107.38162 215 GLN A O 1
ATOM 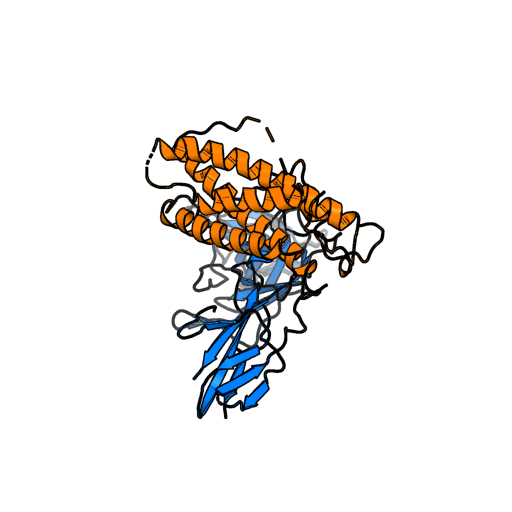1483 N N . ASN A 1 216 ? -24.34800 -27.03500 15.45600 1.000 101.32567 216 ASN A N 1
ATOM 1484 C CA . ASN A 1 216 ? -23.46600 -27.24400 14.31200 1.000 97.55792 216 ASN A CA 1
ATOM 1485 C C . ASN A 1 216 ? -23.78000 -26.32000 13.14200 1.000 96.49738 216 ASN A C 1
ATOM 1486 O O . ASN A 1 216 ? -23.27700 -26.54400 12.03300 1.000 94.47293 216 ASN A O 1
ATOM 1491 N N . LYS A 1 217 ? -24.58800 -25.28300 13.34700 1.000 98.14549 217 LYS A N 1
ATOM 1492 C CA . LYS A 1 217 ? -24.87500 -24.30500 12.30500 1.000 84.60901 217 LYS A CA 1
ATOM 1493 C C . LYS A 1 217 ? -24.61500 -22.91400 12.86000 1.000 87.46872 217 LYS A C 1
ATOM 1494 O O . LYS A 1 217 ? -25.04400 -22.59500 13.97400 1.000 93.16368 217 LYS A O 1
ATOM 1500 N N . TYR A 1 218 ? -23.90100 -22.09900 12.09000 1.000 92.74089 218 TYR A N 1
ATOM 1501 C CA . TYR A 1 218 ? -23.65200 -20.70500 12.42200 1.000 71.32364 218 TYR A CA 1
ATOM 1502 C C . TYR A 1 218 ? -24.28100 -19.81300 11.36100 1.000 73.12428 218 TYR A C 1
ATOM 1503 O O . TYR A 1 218 ? -24.20100 -20.10200 10.16100 1.000 83.48036 218 TYR A O 1
ATOM 1512 N N . GLU A 1 219 ? -24.92000 -18.74000 11.81900 1.000 76.88553 219 GLU A N 1
ATOM 1513 C CA . GLU A 1 219 ? -25.44400 -17.69400 10.95600 1.000 67.44220 219 GLU A CA 1
ATOM 1514 C C . GLU A 1 219 ? -25.27500 -16.36800 11.68600 1.000 64.87628 219 GLU A C 1
ATOM 1515 O O . GLU A 1 219 ? -25.13900 -16.33100 12.91200 1.000 70.58379 219 GLU A O 1
ATOM 1521 N N . ASN A 1 220 ? -25.26800 -15.27400 10.93000 1.000 71.27717 220 ASN A N 1
ATOM 1522 C CA . ASN A 1 220 ? -25.32500 -13.96500 11.56100 1.000 71.91991 220 ASN A CA 1
ATOM 1523 C C . ASN A 1 220 ? -26.23000 -13.03000 10.77500 1.000 62.39105 220 ASN A C 1
ATOM 1524 O O . ASN A 1 220 ? -26.28800 -13.08200 9.54300 1.000 60.84147 220 ASN A O 1
ATOM 1529 N N . TYR A 1 221 ? -26.95900 -12.20600 11.51800 1.000 75.00814 221 TYR A N 1
ATOM 1530 C CA . TYR A 1 221 ? -27.93000 -11.25700 10.99500 1.000 57.25647 221 TYR A CA 1
ATOM 1531 C C . TYR A 1 221 ? -27.54900 -9.87000 11.49300 1.000 61.02694 221 TYR A C 1
ATOM 1532 O O . TYR A 1 221 ? -27.08700 -9.72000 12.62900 1.000 65.11856 221 TYR A O 1
ATOM 1541 N N . SER A 1 222 ? -27.73800 -8.85900 10.65000 1.000 71.31426 222 SER A N 1
ATOM 1542 C CA . SER A 1 222 ? -27.37900 -7.49200 10.99500 1.000 66.84489 222 SER A CA 1
ATOM 1543 C C . SER A 1 222 ? -28.54500 -6.56100 10.69600 1.000 62.01891 222 SER A C 1
ATOM 1544 O O . SER A 1 222 ? -29.42400 -6.86800 9.88600 1.000 60.37121 222 SER A O 1
ATOM 1547 N N . THR A 1 223 ? -28.53900 -5.41100 11.36600 1.000 57.94579 223 THR A N 1
ATOM 1548 C CA . THR A 1 223 ? -29.56500 -4.40400 11.15300 1.000 52.53843 223 THR A CA 1
ATOM 1549 C C . THR A 1 223 ? -28.97700 -3.02400 11.40300 1.000 57.73001 223 THR A C 1
ATOM 1550 O O . THR A 1 223 ? -27.98400 -2.86900 12.11900 1.000 67.04883 223 THR A O 1
ATOM 1554 N N . SER A 1 224 ? -29.60900 -2.02100 10.79800 1.000 61.72177 224 SER A N 1
ATOM 1555 C CA . SER A 1 224 ? -29.22400 -0.62500 10.96000 1.000 64.40042 224 SER A CA 1
ATOM 1556 C C . SER A 1 224 ? -30.49300 0.19600 11.12900 1.000 65.10772 224 SER A C 1
ATOM 1557 O O . SER A 1 224 ? -31.44600 0.02700 10.36300 1.000 82.39483 224 SER A O 1
ATOM 1560 N N . PHE A 1 225 ? -30.50800 1.07800 12.12500 1.000 56.93217 225 PHE A N 1
ATOM 1561 C CA . PHE A 1 225 ? -31.72700 1.80900 12.43200 1.000 73.29434 225 PHE A CA 1
ATOM 1562 C C . PHE A 1 225 ? -31.39700 3.09700 13.16800 1.000 70.75201 225 PHE A C 1
ATOM 1563 O O . PHE A 1 225 ? -30.30800 3.26200 13.72300 1.000 65.23069 225 PHE A O 1
ATOM 1571 N N . PHE A 1 226 ? -32.36800 4.00500 13.15900 1.000 67.32179 226 PHE A N 1
ATOM 1572 C CA . PHE A 1 226 ? -32.34300 5.21500 13.96700 1.000 57.27880 226 PHE A CA 1
ATOM 1573 C C . PHE A 1 226 ? -33.40400 5.09700 15.04800 1.000 64.05985 226 PHE A C 1
ATOM 1574 O O . PHE A 1 226 ? -34.48600 4.54400 14.80800 1.000 62.61796 226 PHE A O 1
ATOM 1582 N N . ILE A 1 227 ? -33.10200 5.61900 16.23200 1.000 64.94840 227 ILE A N 1
ATOM 1583 C CA . ILE A 1 227 ? -34.09100 5.58400 17.30100 1.000 53.91599 227 ILE A CA 1
ATOM 1584 C C . ILE A 1 227 ? -35.37300 6.26100 16.83400 1.000 62.09518 227 ILE A C 1
ATOM 1585 O O . ILE A 1 227 ? -36.47900 5.75900 17.06900 1.000 64.60106 227 ILE A O 1
ATOM 1590 N N . ARG A 1 228 ? -35.24200 7.37300 16.10400 1.000 60.87630 228 ARG A N 1
ATOM 1591 C CA . ARG A 1 228 ? -36.41100 8.10700 15.63400 1.000 60.35952 228 ARG A CA 1
ATOM 1592 C C . ARG A 1 228 ? -37.37200 7.22900 14.83800 1.000 65.70723 228 ARG A C 1
ATOM 1593 O O . ARG A 1 228 ? -38.56300 7.54600 14.76700 1.000 79.17600 228 ARG A O 1
ATOM 1601 N N . ASP A 1 229 ? -36.88900 6.14000 14.24000 1.000 67.73404 229 ASP A N 1
ATOM 1602 C CA . ASP A 1 229 ? -37.74800 5.25500 13.46600 1.000 58.47242 229 ASP A CA 1
ATOM 1603 C C . ASP A 1 229 ? -38.24600 4.05200 14.25400 1.000 61.90289 229 ASP A C 1
ATOM 1604 O O . ASP A 1 229 ? -39.22800 3.42700 13.83800 1.000 60.80645 229 ASP A O 1
ATOM 1609 N N . ILE A 1 230 ? -37.60400 3.71700 15.37700 1.000 59.52684 230 ILE A N 1
ATOM 1610 C CA . ILE A 1 230 ? -38.04100 2.59900 16.20300 1.000 60.65883 230 ILE A CA 1
ATOM 1611 C C . ILE A 1 230 ? -38.86000 3.04900 17.40600 1.000 62.49344 230 ILE A C 1
ATOM 1612 O O . ILE A 1 230 ? -39.24300 2.20900 18.23500 1.000 50.76086 230 ILE A O 1
ATOM 1617 N N . ILE A 1 231 ? -39.14200 4.34800 17.52900 1.000 68.99587 231 ILE A N 1
ATOM 1618 C CA . ILE A 1 231 ? -39.90600 4.84500 18.66800 1.000 56.51956 231 ILE A CA 1
ATOM 1619 C C . ILE A 1 231 ? -41.30600 4.25400 18.62300 1.000 55.74634 231 ILE A C 1
ATOM 1620 O O . ILE A 1 231 ? -42.08000 4.51100 17.69100 1.000 51.58458 231 ILE A O 1
ATOM 1625 N N . LYS A 1 232 ? -41.63800 3.45400 19.62800 1.000 63.25317 232 LYS A N 1
ATOM 1626 C CA . LYS A 1 232 ? -43.00200 2.96800 19.83300 1.000 62.78071 232 LYS A CA 1
ATOM 1627 C C . LYS A 1 232 ? -43.44000 3.42000 21.21900 1.000 69.76798 232 LYS A C 1
ATOM 1628 O O . LYS A 1 232 ? -43.04400 2.80900 22.22800 1.000 66.16126 232 LYS A O 1
ATOM 1634 N N . PRO A 1 233 ? -44.23300 4.48500 21.33000 1.000 73.83448 233 PRO A N 1
ATOM 1635 C CA . PRO A 1 233 ? -44.61500 4.97500 22.65900 1.000 74.91702 233 PRO A CA 1
ATOM 1636 C C . PRO A 1 233 ? -45.43400 3.94300 23.41800 1.000 83.07820 233 PRO A C 1
ATOM 1637 O O . PRO A 1 233 ? -46.18900 3.16300 22.83400 1.000 84.00389 233 PRO A O 1
ATOM 1641 N N . ASP A 1 234 ? -45.27400 3.94100 24.73800 1.000 74.16849 234 ASP A N 1
ATOM 1642 C CA . ASP A 1 234 ? -46.05700 3.04600 25.57200 1.000 79.69801 234 ASP A CA 1
ATOM 1643 C C . ASP A 1 234 ? -47.50900 3.51700 25.61000 1.000 78.01727 234 ASP A C 1
ATOM 1644 O O . ASP A 1 234 ? -47.80900 4.66900 25.28500 1.000 80.01452 234 ASP A O 1
ATOM 1649 N N . PRO A 1 235 ? -48.43400 2.63600 25.98600 1.000 84.70889 235 PRO A N 1
ATOM 1650 C CA . PRO A 1 235 ? -49.84300 3.01900 25.97800 1.000 80.44635 235 PRO A CA 1
ATOM 1651 C C . PRO A 1 235 ? -50.08000 4.20600 26.88900 1.000 75.98612 235 PRO A C 1
ATOM 1652 O O . PRO A 1 235 ? -49.30200 4.45700 27.82900 1.000 81.28046 235 PRO A O 1
ATOM 1656 N N . PRO A 1 236 ? -51.12700 4.98800 26.62900 1.000 83.49994 236 PRO A N 1
ATOM 1657 C CA . PRO A 1 236 ? -51.45700 6.09200 27.53700 1.000 88.33055 236 PRO A CA 1
ATOM 1658 C C . PRO A 1 236 ? -51.90000 5.56100 28.88900 1.000 88.64791 236 PRO A C 1
ATOM 1659 O O . PRO A 1 236 ? -52.40300 4.44100 29.00700 1.000 91.55727 236 PRO A O 1
ATOM 1663 N N . LYS A 1 237 ? -51.70600 6.38400 29.91800 1.000 86.32450 237 LYS A N 1
ATOM 1664 C CA . LYS A 1 237 ? -51.99400 6.00300 31.29100 1.000 93.62274 237 LYS A CA 1
ATOM 1665 C C . LYS A 1 237 ? -53.09900 6.88100 31.86200 1.000 103.38832 237 LYS A C 1
ATOM 1666 O O . LYS A 1 237 ? -53.37100 7.97700 31.36800 1.000 105.27919 237 LYS A O 1
ATOM 1672 N N . ASN A 1 238 ? -53.72400 6.38100 32.92800 1.000 105.52384 238 ASN A N 1
ATOM 1673 C CA . ASN A 1 238 ? -54.73400 7.11700 33.68400 1.000 110.03431 238 ASN A CA 1
ATOM 1674 C C . ASN A 1 238 ? -55.82400 7.66600 32.76500 1.000 111.60463 238 ASN A C 1
ATOM 1675 O O . ASN A 1 238 ? -56.07900 8.87000 32.70000 1.000 115.80609 238 ASN A O 1
ATOM 1680 N N . LEU A 1 239 ? -56.47500 6.75200 32.05200 1.000 107.96286 239 LEU A N 1
ATOM 1681 C CA . LEU A 1 239 ? -57.56500 7.12900 31.16100 1.000 119.32180 239 LEU A CA 1
ATOM 1682 C C . LEU A 1 239 ? -58.85500 7.24500 31.96600 1.000 132.63456 239 LEU A C 1
ATOM 1683 O O . LEU A 1 239 ? -59.31700 6.26500 32.56100 1.000 120.44318 239 LEU A O 1
ATOM 1688 N N . GLN A 1 240 ? -59.42900 8.44600 31.98700 1.000 138.80446 240 GLN A N 1
ATOM 1689 C CA . GLN A 1 240 ? -60.65800 8.71900 32.71300 1.000 143.18068 240 GLN A CA 1
ATOM 1690 C C . GLN A 1 240 ? -61.63700 9.43700 31.79100 1.000 145.08397 240 GLN A C 1
ATOM 1691 O O . GLN A 1 240 ? -61.26300 9.97400 30.74500 1.000 154.53276 240 GLN A O 1
ATOM 1697 N N . MET A 1 241 ? -62.90400 9.43200 32.19500 1.000 169.41958 241 MET A N 1
ATOM 1698 C CA . MET A 1 241 ? -63.97400 10.04100 31.41800 1.000 173.13329 241 MET A CA 1
ATOM 1699 C C . MET A 1 241 ? -64.98400 10.66500 32.36800 1.000 179.10437 241 MET A C 1
ATOM 1700 O O . MET A 1 241 ? -65.31400 10.08300 33.40500 1.000 184.21069 241 MET A O 1
ATOM 1705 N N . LYS A 1 242 ? -65.47300 11.85100 32.00600 1.000 163.24961 242 LYS A N 1
ATOM 1706 C CA . LYS A 1 242 ? -66.45700 12.57100 32.80200 1.000 150.17641 242 LYS A CA 1
ATOM 1707 C C . LYS A 1 242 ? -67.65700 12.91400 31.92800 1.000 150.21793 242 LYS A C 1
ATOM 1708 O O . LYS A 1 242 ? -67.48600 13.49800 30.84400 1.000 145.20390 242 LYS A O 1
ATOM 1714 N N . PRO A 1 243 ? -68.87700 12.57300 32.34800 1.000 153.53261 243 PRO A N 1
ATOM 1715 C CA . PRO A 1 243 ? -70.05000 12.88600 31.52000 1.000 148.53904 243 PRO A CA 1
ATOM 1716 C C . PRO A 1 243 ? -70.23400 14.38800 31.35500 1.000 154.99100 243 PRO A C 1
ATOM 1717 O O . PRO A 1 243 ? -70.16500 15.15000 32.32200 1.000 157.90459 243 PRO A O 1
ATOM 1721 N N . LEU A 1 244 ? -70.47800 14.80800 30.11300 1.000 153.07118 244 LEU A N 1
ATOM 1722 C CA . LEU A 1 244 ? -70.68300 16.20400 29.76300 1.000 153.54282 244 LEU A CA 1
ATOM 1723 C C . LEU A 1 244 ? -72.15800 16.42100 29.40200 1.000 155.80103 244 LEU A C 1
ATOM 1724 O O . LEU A 1 244 ? -73.02300 15.60700 29.75800 1.000 159.06308 244 LEU A O 1
ATOM 1729 N N . LYS A 1 245 ? -72.44100 17.51100 28.69600 1.000 167.47450 245 LYS A N 1
ATOM 1730 C CA . LYS A 1 245 ? -73.81300 17.86200 28.33500 1.000 158.70327 245 LYS A CA 1
ATOM 1731 C C . LYS A 1 245 ? -74.51600 16.73100 27.58800 1.000 156.75573 245 LYS A C 1
ATOM 1732 O O . LYS A 1 245 ? -74.83200 16.85200 26.40300 1.000 153.82991 245 LYS A O 1
ATOM 1734 N N . GLN A 1 248 ? -71.92500 13.04500 24.80400 1.000 134.78459 248 GLN A N 1
ATOM 1735 C CA . GLN A 1 248 ? -71.12000 14.15500 25.30000 1.000 141.46974 248 GLN A CA 1
ATOM 1736 C C . GLN A 1 248 ? -70.37200 13.76400 26.57200 1.000 140.02350 248 GLN A C 1
ATOM 1737 O O . GLN A 1 248 ? -70.93400 13.79400 27.66700 1.000 139.83549 248 GLN A O 1
ATOM 1739 N N . VAL A 1 249 ? -69.10200 13.38700 26.41700 1.000 143.44081 249 VAL A N 1
ATOM 1740 C CA . VAL A 1 249 ? -68.24500 13.02200 27.53700 1.000 139.10578 249 VAL A CA 1
ATOM 1741 C C . VAL A 1 249 ? -66.85100 13.57600 27.27500 1.000 124.87256 249 VAL A C 1
ATOM 1742 O O . VAL A 1 249 ? -66.40700 13.67100 26.12700 1.000 125.86055 249 VAL A O 1
ATOM 1746 N N . GLU A 1 250 ? -66.15500 13.93900 28.35100 1.000 127.44992 250 GLU A N 1
ATOM 1747 C CA . GLU A 1 250 ? -64.77600 14.40600 28.27400 1.000 126.09355 250 GLU A CA 1
ATOM 1748 C C . GLU A 1 250 ? -63.85700 13.25600 28.67300 1.000 124.88385 250 GLU A C 1
ATOM 1749 O O . GLU A 1 250 ? -63.82000 12.86000 29.84300 1.000 116.52546 250 GLU A O 1
ATOM 1755 N N . VAL A 1 251 ? -63.11600 12.72500 27.70200 1.000 114.81271 251 VAL A N 1
ATOM 1756 C CA . VAL A 1 251 ? -62.18500 11.62300 27.92500 1.000 119.26822 251 VAL A CA 1
ATOM 1757 C C . VAL A 1 251 ? -60.79300 12.20400 28.12700 1.000 105.17792 251 VAL A C 1
ATOM 1758 O O . VAL A 1 251 ? -60.30700 12.97800 27.29400 1.000 104.05829 251 VAL A O 1
ATOM 1762 N N . SER A 1 252 ? -60.15000 11.83600 29.23400 1.000 110.51780 252 SER A N 1
ATOM 1763 C CA . SER A 1 252 ? -58.85900 12.39900 29.61000 1.000 114.32157 252 SER A CA 1
ATOM 1764 C C . SER A 1 252 ? -57.85600 11.27900 29.84300 1.000 114.60349 252 SER A C 1
ATOM 1765 O O . SER A 1 252 ? -58.16100 10.30400 30.53600 1.000 121.31236 252 SER A O 1
ATOM 1768 N N . TRP A 1 253 ? -56.66500 11.42400 29.26200 1.000 88.39940 253 TRP A N 1
ATOM 1769 C CA . TRP A 1 253 ? -55.55700 10.49600 29.44900 1.000 94.97043 253 TRP A CA 1
ATOM 1770 C C . TRP A 1 253 ? -54.31500 11.28600 29.85000 1.000 86.16145 253 TRP A C 1
ATOM 1771 O O . TRP A 1 253 ? -54.34900 12.51200 29.98600 1.000 92.57752 253 TRP A O 1
ATOM 1782 N N . GLU A 1 254 ? -53.20400 10.57500 30.02900 1.000 82.22220 254 GLU A N 1
ATOM 1783 C CA . GLU A 1 254 ? -51.94500 11.19200 30.42300 1.000 86.57060 254 GLU A CA 1
ATOM 1784 C C . GLU A 1 254 ? -50.80200 10.56600 29.63800 1.000 84.08091 254 GLU A C 1
ATOM 1785 O O . GLU A 1 254 ? -50.89500 9.42700 29.17400 1.000 79.65129 254 GLU A O 1
ATOM 1791 N N . TYR A 1 255 ? -49.72700 11.33500 29.47800 1.000 79.65901 255 TYR A N 1
ATOM 1792 C CA . TYR A 1 255 ? -48.54100 10.83400 28.80100 1.000 69.46297 255 TYR A CA 1
ATOM 1793 C C . TYR A 1 255 ? -47.98500 9.61900 29.54500 1.000 70.24736 255 TYR A C 1
ATOM 1794 O O . TYR A 1 255 ? -48.06800 9.54300 30.77400 1.000 88.56081 255 TYR A O 1
ATOM 1803 N N . PRO A 1 256 ? -47.40600 8.65200 28.82900 1.000 82.82013 256 PRO A N 1
ATOM 1804 C CA . PRO A 1 256 ? -46.78800 7.51000 29.51800 1.000 79.60306 256 PRO A CA 1
ATOM 1805 C C . PRO A 1 256 ? -45.59900 7.95100 30.36200 1.000 74.00518 256 PRO A C 1
ATOM 1806 O O . PRO A 1 256 ? -44.83200 8.83500 29.97400 1.000 73.60731 256 PRO A O 1
ATOM 1810 N N . ASP A 1 257 ? -45.44600 7.31600 31.52800 1.000 69.48733 257 ASP A N 1
ATOM 1811 C CA . ASP A 1 257 ? -44.32400 7.64900 32.40000 1.000 69.81474 257 ASP A CA 1
ATOM 1812 C C . ASP A 1 257 ? -42.98800 7.27400 31.76800 1.000 72.48329 257 ASP A C 1
ATOM 1813 O O . ASP A 1 257 ? -41.96600 7.90500 32.06300 1.000 79.01768 257 ASP A O 1
ATOM 1818 N N . SER A 1 258 ? -42.96900 6.25900 30.90300 1.000 69.20010 258 SER A N 1
ATOM 1819 C CA . SER A 1 258 ? -41.73600 5.87000 30.22700 1.000 63.59480 258 SER A CA 1
ATOM 1820 C C . SER A 1 258 ? -41.33500 6.84900 29.13100 1.000 64.49966 258 SER A C 1
ATOM 1821 O O . SER A 1 258 ? -40.19600 6.78300 28.65400 1.000 67.91029 258 SER A O 1
ATOM 1824 N N . TRP A 1 259 ? -42.23200 7.74400 28.72600 1.000 60.71577 259 TRP A N 1
ATOM 1825 C CA . TRP A 1 259 ? -41.93400 8.68400 27.65600 1.000 58.74206 259 TRP A CA 1
ATOM 1826 C C . TRP A 1 259 ? -40.91300 9.72100 28.10900 1.000 67.76878 259 TRP A C 1
ATOM 1827 O O . TRP A 1 259 ? -40.81400 10.05700 29.29300 1.000 68.64728 259 TRP A O 1
ATOM 1838 N N . SER A 1 260 ? -40.15700 10.24100 27.14600 1.000 64.42024 260 SER A N 1
ATOM 1839 C CA . SER A 1 260 ? -39.10500 11.19700 27.45700 1.000 63.32908 260 SER A CA 1
ATOM 1840 C C . SER A 1 260 ? -39.68600 12.51000 27.97500 1.000 60.45860 260 SER A C 1
ATOM 1841 O O . SER A 1 260 ? -40.79900 12.91100 27.62600 1.000 60.05869 260 SER A O 1
ATOM 1844 N N . THR A 1 261 ? -38.90700 13.18400 28.81900 1.000 75.60124 261 THR A N 1
ATOM 1845 C CA . THR A 1 261 ? -39.23300 14.51600 29.30200 1.000 71.26250 261 THR A CA 1
ATOM 1846 C C . THR A 1 261 ? -38.13100 15.48400 28.88300 1.000 71.01051 261 THR A C 1
ATOM 1847 O O . THR A 1 261 ? -36.97300 15.08000 28.73400 1.000 71.76504 261 THR A O 1
ATOM 1851 N N . PRO A 1 262 ? -38.45500 16.76900 28.67100 1.000 66.11802 262 PRO A N 1
ATOM 1852 C CA . PRO A 1 262 ? -39.75900 17.42100 28.85000 1.000 65.98378 262 PRO A CA 1
ATOM 1853 C C . PRO A 1 262 ? -40.79400 17.05300 27.79100 1.000 68.93113 262 PRO A C 1
ATOM 1854 O O . PRO A 1 262 ? -40.47000 17.00500 26.60400 1.000 65.00895 262 PRO A O 1
ATOM 1858 N N . HIS A 1 263 ? -42.03300 16.80300 28.22700 1.000 71.34335 263 HIS A N 1
ATOM 1859 C CA . HIS A 1 263 ? -43.10100 16.48400 27.28600 1.000 62.15482 263 HIS A CA 1
ATOM 1860 C C . HIS A 1 263 ? -43.40200 17.64400 26.34700 1.000 61.71688 263 HIS A C 1
ATOM 1861 O O . HIS A 1 263 ? -43.98800 17.42800 25.27900 1.000 62.98143 263 HIS A O 1
ATOM 1868 N N . SER A 1 264 ? -43.02100 18.86700 26.72000 1.000 67.18632 264 SER A N 1
ATOM 1869 C CA . SER A 1 264 ? -43.18000 20.00400 25.81700 1.000 67.09869 264 SER A CA 1
ATOM 1870 C C . SER A 1 264 ? -42.29800 19.84300 24.58500 1.000 76.77001 264 SER A C 1
ATOM 1871 O O . SER A 1 264 ? -42.74400 20.07200 23.45300 1.000 73.08521 264 SER A O 1
ATOM 1874 N N . TYR A 1 265 ? -41.03800 19.45300 24.78900 1.000 64.57749 265 TYR A N 1
ATOM 1875 C CA . TYR A 1 265 ? -40.15500 19.17100 23.66200 1.000 66.01276 265 TYR A CA 1
ATOM 1876 C C . TYR A 1 265 ? -40.54500 17.86500 22.97900 1.000 69.25687 265 TYR A C 1
ATOM 1877 O O . TYR A 1 265 ? -40.61700 17.80000 21.74600 1.000 68.69761 265 TYR A O 1
ATOM 1886 N N . PHE A 1 266 ? -40.81700 16.81900 23.76400 1.000 65.76755 266 PHE A N 1
ATOM 1887 C CA . PHE A 1 266 ? -41.17800 15.50800 23.21800 1.000 60.59816 266 PHE A CA 1
ATOM 1888 C C . PHE A 1 266 ? -42.70300 15.38100 23.16600 1.000 56.11853 266 PHE A C 1
ATOM 1889 O O . PHE A 1 266 ? -43.33000 14.57800 23.86100 1.000 56.92311 266 PHE A O 1
ATOM 1897 N N . SER A 1 267 ? -43.29700 16.19900 22.30500 1.000 55.40901 267 SER A N 1
ATOM 1898 C CA . SER A 1 267 ? -44.74400 16.21600 22.16400 1.000 57.51515 267 SER A CA 1
ATOM 1899 C C . SER A 1 267 ? -45.25000 14.90700 21.57100 1.000 64.42928 267 SER A C 1
ATOM 1900 O O . SER A 1 267 ? -44.58600 14.26800 20.74900 1.000 62.49558 267 SER A O 1
ATOM 1903 N N . LEU A 1 268 ? -46.44600 14.51400 21.99700 1.000 65.63784 268 LEU A N 1
ATOM 1904 C CA . LEU A 1 268 ? -47.09600 13.30900 21.51300 1.000 62.89953 268 LEU A CA 1
ATOM 1905 C C . LEU A 1 268 ? -48.43700 13.66200 20.88400 1.000 64.38337 268 LEU A C 1
ATOM 1906 O O . LEU A 1 268 ? -49.03600 14.69900 21.18300 1.000 71.02834 268 LEU A O 1
ATOM 1911 N N . LYS A 1 269 ? -48.89500 12.78000 19.99900 1.000 67.81669 269 LYS A N 1
ATOM 1912 C CA . LYS A 1 269 ? -50.21400 12.86500 19.39600 1.000 62.20907 269 LYS A CA 1
ATOM 1913 C C . LYS A 1 269 ? -51.01100 11.62700 19.78600 1.000 64.10385 269 LYS A C 1
ATOM 1914 O O . LYS A 1 269 ? -50.44200 10.56300 20.04900 1.000 68.55930 269 LYS A O 1
ATOM 1920 N N . PHE A 1 270 ? -52.33400 11.76700 19.80900 1.000 63.53647 270 PHE A N 1
ATOM 1921 C CA . PHE A 1 270 ? -53.21300 10.71300 20.29600 1.000 66.46105 270 PHE A CA 1
ATOM 1922 C C . PHE A 1 270 ? -54.35500 10.49100 19.31900 1.000 69.76223 270 PHE A C 1
ATOM 1923 O O . PHE A 1 270 ? -55.04000 11.44200 18.92800 1.000 72.32444 270 PHE A O 1
ATOM 1931 N N . PHE A 1 271 ? -54.55000 9.23800 18.92200 1.000 66.99528 271 PHE A N 1
ATOM 1932 C CA . PHE A 1 271 ? -55.69100 8.83800 18.11000 1.000 74.48097 271 PHE A CA 1
ATOM 1933 C C . PHE A 1 271 ? -56.72300 8.17300 19.01100 1.000 80.54786 271 PHE A C 1
ATOM 1934 O O . PHE A 1 271 ? -56.37400 7.34300 19.85800 1.000 74.09554 271 PHE A O 1
ATOM 1942 N N . VAL A 1 272 ? -57.98700 8.54400 18.83400 1.000 86.63519 272 VAL A N 1
ATOM 1943 C CA . VAL A 1 272 ? -59.07800 8.05500 19.66600 1.000 95.29131 272 VAL A CA 1
ATOM 1944 C C . VAL A 1 272 ? -60.11100 7.38000 18.77400 1.000 91.79622 272 VAL A C 1
ATOM 1945 O O . VAL A 1 272 ? -60.37700 7.84000 17.65800 1.000 84.47435 272 VAL A O 1
ATOM 1949 N N . ARG A 1 273 ? -60.68200 6.28100 19.26500 1.000 102.43292 273 ARG A N 1
ATOM 1950 C CA . ARG A 1 273 ? -61.75200 5.57900 18.57000 1.000 109.07743 273 ARG A CA 1
ATOM 1951 C C . ARG A 1 273 ? -62.76600 5.08900 19.59500 1.000 118.61023 273 ARG A C 1
ATOM 1952 O O . ARG A 1 273 ? -62.44700 4.89600 20.77100 1.000 128.12374 273 ARG A O 1
ATOM 1960 N N . ILE A 1 274 ? -64.00000 4.88700 19.13300 1.000 133.17471 274 ILE A N 1
ATOM 1961 C CA . ILE A 1 274 ? -65.09700 4.44300 19.98200 1.000 148.53720 274 ILE A CA 1
ATOM 1962 C C . ILE A 1 274 ? -65.58500 3.08600 19.49100 1.000 154.10323 274 ILE A C 1
ATOM 1963 O O . ILE A 1 274 ? -65.48300 2.76000 18.30400 1.000 144.84020 274 ILE A O 1
ATOM 1968 N N . GLN A 1 275 ? -66.11000 2.28900 20.41800 1.000 184.22673 275 GLN A N 1
ATOM 1969 C CA . GLN A 1 275 ? -66.74600 1.02400 20.05900 1.000 179.83324 275 GLN A CA 1
ATOM 1970 C C . GLN A 1 275 ? -67.76300 0.60800 21.11900 1.000 180.69356 275 GLN A C 1
ATOM 1971 O O . GLN A 1 275 ? -68.93200 0.98200 21.05400 1.000 171.51178 275 GLN A O 1
ATOM 1977 N N . GLY A 1 287 ? -50.22500 -1.87900 13.72600 1.000 124.50834 287 GLY A N 1
ATOM 1978 C CA . GLY A 1 287 ? -50.36300 -0.64800 14.48100 1.000 125.89661 287 GLY A CA 1
ATOM 1979 C C . GLY A 1 287 ? -50.76800 0.52700 13.61300 1.000 135.61781 287 GLY A C 1
ATOM 1980 O O . GLY A 1 287 ? -50.78600 0.42400 12.38800 1.000 142.47825 287 GLY A O 1
ATOM 1981 N N . CYS A 1 288 ? -51.09400 1.65000 14.25600 1.000 122.48807 288 CYS A N 1
ATOM 1982 C CA . CYS A 1 288 ? -51.51500 2.86800 13.56400 1.000 131.70208 288 CYS A CA 1
ATOM 1983 C C . CYS A 1 288 ? -52.70000 2.61500 12.63400 1.000 146.33104 288 CYS A C 1
ATOM 1984 O O . CYS A 1 288 ? -52.86000 3.30100 11.62200 1.000 153.65004 288 CYS A O 1
ATOM 1987 N N . ASN A 1 289 ? -53.53700 1.62700 12.96100 1.000 182.40969 289 ASN A N 1
ATOM 1988 C CA . ASN A 1 289 ? -54.63400 1.26400 12.06700 1.000 190.83577 289 ASN A CA 1
ATOM 1989 C C . ASN A 1 289 ? -55.54300 2.46000 11.80400 1.000 183.05093 289 ASN A C 1
ATOM 1990 O O . ASN A 1 289 ? -55.85100 2.77700 10.64900 1.000 173.21876 289 ASN A O 1
ATOM 1995 N N . GLN A 1 290 ? -55.97300 3.13900 12.86500 1.000 153.77712 290 GLN A N 1
ATOM 1996 C CA . GLN A 1 290 ? -56.73200 4.38400 12.75600 1.000 138.04216 290 GLN A CA 1
ATOM 1997 C C . GLN A 1 290 ? -57.92800 4.22500 11.81800 1.000 133.11813 290 GLN A C 1
ATOM 1998 O O . GLN A 1 290 ? -58.17400 5.04700 10.93300 1.000 125.55589 290 GLN A O 1
ATOM 2004 N N . LYS A 1 291 ? -58.68100 3.14600 12.01900 1.000 136.28336 291 LYS A N 1
ATOM 2005 C CA . LYS A 1 291 ? -59.89200 2.87600 11.24900 1.000 130.41221 291 LYS A CA 1
ATOM 2006 C C . LYS A 1 291 ? -61.08800 3.36000 12.06100 1.000 113.37058 291 LYS A C 1
ATOM 2007 O O . LYS A 1 291 ? -61.41100 2.78900 13.10800 1.000 110.96423 291 LYS A O 1
ATOM 2013 N N . GLY A 1 292 ? -61.75100 4.40500 11.57100 1.000 114.70741 292 GLY A N 1
ATOM 2014 C CA . GLY A 1 292 ? -62.78400 5.04700 12.35600 1.000 97.34542 292 GLY A CA 1
ATOM 2015 C C . GLY A 1 292 ? -62.25500 5.82000 13.53700 1.000 98.68589 292 GLY A C 1
ATOM 2016 O O . GLY A 1 292 ? -62.97900 6.01800 14.51600 1.000 103.36143 292 GLY A O 1
ATOM 2017 N N . ALA A 1 293 ? -61.00300 6.26600 13.47400 1.000 96.26496 293 ALA A N 1
ATOM 2018 C CA . ALA A 1 293 ? -60.35400 6.96200 14.57100 1.000 101.68160 293 ALA A CA 1
ATOM 2019 C C . ALA A 1 293 ? -60.02300 8.39000 14.16100 1.000 102.94123 293 ALA A C 1
ATOM 2020 O O . ALA A 1 293 ? -59.80900 8.68500 12.98100 1.000 94.47526 293 ALA A O 1
ATOM 2022 N N . PHE A 1 294 ? -59.99000 9.27600 15.15300 1.000 97.33663 294 PHE A N 1
ATOM 2023 C CA . PHE A 1 294 ? -59.69200 10.68600 14.95800 1.000 77.85309 294 PHE A CA 1
ATOM 2024 C C . PHE A 1 294 ? -58.51700 11.07700 15.84400 1.000 76.56808 294 PHE A C 1
ATOM 2025 O O . PHE A 1 294 ? -58.17100 10.37500 16.79900 1.000 74.44933 294 PHE A O 1
ATOM 2033 N N . LEU A 1 295 ? -57.90400 12.21000 15.51200 1.000 83.75002 295 LEU A N 1
ATOM 2034 C CA . LEU A 1 295 ? -56.69700 12.67100 16.18000 1.000 67.99518 295 LEU A CA 1
ATOM 2035 C C . LEU A 1 295 ? -57.01800 13.77500 17.17500 1.000 70.83514 295 LEU A C 1
ATOM 2036 O O . LEU A 1 295 ? -57.85800 14.64200 16.91400 1.000 74.76742 295 LEU A O 1
ATOM 2041 N N . VAL A 1 296 ? -56.32000 13.74600 18.30800 1.000 75.12526 296 VAL A N 1
ATOM 2042 C CA . VAL A 1 296 ? -56.36100 14.81000 19.30400 1.000 78.23827 296 VAL A CA 1
ATOM 2043 C C . VAL A 1 296 ? -54.93800 15.01600 19.80600 1.000 79.65548 296 VAL A C 1
ATOM 2044 O O . VAL A 1 296 ? -54.33300 14.08800 20.35500 1.000 84.98007 296 VAL A O 1
ATOM 2048 N N . GLU A 1 297 ? -54.40000 16.22100 19.61100 1.000 95.43598 297 GLU A N 1
ATOM 2049 C CA . GLU A 1 297 ? -53.04100 16.53200 20.03500 1.000 96.69217 297 GLU A CA 1
ATOM 2050 C C . GLU A 1 297 ? -52.94700 16.91700 21.50600 1.000 95.65522 297 GLU A C 1
ATOM 2051 O O . GLU A 1 297 ? -51.85800 17.27900 21.96400 1.000 102.39404 297 GLU A O 1
ATOM 2057 N N . LYS A 1 298 ? -54.04600 16.85700 22.24700 1.000 81.87584 298 LYS A N 1
ATOM 2058 C CA . LYS A 1 298 ? -54.07300 17.18700 23.66400 1.000 79.77966 298 LYS A CA 1
ATOM 2059 C C . LYS A 1 298 ? -54.38700 15.93400 24.47100 1.000 83.62938 298 LYS A C 1
ATOM 2060 O O . LYS A 1 298 ? -54.66600 14.86500 23.92200 1.000 86.04094 298 LYS A O 1
ATOM 2066 N N . THR A 1 299 ? -54.33800 16.08000 25.79200 1.000 82.55160 299 THR A N 1
ATOM 2067 C CA . THR A 1 299 ? -54.61000 14.96700 26.69000 1.000 78.78518 299 THR A CA 1
ATOM 2068 C C . THR A 1 299 ? -56.09600 14.65700 26.82400 1.000 87.86945 299 THR A C 1
ATOM 2069 O O . THR A 1 299 ? -56.45000 13.72600 27.55600 1.000 94.17402 299 THR A O 1
ATOM 2073 N N . SER A 1 300 ? -56.97000 15.39700 26.14500 1.000 82.57410 300 SER A N 1
ATOM 2074 C CA . SER A 1 300 ? -58.40100 15.20300 26.33500 1.000 89.26839 300 SER A CA 1
ATOM 2075 C C . SER A 1 300 ? -59.16300 15.69500 25.11400 1.000 94.76273 300 SER A C 1
ATOM 2076 O O . SER A 1 300 ? -58.68400 16.54000 24.35300 1.000 86.09331 300 SER A O 1
ATOM 2079 N N . THR A 1 301 ? -60.36000 15.13500 24.93700 1.000 92.52144 301 THR A N 1
ATOM 2080 C CA . THR A 1 301 ? -61.29100 15.56700 23.90600 1.000 102.52199 301 THR A CA 1
ATOM 2081 C C . THR A 1 301 ? -62.70600 15.23900 24.37200 1.000 117.55207 301 THR A C 1
ATOM 2082 O O . THR A 1 301 ? -62.90700 14.62400 25.42400 1.000 115.52450 301 THR A O 1
ATOM 2086 N N . GLU A 1 302 ? -63.69100 15.65100 23.57800 1.000 111.43917 302 GLU A N 1
ATOM 2087 C CA . GLU A 1 302 ? -65.10100 15.42400 23.88000 1.000 111.45925 302 GLU A CA 1
ATOM 2088 C C . GLU A 1 302 ? -65.69900 14.55500 22.78000 1.000 114.15731 302 GLU A C 1
ATOM 2089 O O . GLU A 1 302 ? -65.84300 15.00200 21.63700 1.000 131.64690 302 GLU A O 1
ATOM 2095 N N . VAL A 1 303 ? -66.04600 13.31900 23.12700 1.000 121.91849 303 VAL A N 1
ATOM 2096 C CA . VAL A 1 303 ? -66.64100 12.38000 22.18900 1.000 135.82210 303 VAL A CA 1
ATOM 2097 C C . VAL A 1 303 ? -68.07800 12.09800 22.62900 1.000 130.24303 303 VAL A C 1
ATOM 2098 O O . VAL A 1 303 ? -68.48500 12.41500 23.74600 1.000 130.88950 303 VAL A O 1
ATOM 2102 N N . GLN A 1 304 ? -68.85300 11.50100 21.72500 1.000 131.51281 304 GLN A N 1
ATOM 2103 C CA . GLN A 1 304 ? -70.24900 11.16200 21.97900 1.000 141.61703 304 GLN A CA 1
ATOM 2104 C C . GLN A 1 304 ? -70.43300 9.66200 21.79900 1.000 136.49115 304 GLN A C 1
ATOM 2105 O O . GLN A 1 304 ? -70.25400 9.13800 20.69400 1.000 127.82870 304 GLN A O 1
ATOM 2111 N N . CYS A 1 305 ? -70.79600 8.97800 22.88300 1.000 141.43699 305 CYS A N 1
ATOM 2112 C CA . CYS A 1 305 ? -70.92800 7.53000 22.88600 1.000 150.45556 305 CYS A CA 1
ATOM 2113 C C . CYS A 1 305 ? -71.92100 7.12500 23.96200 1.000 159.72999 305 CYS A C 1
ATOM 2114 O O . CYS A 1 305 ? -72.03300 7.78000 25.00200 1.000 160.13143 305 CYS A O 1
ATOM 2117 N N . LYS A 1 306 ? -72.63800 6.03300 23.70700 1.000 168.76587 306 LYS A N 1
ATOM 2118 C CA . LYS A 1 306 ? -73.53600 5.43800 24.69100 1.000 171.76708 306 LYS A CA 1
ATOM 2119 C C . LYS A 1 306 ? -73.28300 3.94000 24.72200 1.000 175.78357 306 LYS A C 1
ATOM 2120 O O . LYS A 1 306 ? -73.41600 3.26300 23.69700 1.000 174.25330 306 LYS A O 1
ATOM 2126 N N . GLY A 1 307 ? -72.91100 3.42800 25.89300 1.000 180.65096 307 GLY A N 1
ATOM 2127 C CA . GLY A 1 307 ? -72.60000 2.02100 26.04100 1.000 177.13186 307 GLY A CA 1
ATOM 2128 C C . GLY A 1 307 ? -71.38800 1.60700 25.23400 1.000 169.53654 307 GLY A C 1
ATOM 2129 O O . GLY A 1 307 ? -71.11500 0.41400 25.07400 1.000 166.17122 307 GLY A O 1
ATOM 2130 N N . GLY A 1 308 ? -70.65300 2.59600 24.72000 1.000 177.83796 308 GLY A N 1
ATOM 2131 C CA . GLY A 1 308 ? -69.48100 2.32200 23.91600 1.000 178.97167 308 GLY A CA 1
ATOM 2132 C C . GLY A 1 308 ? -68.21000 2.30200 24.73700 1.000 185.74432 308 GLY A C 1
ATOM 2133 O O . GLY A 1 308 ? -68.16800 2.73100 25.88600 1.000 179.35413 308 GLY A O 1
ATOM 2134 N N . ASN A 1 309 ? -67.15700 1.77400 24.12200 1.000 201.60429 309 ASN A N 1
ATOM 2135 C CA . ASN A 1 309 ? -65.82900 1.74000 24.71800 1.000 205.16720 309 ASN A CA 1
ATOM 2136 C C . ASN A 1 309 ? -64.91700 2.65900 23.91600 1.000 213.80274 309 ASN A C 1
ATOM 2137 O O . ASN A 1 309 ? -64.83900 2.54300 22.68700 1.000 222.28825 309 ASN A O 1
ATOM 2142 N N . VAL A 1 310 ? -64.24800 3.58000 24.60700 1.000 177.32599 310 VAL A N 1
ATOM 2143 C CA . VAL A 1 310 ? -63.35100 4.54500 23.97900 1.000 158.51057 310 VAL A CA 1
ATOM 2144 C C . VAL A 1 310 ? -61.91900 4.04700 24.11900 1.000 145.65493 310 VAL A C 1
ATOM 2145 O O . VAL A 1 310 ? -61.52900 3.52200 25.17000 1.000 145.86359 310 VAL A O 1
ATOM 2149 N N . CYS A 1 311 ? -61.13400 4.20600 23.05600 1.000 133.68664 311 CYS A N 1
ATOM 2150 C CA . CYS A 1 311 ? -59.75100 3.75100 23.02700 1.000 126.05460 311 CYS A CA 1
ATOM 2151 C C . CYS A 1 311 ? -58.85900 4.89800 22.58000 1.000 102.00963 311 CYS A C 1
ATOM 2152 O O . CYS A 1 311 ? -59.25200 5.70700 21.73500 1.000 100.21669 311 CYS A O 1
ATOM 2155 N N . VAL A 1 312 ? -57.65900 4.96400 23.14900 1.000 101.69091 312 VAL A N 1
ATOM 2156 C CA . VAL A 1 312 ? -56.68500 5.99500 22.81700 1.000 88.11927 312 VAL A CA 1
ATOM 2157 C C . VAL A 1 312 ? -55.34200 5.32300 22.57600 1.000 88.59099 312 VAL A C 1
ATOM 2158 O O . VAL A 1 312 ? -54.93500 4.44400 23.34400 1.000 84.35113 312 VAL A O 1
ATOM 2162 N N . GLN A 1 313 ? -54.67100 5.71600 21.49900 1.000 81.89555 313 GLN A N 1
ATOM 2163 C CA . GLN A 1 313 ? -53.30000 5.31500 21.22300 1.000 73.05303 313 GLN A CA 1
ATOM 2164 C C . GLN A 1 313 ? -52.45400 6.57500 21.09200 1.000 65.99598 313 GLN A C 1
ATOM 2165 O O . GLN A 1 313 ? -52.97400 7.67500 20.88500 1.000 68.56212 313 GLN A O 1
ATOM 2171 N N . ALA A 1 314 ? -51.14100 6.40700 21.21900 1.000 69.25113 314 ALA A N 1
ATOM 2172 C CA . ALA A 1 314 ? -50.20500 7.51900 21.21000 1.000 65.46901 314 ALA A CA 1
ATOM 2173 C C . ALA A 1 314 ? -49.19000 7.35000 20.08600 1.000 66.35823 314 ALA A C 1
ATOM 2174 O O . ALA A 1 314 ? -49.01200 6.26100 19.53500 1.000 61.88776 314 ALA A O 1
ATOM 2176 N N . GLN A 1 315 ? -48.52400 8.45600 19.75900 1.000 60.23067 315 GLN A N 1
ATOM 2177 C CA . GLN A 1 315 ? -47.51000 8.49800 18.71400 1.000 63.27829 315 GLN A CA 1
ATOM 2178 C C . GLN A 1 315 ? -46.77400 9.82500 18.84100 1.000 62.03847 315 GLN A C 1
ATOM 2179 O O . GLN A 1 315 ? -47.28900 10.78700 19.41700 1.000 69.75664 315 GLN A O 1
ATOM 2185 N N . ASP A 1 316 ? -45.55600 9.85800 18.31200 1.000 58.51187 316 ASP A N 1
ATOM 2186 C CA . ASP A 1 316 ? -44.80300 11.10200 18.25500 1.000 61.53286 316 ASP A CA 1
ATOM 2187 C C . ASP A 1 316 ? -45.56800 12.13300 17.43500 1.000 67.00363 316 ASP A C 1
ATOM 2188 O O . ASP A 1 316 ? -46.00500 11.85400 16.31500 1.000 71.70342 316 ASP A O 1
ATOM 2193 N N . ARG A 1 317 ? -45.72400 13.33300 17.99700 1.000 62.93175 317 ARG A N 1
ATOM 2194 C CA . ARG A 1 317 ? -46.52400 14.36400 17.34500 1.000 65.90456 317 ARG A CA 1
ATOM 2195 C C . ARG A 1 317 ? -45.94100 14.80300 16.00900 1.000 74.14646 317 ARG A C 1
ATOM 2196 O O . ARG A 1 317 ? -46.68700 15.30400 15.15800 1.000 80.02158 317 ARG A O 1
ATOM 2204 N N . TYR A 1 318 ? -44.64300 14.62100 15.79700 1.000 64.13308 318 TYR A N 1
ATOM 2205 C CA . TYR A 1 318 ? -43.97000 15.17300 14.62600 1.000 64.17154 318 TYR A CA 1
ATOM 2206 C C . TYR A 1 318 ? -43.42300 14.12200 13.67600 1.000 65.90854 318 TYR A C 1
ATOM 2207 O O . TYR A 1 318 ? -43.56300 14.27100 12.45800 1.000 64.84683 318 TYR A O 1
ATOM 2216 N N . TYR A 1 319 ? -42.80300 13.06500 14.18800 1.000 68.59851 319 TYR A N 1
ATOM 2217 C CA . TYR A 1 319 ? -42.25300 12.01700 13.33800 1.000 58.08897 319 TYR A CA 1
ATOM 2218 C C . TYR A 1 319 ? -43.28400 10.90700 13.16900 1.000 76.52106 319 TYR A C 1
ATOM 2219 O O . TYR A 1 319 ? -43.90500 10.47100 14.14400 1.000 73.50530 319 TYR A O 1
ATOM 2228 N N . ASN A 1 320 ? -43.46400 10.45800 11.92600 1.000 92.96286 320 ASN A N 1
ATOM 2229 C CA . ASN A 1 320 ? -44.43100 9.40800 11.60500 1.000 101.48475 320 ASN A CA 1
ATOM 2230 C C . ASN A 1 320 ? -43.84500 8.04700 11.99100 1.000 96.89394 320 ASN A C 1
ATOM 2231 O O . ASN A 1 320 ? -43.52400 7.20100 11.15400 1.000 102.67892 320 ASN A O 1
ATOM 2236 N N . SER A 1 321 ? -43.71300 7.84900 13.30400 1.000 87.10508 321 SER A N 1
ATOM 2237 C CA . SER A 1 321 ? -43.12500 6.64300 13.86600 1.000 82.66877 321 SER A CA 1
ATOM 2238 C C . SER A 1 321 ? -44.23900 5.64300 14.17500 1.000 80.65772 321 SER A C 1
ATOM 2239 O O . SER A 1 321 ? -45.38000 5.79300 13.73300 1.000 84.51002 321 SER A O 1
ATOM 2242 N N . SER A 1 322 ? -43.92200 4.60900 14.95500 1.000 62.52171 322 SER A N 1
ATOM 2243 C CA . SER A 1 322 ? -44.92200 3.62000 15.33300 1.000 66.05337 322 SER A CA 1
ATOM 2244 C C . SER A 1 322 ? -45.88400 4.19100 16.37000 1.000 73.26369 322 SER A C 1
ATOM 2245 O O . SER A 1 322 ? -45.54200 5.08800 17.14600 1.000 73.46593 322 SER A O 1
ATOM 2248 N N . CYS A 1 323 ? -47.10000 3.65200 16.38400 1.000 68.26704 323 CYS A N 1
ATOM 2249 C CA . CYS A 1 323 ? -48.12900 4.08400 17.31500 1.000 73.04642 323 CYS A CA 1
ATOM 2250 C C . CYS A 1 323 ? -48.19300 3.14100 18.51100 1.000 78.34793 323 CYS A C 1
ATOM 2251 O O . CYS A 1 323 ? -47.81600 1.96800 18.42500 1.000 81.57992 323 CYS A O 1
ATOM 2254 N N . SER A 1 324 ? -48.67400 3.67000 19.63100 1.000 73.24726 324 SER A N 1
ATOM 2255 C CA . SER A 1 324 ? -48.76500 2.87500 20.84000 1.000 76.47611 324 SER A CA 1
ATOM 2256 C C . SER A 1 324 ? -49.84700 1.81000 20.68800 1.000 85.56045 324 SER A C 1
ATOM 2257 O O . SER A 1 324 ? -50.65200 1.82100 19.75200 1.000 89.40244 324 SER A O 1
ATOM 2260 N N . LYS A 1 325 ? -49.84500 0.86500 21.62200 1.000 91.12117 325 LYS A N 1
ATOM 2261 C CA . LYS A 1 325 ? -50.96600 -0.04900 21.74800 1.000 90.83359 325 LYS A CA 1
ATOM 2262 C C . LYS A 1 325 ? -52.16200 0.69600 22.33200 1.000 90.63728 325 LYS A C 1
ATOM 2263 O O . LYS A 1 325 ? -52.02500 1.72400 23.00300 1.000 97.53715 325 LYS A O 1
ATOM 2269 N N . TRP A 1 326 ? -53.35000 0.17000 22.06400 1.000 93.24216 326 TRP A N 1
ATOM 2270 C CA . TRP A 1 326 ? -54.57300 0.84800 22.46300 1.000 93.44430 326 TRP A CA 1
ATOM 2271 C C . TRP A 1 326 ? -54.81300 0.70700 23.96000 1.000 100.64112 326 TRP A C 1
ATOM 2272 O O . TRP A 1 326 ? -54.58900 -0.35500 24.54800 1.000 95.79857 326 TRP A O 1
ATOM 2283 N N . ALA A 1 327 ? -55.25700 1.79900 24.57500 1.000 109.12595 327 ALA A N 1
ATOM 2284 C CA . ALA A 1 327 ? -55.65300 1.83400 25.98100 1.000 90.03902 327 ALA A CA 1
ATOM 2285 C C . ALA A 1 327 ? -57.15300 2.12300 26.00100 1.000 117.94465 327 ALA A C 1
ATOM 2286 O O . ALA A 1 327 ? -57.57700 3.27800 26.04600 1.000 119.99753 327 ALA A O 1
ATOM 2288 N N . CYS A 1 328 ? -57.95200 1.06200 25.96400 1.000 134.54382 328 CYS A N 1
ATOM 2289 C CA . CYS A 1 328 ? -59.39700 1.18200 25.87300 1.000 154.12647 328 CYS A CA 1
ATOM 2290 C C . CYS A 1 328 ? -60.02400 1.31300 27.26100 1.000 165.68390 328 CYS A C 1
ATOM 2291 O O . CYS A 1 328 ? -59.44900 0.90700 28.27300 1.000 158.33222 328 CYS A O 1
ATOM 2294 N N . VAL A 1 329 ? -61.22200 1.89600 27.28800 1.000 163.37275 329 VAL A N 1
ATOM 2295 C CA . VAL A 1 329 ? -61.99100 2.09100 28.51700 1.000 141.32668 329 VAL A CA 1
ATOM 2296 C C . VAL A 1 329 ? -63.45700 2.27700 28.13700 1.000 158.14812 329 VAL A C 1
ATOM 2297 O O . VAL A 1 329 ? -63.75100 2.94800 27.13600 1.000 167.60133 329 VAL A O 1
ATOM 2301 N N . PRO A 1 330 ? -64.40700 1.71600 28.88400 1.000 163.46618 330 PRO A N 1
ATOM 2302 C CA . PRO A 1 330 ? -65.82000 1.88400 28.52200 1.000 157.65381 330 PRO A CA 1
ATOM 2303 C C . PRO A 1 330 ? -66.30200 3.30600 28.77100 1.000 161.34208 330 PRO A C 1
ATOM 2304 O O . PRO A 1 330 ? -65.70500 4.07600 29.52700 1.000 157.86204 330 PRO A O 1
ATOM 2308 N N . CYS A 1 331 ? -67.41000 3.64400 28.11700 1.000 192.74022 331 CYS A N 1
ATOM 2309 C CA . CYS A 1 331 ? -67.98700 4.98500 28.16300 1.000 187.61882 331 CYS A CA 1
ATOM 2310 C C . CYS A 1 331 ? -69.43300 4.88600 28.62400 1.000 181.79508 331 CYS A C 1
ATOM 2311 O O . CYS A 1 331 ? -70.23600 4.17200 28.01200 1.000 183.16666 331 CYS A O 1
ATOM 2314 N N . ARG A 1 332 ? -69.75400 5.59200 29.70500 1.000 171.93712 332 ARG A N 1
ATOM 2315 C CA . ARG A 1 332 ? -71.09700 5.58400 30.27900 1.000 166.87022 332 ARG A CA 1
ATOM 2316 C C . ARG A 1 332 ? -72.05700 6.46500 29.48700 1.000 167.48881 332 ARG A C 1
ATOM 2317 O O . ARG A 1 332 ? -72.25900 6.26100 28.29100 1.000 176.13835 332 ARG A O 1
ATOM 2325 N N . ALA B 2 31 ? -43.00600 34.41100 20.29600 1.000 143.10966 31 ALA B N 1
ATOM 2326 C CA . ALA B 2 31 ? -44.00600 33.36500 20.11200 1.000 145.12494 31 ALA B CA 1
ATOM 2327 C C . ALA B 2 31 ? -44.64600 33.46300 18.72700 1.000 149.97506 31 ALA B C 1
ATOM 2328 O O . ALA B 2 31 ? -44.17300 34.20800 17.87100 1.000 150.21315 31 ALA B O 1
ATOM 2330 N N . ARG B 2 32 ? -45.70600 32.67600 18.51300 1.000 130.85137 32 ARG B N 1
ATOM 2331 C CA . ARG B 2 32 ? -46.48100 32.66700 17.27300 1.000 116.34462 32 ARG B CA 1
ATOM 2332 C C . ARG B 2 32 ? -45.69700 32.06800 16.10900 1.000 110.89750 32 ARG B C 1
ATOM 2333 O O . ARG B 2 32 ? -46.27600 31.78100 15.05600 1.000 101.60832 32 ARG B O 1
ATOM 2341 N N . CYS B 2 33 ? -44.38900 31.86300 16.28400 1.000 116.95425 33 CYS B N 1
ATOM 2342 C CA . CYS B 2 33 ? -43.61900 31.12800 15.28800 1.000 99.11752 33 CYS B CA 1
ATOM 2343 C C . CYS B 2 33 ? -43.95500 29.64400 15.28200 1.000 83.97518 33 CYS B C 1
ATOM 2344 O O . CYS B 2 33 ? -43.48200 28.91900 14.40000 1.000 77.86811 33 CYS B O 1
ATOM 2347 N N . LEU B 2 34 ? -44.73800 29.17800 16.25700 1.000 87.71614 34 LEU B N 1
ATOM 2348 C CA . LEU B 2 34 ? -45.14600 27.77800 16.27700 1.000 80.15366 34 LEU B CA 1
ATOM 2349 C C . LEU B 2 34 ? -46.00700 27.44600 15.06600 1.000 80.08694 34 LEU B C 1
ATOM 2350 O O . LEU B 2 34 ? -45.80900 26.41000 14.42100 1.000 79.95906 34 LEU B O 1
ATOM 2355 N N . SER B 2 35 ? -46.95600 28.32400 14.72900 1.000 80.14275 35 SER B N 1
ATOM 2356 C CA . SER B 2 35 ? -47.83000 28.06500 13.59100 1.000 75.08933 35 SER B CA 1
ATOM 2357 C C . SER B 2 35 ? -47.04400 27.94700 12.29300 1.000 74.83352 35 SER B C 1
ATOM 2358 O O . SER B 2 35 ? -47.41400 27.15900 11.41300 1.000 76.25263 35 SER B O 1
ATOM 2361 N N . GLN B 2 36 ? -45.96200 28.71300 12.15700 1.000 78.07731 36 GLN B N 1
ATOM 2362 C CA . GLN B 2 36 ? -45.15900 28.65100 10.94100 1.000 67.66442 36 GLN B CA 1
ATOM 2363 C C . GLN B 2 36 ? -44.35200 27.36000 10.88000 1.000 79.16766 36 GLN B C 1
ATOM 2364 O O . GLN B 2 36 ? -44.14900 26.79900 9.79700 1.000 79.29679 36 GLN B O 1
ATOM 2370 N N . SER B 2 37 ? -43.87900 26.87400 12.03300 1.000 80.11594 37 SER B N 1
ATOM 2371 C CA . SER B 2 37 ? -43.17300 25.59600 12.05600 1.000 69.57558 37 SER B CA 1
ATOM 2372 C C . SER B 2 37 ? -44.13400 24.44000 11.81100 1.000 65.49744 37 SER B C 1
ATOM 2373 O O . SER B 2 37 ? -43.78200 23.46700 11.13200 1.000 62.67060 37 SER B O 1
ATOM 2376 N N . ARG B 2 38 ? -45.35600 24.52900 12.34400 1.000 61.12623 38 ARG B N 1
ATOM 2377 C CA . ARG B 2 38 ? -46.34800 23.49300 12.08200 1.000 68.44650 38 ARG B CA 1
ATOM 2378 C C . ARG B 2 38 ? -46.72200 23.46500 10.60400 1.000 66.65849 38 ARG B C 1
ATOM 2379 O O . ARG B 2 38 ? -46.78700 22.39600 9.98700 1.000 66.17502 38 ARG B O 1
ATOM 2387 N N . ASN B 2 39 ? -46.97100 24.63900 10.01500 1.000 67.64714 39 ASN B N 1
ATOM 2388 C CA . ASN B 2 39 ? -47.29700 24.69100 8.59300 1.000 69.77448 39 ASN B CA 1
ATOM 2389 C C . ASN B 2 39 ? -46.12800 24.19300 7.75400 1.000 67.17890 39 ASN B C 1
ATOM 2390 O O . ASN B 2 39 ? -46.32500 23.53300 6.72700 1.000 69.20113 39 ASN B O 1
ATOM 2395 N N . LEU B 2 40 ? -44.90000 24.49700 8.17900 1.000 71.29921 40 LEU B N 1
ATOM 2396 C CA . LEU B 2 40 ? -43.73100 23.96200 7.49000 1.000 69.65073 40 LEU B CA 1
ATOM 2397 C C . LEU B 2 40 ? -43.68300 22.44300 7.60000 1.000 67.45045 40 LEU B C 1
ATOM 2398 O O . LEU B 2 40 ? -43.30500 21.75500 6.64400 1.000 64.95277 40 LEU B O 1
ATOM 2403 N N . LEU B 2 41 ? -44.06800 21.90200 8.75900 1.000 70.27726 41 LEU B N 1
ATOM 2404 C CA . LEU B 2 41 ? -44.14800 20.45200 8.90800 1.000 66.62974 41 LEU B CA 1
ATOM 2405 C C . LEU B 2 41 ? -45.20400 19.86500 7.97900 1.000 63.97166 41 LEU B C 1
ATOM 2406 O O . LEU B 2 41 ? -44.98100 18.82000 7.35500 1.000 65.33902 41 LEU B O 1
ATOM 2411 N N . LYS B 2 42 ? -46.35900 20.53000 7.86700 1.000 67.64006 42 LYS B N 1
ATOM 2412 C CA . LYS B 2 42 ? -47.42400 20.04200 6.99700 1.000 72.30179 42 LYS B CA 1
ATOM 2413 C C . LYS B 2 42 ? -47.02500 20.13800 5.52900 1.000 75.23491 42 LYS B C 1
ATOM 2414 O O . LYS B 2 42 ? -47.18700 19.17900 4.76500 1.000 69.51308 42 LYS B O 1
ATOM 2420 N N . THR B 2 43 ? -46.50900 21.29700 5.11300 1.000 77.98024 43 THR B N 1
ATOM 2421 C CA . THR B 2 43 ? -46.12200 21.47200 3.71600 1.000 74.01032 43 THR B CA 1
ATOM 2422 C C . THR B 2 43 ? -44.95900 20.56400 3.33400 1.000 73.08640 43 THR B C 1
ATOM 2423 O O . THR B 2 43 ? -44.81400 20.21200 2.15900 1.000 73.55289 43 THR B O 1
ATOM 2427 N N . THR B 2 44 ? -44.12700 20.16500 4.30200 1.000 77.94565 44 THR B N 1
ATOM 2428 C CA . THR B 2 44 ? -43.03100 19.25000 3.99600 1.000 72.54269 44 THR B CA 1
ATOM 2429 C C . THR B 2 44 ? -43.51300 17.80900 3.91400 1.000 78.56142 44 THR B C 1
ATOM 2430 O O . THR B 2 44 ? -43.08100 17.05700 3.03300 1.000 79.66775 44 THR B O 1
ATOM 2434 N N . ASP B 2 45 ? -44.40600 17.40700 4.82000 1.000 74.36498 45 ASP B N 1
ATOM 2435 C CA . ASP B 2 45 ? -44.86100 16.02100 4.84300 1.000 71.92768 45 ASP B CA 1
ATOM 2436 C C . ASP B 2 45 ? -45.66100 15.68700 3.59000 1.000 81.25725 45 ASP B C 1
ATOM 2437 O O . ASP B 2 45 ? -45.41900 14.66300 2.94200 1.000 74.91921 45 ASP B O 1
ATOM 2442 N N . ASP B 2 46 ? -46.61000 16.54400 3.21600 1.000 89.63253 46 ASP B N 1
ATOM 2443 C CA . ASP B 2 46 ? -47.35000 16.28900 1.98500 1.000 91.46001 46 ASP B CA 1
ATOM 2444 C C . ASP B 2 46 ? -46.49400 16.52200 0.74700 1.000 93.56981 46 ASP B C 1
ATOM 2445 O O . ASP B 2 46 ? -46.89500 16.11300 -0.34800 1.000 100.32708 46 ASP B O 1
ATOM 2450 N N . MET B 2 47 ? -45.33100 17.15500 0.89500 1.000 93.71174 47 MET B N 1
ATOM 2451 C CA . MET B 2 47 ? -44.40600 17.26400 -0.22500 1.000 83.44739 47 MET B CA 1
ATOM 2452 C C . MET B 2 47 ? -43.59500 15.98400 -0.39200 1.000 80.92610 47 MET B C 1
ATOM 2453 O O . MET B 2 47 ? -43.38800 15.52400 -1.52000 1.000 77.04974 47 MET B O 1
ATOM 2458 N N . VAL B 2 48 ? -43.12800 15.39500 0.71300 1.000 84.97522 48 VAL B N 1
ATOM 2459 C CA . VAL B 2 48 ? -42.42500 14.12100 0.60500 1.000 89.07382 48 VAL B CA 1
ATOM 2460 C C . VAL B 2 48 ? -43.39100 13.02800 0.16700 1.000 81.31069 48 VAL B C 1
ATOM 2461 O O . VAL B 2 48 ? -42.98800 12.06400 -0.49300 1.000 81.60096 48 VAL B O 1
ATOM 2465 N N . LYS B 2 49 ? -44.67400 13.15400 0.52300 1.000 87.35958 49 LYS B N 1
ATOM 2466 C CA . LYS B 2 49 ? -45.68200 12.25400 -0.02700 1.000 85.92015 49 LYS B CA 1
ATOM 2467 C C . LYS B 2 49 ? -45.76400 12.40000 -1.54100 1.000 80.13630 49 LYS B C 1
ATOM 2468 O O . LYS B 2 49 ? -45.88500 11.40500 -2.26500 1.000 96.79761 49 LYS B O 1
ATOM 2474 N N . THR B 2 50 ? -45.69600 13.63800 -2.03800 1.000 84.78923 50 THR B N 1
ATOM 2475 C CA . THR B 2 50 ? -45.63300 13.85500 -3.47900 1.000 87.64339 50 THR B CA 1
ATOM 2476 C C . THR B 2 50 ? -44.35700 13.27000 -4.07100 1.000 86.17836 50 THR B C 1
ATOM 2477 O O . THR B 2 50 ? -44.33400 12.89300 -5.24800 1.000 94.16146 50 THR B O 1
ATOM 2481 N N . ALA B 2 51 ? -43.29100 13.18200 -3.27200 1.000 99.00946 51 ALA B N 1
ATOM 2482 C CA . ALA B 2 51 ? -42.01800 12.66500 -3.76300 1.000 92.18418 51 ALA B CA 1
ATOM 2483 C C . ALA B 2 51 ? -42.04300 11.14400 -3.88000 1.000 97.47048 51 ALA B C 1
ATOM 2484 O O . ALA B 2 51 ? -41.82000 10.59200 -4.96300 1.000 92.81139 51 ALA B O 1
ATOM 2486 N N . ARG B 2 52 ? -42.31700 10.44700 -2.77400 1.000 99.50554 52 ARG B N 1
ATOM 2487 C CA . ARG B 2 52 ? -42.31000 8.98700 -2.79600 1.000 116.69652 52 ARG B CA 1
ATOM 2488 C C . ARG B 2 52 ? -43.47100 8.40100 -3.59200 1.000 116.23421 52 ARG B C 1
ATOM 2489 O O . ARG B 2 52 ? -43.52700 7.17700 -3.75800 1.000 106.02516 52 ARG B O 1
ATOM 2497 N N . GLU B 2 53 ? -44.38400 9.23400 -4.09200 1.000 131.79787 53 GLU B N 1
ATOM 2498 C CA . GLU B 2 53 ? -45.45100 8.78100 -4.97600 1.000 130.43708 53 GLU B CA 1
ATOM 2499 C C . GLU B 2 53 ? -45.05100 8.91300 -6.44300 1.000 137.89607 53 GLU B C 1
ATOM 2500 O O . GLU B 2 53 ? -45.15600 7.94900 -7.20800 1.000 148.54124 53 GLU B O 1
ATOM 2506 N N . LYS B 2 54 ? -44.59100 10.10000 -6.84700 1.000 122.94502 54 LYS B N 1
ATOM 2507 C CA . LYS B 2 54 ? -44.21100 10.31100 -8.24000 1.000 113.30950 54 LYS B CA 1
ATOM 2508 C C . LYS B 2 54 ? -42.87800 9.64400 -8.55800 1.000 110.96636 54 LYS B C 1
ATOM 2509 O O . LYS B 2 54 ? -42.68900 9.11700 -9.66000 1.000 122.63667 54 LYS B O 1
ATOM 2511 N N . LEU B 2 55 ? -41.94600 9.65500 -7.61000 1.000 112.45431 55 LEU B N 1
ATOM 2512 C CA . LEU B 2 55 ? -40.62400 9.06400 -7.81200 1.000 119.43874 55 LEU B CA 1
ATOM 2513 C C . LEU B 2 55 ? -40.58700 7.63700 -7.26200 1.000 120.75836 55 LEU B C 1
ATOM 2514 O O . LEU B 2 55 ? -39.78600 7.28600 -6.39400 1.000 125.91396 55 LEU B O 1
ATOM 2519 N N . LYS B 2 56 ? -41.47600 6.80300 -7.79400 1.000 145.72222 56 LYS B N 1
ATOM 2520 C CA . LYS B 2 56 ? -41.53500 5.40900 -7.38300 1.000 150.97705 56 LYS B CA 1
ATOM 2521 C C . LYS B 2 56 ? -40.34600 4.63500 -7.94000 1.000 154.08317 56 LYS B C 1
ATOM 2522 O O . LYS B 2 56 ? -39.85700 4.90700 -9.04100 1.000 154.65200 56 LYS B O 1
ATOM 2524 N N . HIS B 2 57 ? -39.87600 3.66100 -7.16100 1.000 153.03873 57 HIS B N 1
ATOM 2525 C CA . HIS B 2 57 ? -38.75100 2.80200 -7.52800 1.000 162.77421 57 HIS B CA 1
ATOM 2526 C C . HIS B 2 57 ? -37.44400 3.57800 -7.65900 1.000 157.54617 57 HIS B C 1
ATOM 2527 O O . HIS B 2 57 ? -36.53400 3.15000 -8.37900 1.000 152.26146 57 HIS B O 1
ATOM 2529 N N . TYR B 2 58 ? -37.34200 4.72100 -6.98000 1.000 149.19934 58 TYR B N 1
ATOM 2530 C CA . TYR B 2 58 ? -36.12100 5.51400 -6.92700 1.000 147.01543 58 TYR B CA 1
ATOM 2531 C C . TYR B 2 58 ? -35.42000 5.38400 -5.57900 1.000 161.66203 58 TYR B C 1
ATOM 2532 O O . TYR B 2 58 ? -34.61800 6.24900 -5.21200 1.000 168.56547 58 TYR B O 1
ATOM 2541 N N . SER B 2 59 ? -35.71300 4.32100 -4.83100 1.000 174.63697 59 SER B N 1
ATOM 2542 C CA . SER B 2 59 ? -35.28900 4.14900 -3.44500 1.000 183.44186 59 SER B CA 1
ATOM 2543 C C . SER B 2 59 ? -35.80200 5.26300 -2.53800 1.000 185.01000 59 SER B C 1
ATOM 2544 O O . SER B 2 59 ? -35.35700 5.37700 -1.38900 1.000 185.90289 59 SER B O 1
ATOM 2547 N N . CYS B 2 60 ? -36.73100 6.09000 -3.02200 1.000 164.15865 60 CYS B N 1
ATOM 2548 C CA . CYS B 2 60 ? -37.26800 7.17400 -2.20800 1.000 157.81185 60 CYS B CA 1
ATOM 2549 C C . CYS B 2 60 ? -38.23400 6.63300 -1.16000 1.000 158.02240 60 CYS B C 1
ATOM 2550 O O . CYS B 2 60 ? -38.10200 6.93200 0.03200 1.000 144.09920 60 CYS B O 1
ATOM 2553 N N . THR B 2 61 ? -39.20400 5.82700 -1.59100 1.000 177.69188 61 THR B N 1
ATOM 2554 C CA . THR B 2 61 ? -40.11700 5.18300 -0.66000 1.000 197.53799 61 THR B CA 1
ATOM 2555 C C . THR B 2 61 ? -39.47000 4.01500 0.07300 1.000 208.49495 61 THR B C 1
ATOM 2556 O O . THR B 2 61 ? -39.94900 3.63500 1.14800 1.000 228.16382 61 THR B O 1
ATOM 2560 N N . ALA B 2 62 ? -38.39300 3.44600 -0.47200 1.000 179.37946 62 ALA B N 1
ATOM 2561 C CA . ALA B 2 62 ? -37.73800 2.30900 0.16100 1.000 176.24551 62 ALA B CA 1
ATOM 2562 C C . ALA B 2 62 ? -36.95500 2.69600 1.40800 1.000 170.99674 62 ALA B C 1
ATOM 2563 O O . ALA B 2 62 ? -36.57900 1.80800 2.18100 1.000 169.51637 62 ALA B O 1
ATOM 2565 N N . GLU B 2 63 ? -36.69500 3.98400 1.62100 1.000 167.35503 63 GLU B N 1
ATOM 2566 C CA . GLU B 2 63 ? -35.93600 4.48900 2.76000 1.000 162.12146 63 GLU B CA 1
ATOM 2567 C C . GLU B 2 63 ? -34.51300 3.94700 2.80900 1.000 166.52925 63 GLU B C 1
ATOM 2568 O O . GLU B 2 63 ? -33.81000 4.15300 3.80700 1.000 168.30402 63 GLU B O 1
ATOM 2574 N N . ASP B 2 64 ? -34.06700 3.25700 1.75800 1.000 168.53180 64 ASP B N 1
ATOM 2575 C CA . ASP B 2 64 ? -32.68900 2.78700 1.71000 1.000 171.12764 64 ASP B CA 1
ATOM 2576 C C . ASP B 2 64 ? -31.70800 3.93100 1.49000 1.000 179.83496 64 ASP B C 1
ATOM 2577 O O . ASP B 2 64 ? -30.51400 3.76900 1.76500 1.000 179.48678 64 ASP B O 1
ATOM 2582 N N . ILE B 2 65 ? -32.18700 5.07700 0.99900 1.000 197.89359 65 ILE B N 1
ATOM 2583 C CA . ILE B 2 65 ? -31.32000 6.23200 0.81300 1.000 198.59244 65 ILE B CA 1
ATOM 2584 C C . ILE B 2 65 ? -30.70200 6.62800 2.14700 1.000 191.30316 65 ILE B C 1
ATOM 2585 O O . ILE B 2 65 ? -31.37700 6.67000 3.18400 1.000 184.88779 65 ILE B O 1
ATOM 2590 N N . ASP B 2 66 ? -29.40400 6.92100 2.12300 1.000 185.31917 66 ASP B N 1
ATOM 2591 C CA . ASP B 2 66 ? -28.69700 7.29600 3.33800 1.000 172.82005 66 ASP B CA 1
ATOM 2592 C C . ASP B 2 66 ? -29.15700 8.66400 3.82700 1.000 152.81616 66 ASP B C 1
ATOM 2593 O O . ASP B 2 66 ? -29.40000 9.57900 3.03400 1.000 150.01514 66 ASP B O 1
ATOM 2598 N N . HIS B 2 67 ? -29.28200 8.79900 5.14400 1.000 133.42078 67 HIS B N 1
ATOM 2599 C CA . HIS B 2 67 ? -29.60100 10.08600 5.75000 1.000 114.15384 67 HIS B CA 1
ATOM 2600 C C . HIS B 2 67 ? -28.42000 11.02700 5.54600 1.000 110.17643 67 HIS B C 1
ATOM 2601 O O . HIS B 2 67 ? -27.35400 10.83600 6.14000 1.000 111.12095 67 HIS B O 1
ATOM 2608 N N . GLU B 2 68 ? -28.60100 12.03700 4.69900 1.000 107.02245 68 GLU B N 1
ATOM 2609 C CA . GLU B 2 68 ? -27.53900 12.97000 4.34300 1.000 93.41708 68 GLU B CA 1
ATOM 2610 C C . GLU B 2 68 ? -27.93500 14.35800 4.82500 1.000 92.25077 68 GLU B C 1
ATOM 2611 O O . GLU B 2 68 ? -28.82700 14.99000 4.24800 1.000 101.75845 68 GLU B O 1
ATOM 2617 N N . ASP B 2 69 ? -27.27700 14.82700 5.88000 1.000 91.33401 69 ASP B N 1
ATOM 2618 C CA . ASP B 2 69 ? -27.45400 16.19800 6.33500 1.000 87.29163 69 ASP B CA 1
ATOM 2619 C C . ASP B 2 69 ? -26.61000 17.12600 5.47000 1.000 83.89519 69 ASP B C 1
ATOM 2620 O O . ASP B 2 69 ? -25.40000 16.92300 5.33300 1.000 91.13900 69 ASP B O 1
ATOM 2625 N N . ILE B 2 70 ? -27.25100 18.13600 4.88100 1.000 91.13824 70 ILE B N 1
ATOM 2626 C CA . ILE B 2 70 ? -26.53900 19.09900 4.05000 1.000 82.74831 70 ILE B CA 1
ATOM 2627 C C . ILE B 2 70 ? -26.01500 20.28000 4.86300 1.000 89.08452 70 ILE B C 1
ATOM 2628 O O . ILE B 2 70 ? -25.16000 21.03000 4.37000 1.000 80.54113 70 ILE B O 1
ATOM 2633 N N . THR B 2 71 ? -26.49500 20.45800 6.09300 1.000 85.44974 71 THR B N 1
ATOM 2634 C CA . THR B 2 71 ? -26.01700 21.50600 6.98200 1.000 96.60797 71 THR B CA 1
ATOM 2635 C C . THR B 2 71 ? -24.92300 21.02100 7.92600 1.000 92.70988 71 THR B C 1
ATOM 2636 O O . THR B 2 71 ? -24.47200 21.79400 8.78000 1.000 88.43871 71 THR B O 1
ATOM 2640 N N . ARG B 2 72 ? -24.47700 19.77000 7.77600 1.000 91.68794 72 ARG B N 1
ATOM 2641 C CA . ARG B 2 72 ? -23.58400 19.15700 8.75400 1.000 93.76634 72 ARG B CA 1
ATOM 2642 C C . ARG B 2 72 ? -22.34000 19.99200 9.01900 1.000 97.14605 72 ARG B C 1
ATOM 2643 O O . ARG B 2 72 ? -21.82500 19.99700 10.14300 1.000 96.53969 72 ARG B O 1
ATOM 2651 N N . ASP B 2 73 ? -21.84500 20.71100 8.01100 1.000 88.15788 73 ASP B N 1
ATOM 2652 C CA . ASP B 2 73 ? -20.56200 21.38700 8.16500 1.000 96.70038 73 ASP B CA 1
ATOM 2653 C C . ASP B 2 73 ? -20.66700 22.63200 9.04100 1.000 102.24611 73 ASP B C 1
ATOM 2654 O O . ASP B 2 73 ? -19.73900 22.93500 9.80000 1.000 104.30719 73 ASP B O 1
ATOM 2659 N N . GLN B 2 74 ? -21.78200 23.36700 8.95600 1.000 97.02139 74 GLN B N 1
ATOM 2660 C CA . GLN B 2 74 ? -21.87000 24.68500 9.57500 1.000 99.76548 74 GLN B CA 1
ATOM 2661 C C . GLN B 2 74 ? -23.09800 24.84400 10.46600 1.000 93.7400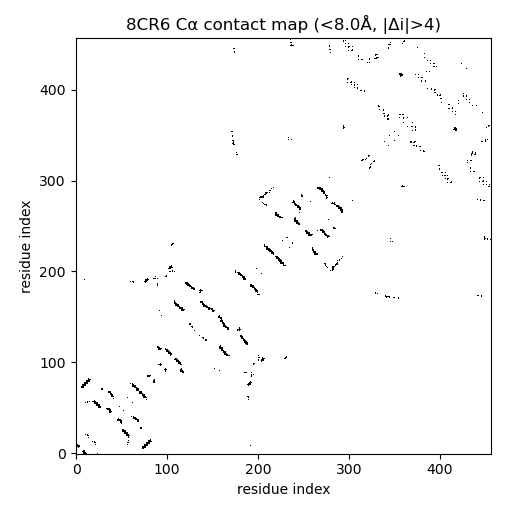4 74 GLN B C 1
ATOM 2662 O O . GLN B 2 74 ? -23.54300 25.97400 10.69400 1.000 102.29102 74 GLN B O 1
ATOM 2668 N N . THR B 2 75 ? -23.64900 23.75200 10.98400 1.000 89.13771 75 THR B N 1
ATOM 2669 C CA . THR B 2 75 ? -24.83200 23.80800 11.82900 1.000 97.81092 75 THR B CA 1
ATOM 2670 C C . THR B 2 75 ? -24.45300 23.56100 13.28400 1.000 92.05548 75 THR B C 1
ATOM 2671 O O . THR B 2 75 ? -23.57300 22.74300 13.57800 1.000 87.00688 75 THR B O 1
ATOM 2675 N N . SER B 2 76 ? -25.11100 24.29100 14.18500 1.000 88.99043 76 SER B N 1
ATOM 2676 C CA . SER B 2 76 ? -25.05900 24.02700 15.61600 1.000 88.52697 76 SER B CA 1
ATOM 2677 C C . SER B 2 76 ? -26.42100 23.58500 16.14500 1.000 86.16064 76 SER B C 1
ATOM 2678 O O . SER B 2 76 ? -26.69300 23.71100 17.34300 1.000 84.49203 76 SER B O 1
ATOM 2681 N N . THR B 2 77 ? -27.27600 23.06400 15.26100 1.000 87.39456 77 THR B N 1
ATOM 2682 C CA . THR B 2 77 ? -28.63600 22.69800 15.64400 1.000 82.67250 77 THR B CA 1
ATOM 2683 C C . THR B 2 77 ? -28.64500 21.51600 16.60300 1.000 75.12840 77 THR B C 1
ATOM 2684 O O . THR B 2 77 ? -29.37100 21.52700 17.60400 1.000 63.95562 77 THR B O 1
ATOM 2688 N N . LEU B 2 78 ? -27.84000 20.49000 16.31900 1.000 78.34860 78 LEU B N 1
ATOM 2689 C CA . LEU B 2 78 ? -27.90400 19.26500 17.10600 1.000 75.56694 78 LEU B CA 1
ATOM 2690 C C . LEU B 2 78 ? -27.32200 19.45600 18.50000 1.000 73.78671 78 LEU B C 1
ATOM 2691 O O . LEU B 2 78 ? -27.74300 18.77500 19.44200 1.000 77.14966 78 LEU B O 1
ATOM 2696 N N . LYS B 2 79 ? -26.36200 20.36900 18.65400 1.000 75.96630 79 LYS B N 1
ATOM 2697 C CA . LYS B 2 79 ? -25.74000 20.57500 19.95500 1.000 79.49721 79 LYS B CA 1
ATOM 2698 C C . LYS B 2 79 ? -26.54300 21.53300 20.82900 1.000 75.31612 79 LYS B C 1
ATOM 2699 O O . LYS B 2 79 ? -26.52800 21.39800 22.05700 1.000 87.45573 79 LYS B O 1
ATOM 2705 N N . THR B 2 80 ? -27.25800 22.48100 20.22400 1.000 82.51640 80 THR B N 1
ATOM 2706 C CA . THR B 2 80 ? -27.90500 23.56300 20.95500 1.000 78.04836 80 THR B CA 1
ATOM 2707 C C . THR B 2 80 ? -29.41100 23.43000 21.05200 1.000 74.23098 80 THR B C 1
ATOM 2708 O O . THR B 2 80 ? -29.99200 23.77300 22.08300 1.000 78.41609 80 THR B O 1
ATOM 2712 N N . CYS B 2 81 ? -30.07500 22.94300 20.01300 1.000 75.88850 81 CYS B N 1
ATOM 2713 C CA . CYS B 2 81 ? -31.53500 22.86400 20.01600 1.000 71.54448 81 CYS B CA 1
ATOM 2714 C C . CYS B 2 81 ? -32.02900 21.71900 20.90000 1.000 66.87021 81 CYS B C 1
ATOM 2715 O O . CYS B 2 81 ? -32.64800 20.77300 20.43100 1.000 73.29228 81 CYS B O 1
ATOM 2718 N N . LEU B 2 82 ? -31.75400 21.83100 22.19700 1.000 76.19096 82 LEU B N 1
ATOM 2719 C CA . LEU B 2 82 ? -32.14000 20.84200 23.19600 1.000 70.63651 82 LEU B CA 1
ATOM 2720 C C . LEU B 2 82 ? -32.69300 21.56500 24.41100 1.000 85.26326 82 LEU B C 1
ATOM 2721 O O . LEU B 2 82 ? -32.22100 22.65400 24.75100 1.000 78.12526 82 LEU B O 1
ATOM 2726 N N . PRO B 2 83 ? -33.68000 20.98500 25.08800 1.000 83.47027 83 PRO B N 1
ATOM 2727 C CA . PRO B 2 83 ? -34.18100 21.60400 26.31900 1.000 81.10369 83 PRO B CA 1
ATOM 2728 C C . PRO B 2 83 ? -33.09500 21.68200 27.38100 1.000 99.05531 83 PRO B C 1
ATOM 2729 O O . PRO B 2 83 ? -32.19700 20.84000 27.44900 1.000 93.13084 83 PRO B O 1
ATOM 2733 N N . LEU B 2 84 ? -33.19200 22.71400 28.22200 1.000 96.33541 84 LEU B N 1
ATOM 2734 C CA . LEU B 2 84 ? -32.20400 22.91200 29.27500 1.000 99.58625 84 LEU B CA 1
ATOM 2735 C C . LEU B 2 84 ? -32.21300 21.78100 30.29600 1.000 101.94268 84 LEU B C 1
ATOM 2736 O O . LEU B 2 84 ? -31.19600 21.55300 30.96000 1.000 105.08812 84 LEU B O 1
ATOM 2741 N N . GLU B 2 85 ? -33.33100 21.06400 30.43500 1.000 98.33281 85 GLU B N 1
ATOM 2742 C CA . GLU B 2 85 ? -33.38400 19.97400 31.40300 1.000 98.97990 85 GLU B CA 1
ATOM 2743 C C . GLU B 2 85 ? -32.43000 18.84500 31.03100 1.000 97.52345 85 GLU B C 1
ATOM 2744 O O . GLU B 2 85 ? -31.87600 18.18600 31.91900 1.000 97.98936 85 GLU B O 1
ATOM 2750 N N . LEU B 2 86 ? -32.22400 18.60500 29.73500 1.000 103.58242 86 LEU B N 1
ATOM 2751 C CA . LEU B 2 86 ? -31.34600 17.52000 29.31500 1.000 108.28289 86 LEU B CA 1
ATOM 2752 C C . LEU B 2 86 ? -29.87400 17.83500 29.54900 1.000 113.84442 86 LEU B C 1
ATOM 2753 O O . LEU B 2 86 ? -29.06000 16.90800 29.60600 1.000 118.13713 86 LEU B O 1
ATOM 2758 N N . HIS B 2 87 ? -29.51100 19.11000 29.68000 1.000 131.96924 87 HIS B N 1
ATOM 2759 C CA . HIS B 2 87 ? -28.12000 19.49900 29.91500 1.000 130.03485 87 HIS B CA 1
ATOM 2760 C C . HIS B 2 87 ? -27.83500 19.36200 31.40600 1.000 136.16311 87 HIS B C 1
ATOM 2761 O O . HIS B 2 87 ? -27.97500 20.30800 32.18300 1.000 134.33905 87 HIS B O 1
ATOM 2768 N N . LYS B 2 88 ? -27.42300 18.16100 31.81000 1.000 121.33067 88 LYS B N 1
ATOM 2769 C CA . LYS B 2 88 ? -27.17700 17.85600 33.21200 1.000 118.04199 88 LYS B CA 1
ATOM 2770 C C . LYS B 2 88 ? -25.70300 17.91500 33.58800 1.000 130.21110 88 LYS B C 1
ATOM 2771 O O . LYS B 2 88 ? -25.38600 17.91100 34.78200 1.000 119.62881 88 LYS B O 1
ATOM 2777 N N . ASN B 2 89 ? -24.80100 17.96900 32.61000 1.000 141.42253 89 ASN B N 1
ATOM 2778 C CA . ASN B 2 89 ? -23.37200 18.02000 32.86900 1.000 131.51749 89 ASN B CA 1
ATOM 2779 C C . ASN B 2 89 ? -22.79400 19.33900 32.37900 1.000 133.98033 89 ASN B C 1
ATOM 2780 O O . ASN B 2 89 ? -23.26100 19.91800 31.39300 1.000 120.75421 89 ASN B O 1
ATOM 2785 N N . GLU B 2 90 ? -21.76300 19.80700 33.08500 1.000 140.61796 90 GLU B N 1
ATOM 2786 C CA . GLU B 2 90 ? -21.05800 21.00900 32.65900 1.000 143.63909 90 GLU B CA 1
ATOM 2787 C C . GLU B 2 90 ? -20.22500 20.75200 31.41000 1.000 153.36322 90 GLU B C 1
ATOM 2788 O O . GLU B 2 90 ? -20.02600 21.66600 30.60100 1.000 155.57358 90 GLU B O 1
ATOM 2794 N N . SER B 2 91 ? -19.74700 19.51900 31.22900 1.000 151.48428 91 SER B N 1
ATOM 2795 C CA . SER B 2 91 ? -18.86300 19.20000 30.11500 1.000 145.71335 91 SER B CA 1
ATOM 2796 C C . SER B 2 91 ? -19.57600 19.18100 28.76900 1.000 137.19290 91 SER B C 1
ATOM 2797 O O . SER B 2 91 ? -18.90100 19.10100 27.73700 1.000 150.63184 91 SER B O 1
ATOM 2800 N N . CYS B 2 92 ? -20.90200 19.25100 28.74700 1.000 133.94590 92 CYS B N 1
ATOM 2801 C CA . CYS B 2 92 ? -21.63700 19.25000 27.48600 1.000 135.47600 92 CYS B CA 1
ATOM 2802 C C . CYS B 2 92 ? -21.95000 20.67500 27.03400 1.000 133.70389 92 CYS B C 1
ATOM 2803 O O . CYS B 2 92 ? -21.05900 21.52200 26.95500 1.000 126.23198 92 CYS B O 1
ATOM 2806 N N . ARG B 2 103 ? -31.02600 38.28200 15.32000 1.000 152.44490 103 ARG B N 1
ATOM 2807 C CA . ARG B 2 103 ? -31.99100 37.65000 16.21000 1.000 143.24601 103 ARG B CA 1
ATOM 2808 C C . ARG B 2 103 ? -33.33600 37.49300 15.51200 1.000 149.53676 103 ARG B C 1
ATOM 2809 O O . ARG B 2 103 ? -33.47600 37.81000 14.33100 1.000 142.57344 103 ARG B O 1
ATOM 2817 N N . GLY B 2 104 ? -34.32300 37.00400 16.25700 1.000 156.97417 104 GLY B N 1
ATOM 2818 C CA . GLY B 2 104 ? -35.65900 36.82500 15.72200 1.000 159.55129 104 GLY B CA 1
ATOM 2819 C C . GLY B 2 104 ? -36.69000 36.97600 16.81800 1.000 156.41993 104 GLY B C 1
ATOM 2820 O O . GLY B 2 104 ? -36.39200 36.82400 18.00800 1.000 150.87257 104 GLY B O 1
ATOM 2821 N N . SER B 2 105 ? -37.91500 37.27700 16.40100 1.000 152.37035 105 SER B N 1
ATOM 2822 C CA . SER B 2 105 ? -39.02800 37.42600 17.33800 1.000 148.68275 105 SER B CA 1
ATOM 2823 C C . SER B 2 105 ? -39.75300 36.09900 17.55500 1.000 135.29811 105 SER B C 1
ATOM 2824 O O . SER B 2 105 ? -40.98100 36.02400 17.52800 1.000 130.20071 105 SER B O 1
ATOM 2827 N N . CYS B 2 106 ? -38.97700 35.03200 17.76300 1.000 139.38595 106 CYS B N 1
ATOM 2828 C CA . CYS B 2 106 ? -39.51800 33.72400 18.10600 1.000 123.94410 106 CYS B CA 1
ATOM 2829 C C . CYS B 2 106 ? -39.18100 33.28600 19.52400 1.000 113.64810 106 CYS B C 1
ATOM 2830 O O . CYS B 2 106 ? -39.94700 32.52500 20.11800 1.000 112.41255 106 CYS B O 1
ATOM 2833 N N . LEU B 2 107 ? -38.05500 33.73800 20.07600 1.000 130.63181 107 LEU B N 1
ATOM 2834 C CA . LEU B 2 107 ? -37.69400 33.36500 21.43600 1.000 130.18835 107 LEU B CA 1
ATOM 2835 C C . LEU B 2 107 ? -38.67100 33.99500 22.42600 1.000 139.52078 107 LEU B C 1
ATOM 2836 O O . LEU B 2 107 ? -39.09000 35.14200 22.24100 1.000 142.31002 107 LEU B O 1
ATOM 2838 N N . PRO B 2 108 ? -39.05500 33.27700 23.47600 1.000 140.45238 108 PRO B N 1
ATOM 2839 C CA . PRO B 2 108 ? -39.97900 33.84700 24.46600 1.000 156.75006 108 PRO B CA 1
ATOM 2840 C C . PRO B 2 108 ? -39.31200 34.95700 25.25500 1.000 173.37567 108 PRO B C 1
ATOM 2841 O O . PRO B 2 108 ? -38.17800 34.79500 25.73100 1.000 173.89153 108 PRO B O 1
ATOM 2845 N N . PRO B 2 109 ? -39.97600 36.10600 25.41500 1.000 187.71982 109 PRO B N 1
ATOM 2846 C CA . PRO B 2 109 ? -39.37900 37.17900 26.22900 1.000 192.32552 109 PRO B CA 1
ATOM 2847 C C . PRO B 2 109 ? -39.19700 36.79500 27.68600 1.000 206.01100 109 PRO B C 1
ATOM 2848 O O . PRO B 2 109 ? -38.35100 37.38900 28.36800 1.000 204.38546 109 PRO B O 1
ATOM 2852 N N . GLN B 2 110 ? -39.96200 35.82000 28.18500 1.000 231.26098 110 GLN B N 1
ATOM 2853 C CA . GLN B 2 110 ? -39.87800 35.46000 29.59600 1.000 230.12501 110 GLN B CA 1
ATOM 2854 C C . GLN B 2 110 ? -38.57900 34.72300 29.90400 1.000 229.05151 110 GLN B C 1
ATOM 2855 O O . GLN B 2 110 ? -37.96300 34.95200 30.95100 1.000 235.53898 110 GLN B O 1
ATOM 2861 N N . LYS B 2 111 ? -38.14800 33.83900 29.00700 1.000 207.77355 111 LYS B N 1
ATOM 2862 C CA . LYS B 2 111 ? -36.95000 33.03100 29.20900 1.000 208.48867 111 LYS B CA 1
ATOM 2863 C C . LYS B 2 111 ? -36.02200 33.21800 28.02000 1.000 205.80547 111 LYS B C 1
ATOM 2864 O O . LYS B 2 111 ? -36.38500 32.88100 26.88800 1.000 191.42920 111 LYS B O 1
ATOM 2866 N N . THR B 2 112 ? -34.82900 33.74900 28.27800 1.000 208.86315 112 THR B N 1
ATOM 2867 C CA . THR B 2 112 ? -33.81600 33.96200 27.25300 1.000 204.82847 112 THR B CA 1
ATOM 2868 C C . THR B 2 112 ? -32.57000 33.16700 27.61400 1.000 206.77896 112 THR B C 1
ATOM 2869 O O . THR B 2 112 ? -32.09800 33.22700 28.75400 1.000 208.97447 112 THR B O 1
ATOM 2871 N N . SER B 2 113 ? -32.04300 32.42300 26.64300 1.000 171.64329 113 SER B N 1
ATOM 2872 C CA . SER B 2 113 ? -30.85000 31.61100 26.83700 1.000 156.99947 113 SER B CA 1
ATOM 2873 C C . SER B 2 113 ? -29.93100 31.78000 25.63800 1.000 148.13268 113 SER B C 1
ATOM 2874 O O . SER B 2 113 ? -30.39800 31.87300 24.50000 1.000 157.08343 113 SER B O 1
ATOM 2877 N N . LEU B 2 114 ? -28.62200 31.82000 25.89700 1.000 142.56727 114 LEU B N 1
ATOM 2878 C CA . LEU B 2 114 ? -27.66400 31.88100 24.79800 1.000 141.07381 114 LEU B CA 1
ATOM 2879 C C . LEU B 2 114 ? -27.75100 30.63100 23.93100 1.000 143.33738 114 LEU B C 1
ATOM 2880 O O . LEU B 2 114 ? -27.69000 30.71600 22.69900 1.000 151.90803 114 LEU B O 1
ATOM 2885 N N . MET B 2 115 ? -27.89400 29.45800 24.55600 1.000 142.64977 115 MET B N 1
ATOM 2886 C CA . MET B 2 115 ? -28.00200 28.22200 23.78800 1.000 128.39165 115 MET B CA 1
ATOM 2887 C C . MET B 2 115 ? -29.23800 28.23400 22.89900 1.000 117.10317 115 MET B C 1
ATOM 2888 O O . MET B 2 115 ? -29.18400 27.80200 21.74100 1.000 105.90566 115 MET B O 1
ATOM 2893 N N . MET B 2 116 ? -30.36500 28.72400 23.42100 1.000 117.28777 116 MET B N 1
ATOM 2894 C CA . MET B 2 116 ? -31.56900 28.81100 22.60300 1.000 116.52969 116 MET B CA 1
ATOM 2895 C C . MET B 2 116 ? -31.43700 29.89400 21.53900 1.000 115.03934 116 MET B C 1
ATOM 2896 O O . MET B 2 116 ? -32.01500 29.76500 20.45300 1.000 113.98565 116 MET B O 1
ATOM 2901 N N . THR B 2 117 ? -30.68900 30.96300 21.82500 1.000 120.86540 117 THR B N 1
ATOM 2902 C CA . THR B 2 117 ? -30.41100 31.95900 20.79600 1.000 122.32631 117 THR B CA 1
ATOM 2903 C C . THR B 2 117 ? -29.55900 31.36400 19.68100 1.000 112.27028 117 THR B C 1
ATOM 2904 O O . THR B 2 117 ? -29.79700 31.63400 18.49800 1.000 118.87234 117 THR B O 1
ATOM 2908 N N . LEU B 2 118 ? -28.55900 30.55400 20.03800 1.000 114.88995 118 LEU B N 1
ATOM 2909 C CA . LEU B 2 118 ? -27.76900 29.87100 19.02000 1.000 105.31794 118 LEU B CA 1
ATOM 2910 C C . LEU B 2 118 ? -28.62700 28.88800 18.23500 1.000 100.45099 118 LEU B C 1
ATOM 2911 O O . LEU B 2 118 ? -28.44000 28.71400 17.02500 1.000 98.82889 118 LEU B O 1
ATOM 2916 N N . CYS B 2 119 ? -29.57500 28.23500 18.90900 1.000 96.33322 119 CYS B N 1
ATOM 2917 C CA . CYS B 2 119 ? -30.44100 27.27400 18.23500 1.000 88.01618 119 CYS B CA 1
ATOM 2918 C C . CYS B 2 119 ? -31.27500 27.95500 17.15600 1.000 87.17783 119 CYS B C 1
ATOM 2919 O O . CYS B 2 119 ? -31.31700 27.50100 16.00700 1.000 85.06447 119 CYS B O 1
ATOM 2922 N N . LEU B 2 120 ? -31.93100 29.06500 17.50200 1.000 86.38400 120 LEU B N 1
ATOM 2923 C CA . LEU B 2 120 ? -32.76300 29.76000 16.52600 1.000 89.05460 120 LEU B CA 1
ATOM 2924 C C . LEU B 2 120 ? -31.92400 30.31600 15.38100 1.000 96.06695 120 LEU B C 1
ATOM 2925 O O . LEU B 2 120 ? -32.36100 30.31700 14.22400 1.000 98.91778 120 LEU B O 1
ATOM 2930 N N . GLY B 2 121 ? -30.71700 30.79600 15.68500 1.000 87.05829 121 GLY B N 1
ATOM 2931 C CA . GLY B 2 121 ? -29.84900 31.30200 14.63500 1.000 85.42433 121 GLY B CA 1
ATOM 2932 C C . GLY B 2 121 ? -29.36700 30.21000 13.69800 1.000 89.90849 121 GLY B C 1
ATOM 2933 O O . GLY B 2 121 ? -29.29000 30.41200 12.48400 1.000 103.44514 121 GLY B O 1
ATOM 2934 N N . SER B 2 122 ? -29.03600 29.03900 14.24600 1.000 85.28618 122 SER B N 1
ATOM 2935 C CA . SER B 2 122 ? -28.61700 27.92700 13.39800 1.000 93.96904 122 SER B CA 1
ATOM 2936 C C . SER B 2 122 ? -29.77400 27.42800 12.53800 1.000 88.27345 122 SER B C 1
ATOM 2937 O O . SER B 2 122 ? -29.57000 27.02700 11.38600 1.000 81.77957 122 SER B O 1
ATOM 2940 N N . ILE B 2 123 ? -30.99600 27.44900 13.07900 1.000 83.53755 123 ILE B N 1
ATOM 2941 C CA . ILE B 2 123 ? -32.16200 27.03500 12.30200 1.000 90.67488 123 ILE B CA 1
ATOM 2942 C C . ILE B 2 123 ? -32.33200 27.93200 11.08300 1.000 91.23959 123 ILE B C 1
ATOM 2943 O O . ILE B 2 123 ? -32.70100 27.46800 9.99700 1.000 84.27527 123 ILE B O 1
ATOM 2948 N N . TYR B 2 124 ? -32.07200 29.23100 11.24400 1.000 89.36105 124 TYR B N 1
ATOM 2949 C CA . TYR B 2 124 ? -32.19100 30.15200 10.12000 1.000 91.81729 124 TYR B CA 1
ATOM 2950 C C . TYR B 2 124 ? -31.22000 29.77500 9.00800 1.000 91.37640 124 TYR B C 1
ATOM 2951 O O . TYR B 2 124 ? -31.60300 29.68900 7.83500 1.000 82.74524 124 TYR B O 1
ATOM 2960 N N . GLU B 2 125 ? -29.95600 29.52500 9.36100 1.000 83.61624 125 GLU B N 1
ATOM 2961 C CA . GLU B 2 125 ? -28.97000 29.15700 8.35100 1.000 83.61872 125 GLU B CA 1
ATOM 2962 C C . GLU B 2 125 ? -29.32200 27.83900 7.68000 1.000 86.65648 125 GLU B C 1
ATOM 2963 O O . GLU B 2 125 ? -29.06900 27.66500 6.48300 1.000 91.70744 125 GLU B O 1
ATOM 2969 N N . ASP B 2 126 ? -29.90600 26.90100 8.42800 1.000 88.39751 126 ASP B N 1
ATOM 2970 C CA . ASP B 2 126 ? -30.31900 25.63500 7.83500 1.000 82.99886 126 ASP B CA 1
ATOM 2971 C C . ASP B 2 126 ? -31.39500 25.85700 6.77800 1.000 81.59599 126 ASP B C 1
ATOM 2972 O O . ASP B 2 126 ? -31.32000 25.30900 5.67200 1.000 82.15210 126 ASP B O 1
ATOM 2977 N N . LEU B 2 127 ? -32.40600 26.66800 7.09900 1.000 82.84593 127 LEU B N 1
ATOM 2978 C CA . LEU B 2 127 ? -33.48700 26.90400 6.14800 1.000 85.39273 127 LEU B CA 1
ATOM 2979 C C . LEU B 2 127 ? -32.97700 27.61600 4.90100 1.000 81.79394 127 LEU B C 1
ATOM 2980 O O . LEU B 2 127 ? -33.37600 27.27900 3.78000 1.000 92.67548 127 LEU B O 1
ATOM 2985 N N . LYS B 2 128 ? -32.09200 28.60100 5.06800 1.000 94.20167 128 LYS B N 1
ATOM 2986 C CA . LYS B 2 128 ? -31.55700 29.29300 3.90100 1.000 92.70371 128 LYS B CA 1
ATOM 2987 C C . LYS B 2 128 ? -30.79500 28.32800 3.00500 1.000 90.10652 128 LYS B C 1
ATOM 2988 O O . LYS B 2 128 ? -30.90300 28.39000 1.77500 1.000 96.14625 128 LYS B O 1
ATOM 2990 N N . MET B 2 129 ? -30.02400 27.42100 3.60800 1.000 77.10273 129 MET B N 1
ATOM 2991 C CA . MET B 2 129 ? -29.26300 26.45900 2.82000 1.000 83.04578 129 MET B CA 1
ATOM 2992 C C . MET B 2 129 ? -30.19500 25.55800 2.02200 1.000 83.29583 129 MET B C 1
ATOM 2993 O O . MET B 2 129 ? -29.97000 25.31700 0.82900 1.000 79.37453 129 MET B O 1
ATOM 2998 N N . TYR B 2 130 ? -31.25600 25.06000 2.66400 1.000 85.83534 130 TYR B N 1
ATOM 2999 C CA . TYR B 2 130 ? -32.24000 24.24500 1.96300 1.000 81.59011 130 TYR B CA 1
ATOM 3000 C C . TYR B 2 130 ? -33.01100 25.05600 0.93000 1.000 82.71287 130 TYR B C 1
ATOM 3001 O O . TYR B 2 130 ? -33.42000 24.51100 -0.10300 1.000 82.27701 130 TYR B O 1
ATOM 3010 N N . GLN B 2 131 ? -33.22200 26.34800 1.18500 1.000 78.88975 131 GLN B N 1
ATOM 3011 C CA . GLN B 2 131 ? -33.91900 27.18600 0.21500 1.000 83.11205 131 GLN B CA 1
ATOM 3012 C C . GLN B 2 131 ? -33.12600 27.29100 -1.08200 1.000 81.78036 131 GLN B C 1
ATOM 3013 O O . GLN B 2 131 ? -33.68100 27.15000 -2.17700 1.000 86.76037 131 GLN B O 1
ATOM 3019 N N . THR B 2 132 ? -31.81800 27.54000 -0.97900 1.000 73.55982 132 THR B N 1
ATOM 3020 C CA . THR B 2 132 ? -31.00500 27.67600 -2.18300 1.000 87.12611 132 THR B CA 1
ATOM 3021 C C . THR B 2 132 ? -30.96200 26.36800 -2.96300 1.000 81.91107 132 THR B C 1
ATOM 3022 O O . THR B 2 132 ? -31.06800 26.36700 -4.19600 1.000 86.60910 132 THR B O 1
ATOM 3026 N N . GLU B 2 133 ? -30.82100 25.24000 -2.26400 1.000 81.82680 133 GLU B N 1
ATOM 3027 C CA . GLU B 2 133 ? -30.79400 23.94800 -2.94300 1.000 88.98882 133 GLU B CA 1
ATOM 3028 C C . GLU B 2 133 ? -32.13000 23.65800 -3.62000 1.000 85.79575 133 GLU B C 1
ATOM 3029 O O . GLU B 2 133 ? -32.17300 23.27700 -4.79400 1.000 92.85006 133 GLU B O 1
ATOM 3035 N N . PHE B 2 134 ? -33.23800 23.84100 -2.89600 1.000 84.50768 134 PHE B N 1
ATOM 3036 C CA . PHE B 2 134 ? -34.54700 23.54700 -3.47300 1.000 86.14878 134 PHE B CA 1
ATOM 3037 C C . PHE B 2 134 ? -34.81700 24.41400 -4.70100 1.000 87.37360 134 PHE B C 1
ATOM 3038 O O . PHE B 2 134 ? -35.33200 23.92400 -5.71300 1.000 93.27075 134 PHE B O 1
ATOM 3046 N N . GLN B 2 135 ? -34.46500 25.70200 -4.64000 1.000 82.28697 135 GLN B N 1
ATOM 3047 C CA . GLN B 2 135 ? -34.71100 26.58200 -5.77900 1.000 91.25547 135 GLN B CA 1
ATOM 3048 C C . GLN B 2 135 ? -33.92600 26.12900 -7.00500 1.000 85.24849 135 GLN B C 1
ATOM 3049 O O . GLN B 2 135 ? -34.41700 26.22400 -8.13600 1.000 89.16271 135 GLN B O 1
ATOM 3055 N N . ALA B 2 136 ? -32.70500 25.63100 -6.80000 1.000 84.61793 136 ALA B N 1
ATOM 3056 C CA . ALA B 2 136 ? -31.90600 25.15800 -7.92500 1.000 85.98251 136 ALA B CA 1
ATOM 3057 C C . ALA B 2 136 ? -32.46000 23.85200 -8.48300 1.000 86.19338 136 ALA B C 1
ATOM 3058 O O . ALA B 2 136 ? -32.50800 23.66500 -9.70500 1.000 102.13130 136 ALA B O 1
ATOM 3060 N N . ILE B 2 137 ? -32.87200 22.93400 -7.60500 1.000 83.65766 137 ILE B N 1
ATOM 3061 C CA . ILE B 2 137 ? -33.46800 21.68400 -8.06500 1.000 88.18745 137 ILE B CA 1
ATOM 3062 C C . ILE B 2 137 ? -34.76700 21.96500 -8.81100 1.000 90.96760 137 ILE B C 1
ATOM 3063 O O . ILE B 2 137 ? -35.06400 21.33300 -9.83200 1.000 85.75039 137 ILE B O 1
ATOM 3068 N N . ASN B 2 138 ? -35.55500 22.92700 -8.32400 1.000 88.26256 138 ASN B N 1
ATOM 3069 C CA . ASN B 2 138 ? -36.83700 23.22300 -8.95600 1.000 103.53057 138 ASN B CA 1
ATOM 3070 C C . ASN B 2 138 ? -36.65100 23.70900 -10.38700 1.000 103.38178 138 ASN B C 1
ATOM 3071 O O . ASN B 2 138 ? -37.47900 23.41200 -11.25700 1.000 96.15948 138 ASN B O 1
ATOM 3076 N N . ALA B 2 139 ? -35.56900 24.44200 -10.65500 1.000 96.60510 139 ALA B N 1
ATOM 3077 C CA . ALA B 2 139 ? -35.31300 24.91900 -12.01000 1.000 101.92919 139 ALA B CA 1
ATOM 3078 C C . ALA B 2 139 ? -35.09300 23.75600 -12.96800 1.000 110.66087 139 ALA B C 1
ATOM 3079 O O . ALA B 2 139 ? -35.64300 23.73500 -14.07600 1.000 117.05730 139 ALA B O 1
ATOM 3081 N N . ALA B 2 140 ? -34.28100 22.77800 -12.56200 1.000 102.89953 140 ALA B N 1
ATOM 3082 C CA . ALA B 2 140 ? -34.03200 21.62500 -13.42000 1.000 103.53066 140 ALA B CA 1
ATOM 3083 C C . ALA B 2 140 ? -35.27900 20.75800 -13.56100 1.000 116.73493 140 ALA B C 1
ATOM 3084 O O . ALA B 2 140 ? -35.52600 20.19000 -14.63100 1.000 131.52429 140 ALA B O 1
ATOM 3086 N N . LEU B 2 141 ? -36.07900 20.64700 -12.49700 1.000 112.39467 141 LEU B N 1
ATOM 3087 C CA . LEU B 2 141 ? -37.27000 19.80500 -12.55500 1.000 117.24886 141 LEU B CA 1
ATOM 3088 C C . LEU B 2 141 ? -38.35700 20.43700 -13.41900 1.000 130.54993 141 LEU B C 1
ATOM 3089 O O . LEU B 2 141 ? -39.08000 19.73000 -14.13200 1.000 127.80862 141 LEU B O 1
ATOM 3094 N N . GLN B 2 142 ? -38.49000 21.76600 -13.37000 1.000 125.51380 142 GLN B N 1
ATOM 3095 C CA . GLN B 2 142 ? -39.54400 22.42700 -14.13400 1.000 132.75717 142 GLN B CA 1
ATOM 3096 C C . GLN B 2 142 ? -39.36500 22.22300 -15.63200 1.000 141.88280 142 GLN B C 1
ATOM 3097 O O . GLN B 2 142 ? -40.35400 22.17200 -16.37200 1.000 147.03556 142 GLN B O 1
ATOM 3103 N N . ASN B 2 143 ? -38.12200 22.09900 -16.09900 1.000 150.08897 143 ASN B N 1
ATOM 3104 C CA . ASN B 2 143 ? -37.88400 21.88200 -17.52300 1.000 161.97082 143 ASN B CA 1
ATOM 3105 C C . ASN B 2 143 ? -38.24000 20.45400 -17.92100 1.000 167.66895 143 ASN B C 1
ATOM 3106 O O . ASN B 2 143 ? -39.11400 20.23100 -18.76800 1.000 162.33538 143 ASN B O 1
ATOM 3111 N N . HIS B 2 144 ? -37.57500 19.47400 -17.31900 1.000 147.14129 144 HIS B N 1
ATOM 3112 C CA . HIS B 2 144 ? -37.86100 18.07000 -17.59600 1.000 146.28998 144 HIS B CA 1
ATOM 3113 C C . HIS B 2 144 ? -39.17700 17.64500 -16.95200 1.000 149.61649 144 HIS B C 1
ATOM 3114 O O . HIS B 2 144 ? -39.55700 16.47400 -17.00400 1.000 144.95540 144 HIS B O 1
ATOM 3121 N N . GLN B 2 147 ? -41.71900 17.23900 -15.14600 1.000 144.44681 147 GLN B N 1
ATOM 3122 C CA . GLN B 2 147 ? -42.85200 16.41100 -15.54400 1.000 143.48381 147 GLN B CA 1
ATOM 3123 C C . GLN B 2 147 ? -43.35200 15.57100 -14.37200 1.000 141.45947 147 GLN B C 1
ATOM 3124 O O . GLN B 2 147 ? -44.46900 15.76400 -13.88800 1.000 131.36839 147 GLN B O 1
ATOM 3130 N N . GLN B 2 148 ? -42.51200 14.64000 -13.91500 1.000 152.14059 148 GLN B N 1
ATOM 3131 C CA . GLN B 2 148 ? -42.93800 13.71600 -12.87100 1.000 145.86766 148 GLN B CA 1
ATOM 3132 C C . GLN B 2 148 ? -43.10700 14.42000 -11.52900 1.000 157.99992 148 GLN B C 1
ATOM 3133 O O . GLN B 2 148 ? -44.04700 14.12200 -10.78300 1.000 167.51319 148 GLN B O 1
ATOM 3139 N N . ILE B 2 149 ? -42.21500 15.35600 -11.20400 1.000 136.11287 149 ILE B N 1
ATOM 3140 C CA . ILE B 2 149 ? -42.16900 15.95600 -9.87700 1.000 128.23422 149 ILE B CA 1
ATOM 3141 C C . ILE B 2 149 ? -42.02100 17.46600 -9.99800 1.000 124.35953 149 ILE B C 1
ATOM 3142 O O . ILE B 2 149 ? -41.38300 17.98000 -10.92200 1.000 126.92835 149 ILE B O 1
ATOM 3147 N N . ILE B 2 150 ? -42.63400 18.17700 -9.05300 1.000 125.97975 150 ILE B N 1
ATOM 3148 C CA . ILE B 2 150 ? -42.52600 19.62900 -8.95100 1.000 120.03229 150 ILE B CA 1
ATOM 3149 C C . ILE B 2 150 ? -42.58200 19.99800 -7.47500 1.000 117.93090 150 ILE B C 1
ATOM 3150 O O . ILE B 2 150 ? -43.38400 19.44800 -6.71500 1.000 116.38236 150 ILE B O 1
ATOM 3155 N N . LEU B 2 151 ? -41.72900 20.93700 -7.07400 1.000 129.76106 151 LEU B N 1
ATOM 3156 C CA . LEU B 2 151 ? -41.64500 21.31600 -5.67000 1.000 123.33834 151 LEU B CA 1
ATOM 3157 C C . LEU B 2 151 ? -42.83900 22.17000 -5.26300 1.000 121.12779 151 LEU B C 1
ATOM 3158 O O . LEU B 2 151 ? -43.28900 23.04300 -6.01000 1.000 126.40387 151 LEU B O 1
ATOM 3163 N N . ASP B 2 152 ? -43.34800 21.91000 -4.06100 1.000 110.65568 152 ASP B N 1
ATOM 3164 C CA . ASP B 2 152 ? -44.51800 22.62000 -3.56500 1.000 103.56702 152 ASP B CA 1
ATOM 3165 C C . ASP B 2 152 ? -44.18100 24.08400 -3.31700 1.000 99.50299 152 ASP B C 1
ATOM 3166 O O . ASP B 2 152 ? -43.19400 24.40200 -2.64500 1.000 98.29466 152 ASP B O 1
ATOM 3171 N N . LYS B 2 153 ? -45.00300 24.97900 -3.86800 1.000 95.78212 153 LYS B N 1
ATOM 3172 C CA . LYS B 2 153 ? -44.83200 26.39800 -3.58300 1.000 102.61537 153 LYS B CA 1
ATOM 3173 C C . LYS B 2 153 ? -45.16200 26.71300 -2.12900 1.000 98.60090 153 LYS B C 1
ATOM 3174 O O . LYS B 2 153 ? -44.59100 27.64600 -1.55500 1.000 103.02699 153 LYS B O 1
ATOM 3176 N N . GLY B 2 154 ? -46.06600 25.94500 -1.51800 1.000 94.43625 154 GLY B N 1
ATOM 3177 C CA . GLY B 2 154 ? -46.38600 26.17100 -0.11800 1.000 98.93521 154 GLY B CA 1
ATOM 3178 C C . GLY B 2 154 ? -45.21000 25.90400 0.80100 1.000 103.67379 154 GLY B C 1
ATOM 3179 O O . GLY B 2 154 ? -44.97200 26.64800 1.75600 1.000 104.38495 154 GLY B O 1
ATOM 3180 N N . MET B 2 155 ? -44.45900 24.83500 0.52900 1.000 98.24397 155 MET B N 1
ATOM 3181 C CA . MET B 2 155 ? -43.27100 24.55200 1.32800 1.000 90.07254 155 MET B CA 1
ATOM 3182 C C . MET B 2 155 ? -42.20100 25.61400 1.10600 1.000 89.14051 155 MET B C 1
ATOM 3183 O O . MET B 2 155 ? -41.50500 26.00700 2.04900 1.000 93.50007 155 MET B O 1
ATOM 3188 N N . LEU B 2 156 ? -42.06000 26.09400 -0.13200 1.000 96.35894 156 LEU B N 1
ATOM 3189 C CA . LEU B 2 156 ? -41.03900 27.09600 -0.42300 1.000 95.09172 156 LEU B CA 1
ATOM 3190 C C . LEU B 2 156 ? -41.35200 28.42100 0.26200 1.000 89.14660 156 LEU B C 1
ATOM 3191 O O . LEU B 2 156 ? -40.44000 29.11700 0.72100 1.000 87.53965 156 LEU B O 1
ATOM 3196 N N . VAL B 2 157 ? -42.63300 28.79000 0.33900 1.000 88.41540 157 VAL B N 1
ATOM 3197 C CA . VAL B 2 157 ? -42.99900 30.00800 1.05100 1.000 87.05508 157 VAL B CA 1
ATOM 3198 C C . VAL B 2 157 ? -43.07400 29.77500 2.55600 1.000 94.32247 157 VAL B C 1
ATOM 3199 O O . VAL B 2 157 ? -43.03000 30.74100 3.32800 1.000 95.45882 157 VAL B O 1
ATOM 3203 N N . ALA B 2 158 ? -43.18100 28.51800 2.99600 1.000 99.57370 158 ALA B N 1
ATOM 3204 C CA . ALA B 2 158 ? -43.19700 28.23500 4.42600 1.000 92.16067 158 ALA B CA 1
ATOM 3205 C C . ALA B 2 158 ? -41.80400 28.35900 5.03100 1.000 88.27022 158 ALA B C 1
ATOM 3206 O O . ALA B 2 158 ? -41.65700 28.84200 6.15900 1.000 84.65633 158 ALA B O 1
ATOM 3208 N N . ILE B 2 159 ? -40.77000 27.93100 4.30100 1.000 80.16860 159 ILE B N 1
ATOM 3209 C CA . ILE B 2 159 ? -39.41500 28.08300 4.81700 1.000 84.47915 159 ILE B CA 1
ATOM 3210 C C . ILE B 2 159 ? -39.03900 29.55600 4.86700 1.000 89.35190 159 ILE B C 1
ATOM 3211 O O . ILE B 2 159 ? -38.29000 29.98700 5.75300 1.000 90.42719 159 ILE B O 1
ATOM 3216 N N . ASP B 2 160 ? -39.56100 30.35300 3.93700 1.000 89.71393 160 ASP B N 1
ATOM 3217 C CA . ASP B 2 160 ? -39.21700 31.76800 3.90600 1.000 95.39074 160 ASP B CA 1
ATOM 3218 C C . ASP B 2 160 ? -39.93000 32.54000 5.00900 1.000 93.10657 160 ASP B C 1
ATOM 3219 O O . ASP B 2 160 ? -39.31900 33.38500 5.66800 1.000 105.43078 160 ASP B O 1
ATOM 3224 N N . GLU B 2 161 ? -41.21400 32.25700 5.24000 1.000 87.68654 161 GLU B N 1
ATOM 3225 C CA . GLU B 2 161 ? -41.93600 32.97600 6.28400 1.000 88.10196 161 GLU B CA 1
ATOM 3226 C C . GLU B 2 161 ? -41.37700 32.66100 7.66700 1.000 90.66059 161 GLU B C 1
ATOM 3227 O O . GLU B 2 161 ? -41.36200 33.53800 8.53900 1.000 103.59856 161 GLU B O 1
ATOM 3233 N N . LEU B 2 162 ? -40.91800 31.42800 7.88900 1.000 94.03103 162 LEU B N 1
ATOM 3234 C CA . LEU B 2 162 ? -40.27200 31.10200 9.15600 1.000 89.20007 162 LEU B CA 1
ATOM 3235 C C . LEU B 2 162 ? -38.86900 31.68600 9.22300 1.000 95.92110 162 LEU B C 1
ATOM 3236 O O . LEU B 2 162 ? -38.40000 32.05000 10.30700 1.000 102.97727 162 LEU B O 1
ATOM 3241 N N . MET B 2 163 ? -38.18600 31.78300 8.07800 1.000 98.94303 163 MET B N 1
ATOM 3242 C CA . MET B 2 163 ? -36.87500 32.42100 8.05700 1.000 103.56908 163 MET B CA 1
ATOM 3243 C C . MET B 2 163 ? -36.97300 33.88800 8.45900 1.000 112.48171 163 MET B C 1
ATOM 3244 O O . MET B 2 163 ? -36.13600 34.38700 9.22000 1.000 121.49853 163 MET B O 1
ATOM 3249 N N . GLN B 2 164 ? -37.99300 34.59600 7.96300 1.000 108.01367 164 GLN B N 1
ATOM 3250 C CA . GLN B 2 164 ? -38.12900 36.01300 8.28400 1.000 121.01627 164 GLN B CA 1
ATOM 3251 C C . GLN B 2 164 ? -38.41200 36.22000 9.76800 1.000 125.19638 164 GLN B C 1
ATOM 3252 O O . GLN B 2 164 ? -37.89700 37.16500 10.37800 1.000 142.68516 164 GLN B O 1
ATOM 3258 N N . SER B 2 165 ? -39.23200 35.35100 10.36600 1.000 113.29546 165 SER B N 1
ATOM 3259 C CA . SER B 2 165 ? -39.50200 35.45700 11.79600 1.000 112.38362 165 SER B CA 1
ATOM 3260 C C . SER B 2 165 ? -38.24900 35.19500 12.62200 1.000 122.61896 165 SER B C 1
ATOM 3261 O O . SER B 2 165 ? -38.12100 35.71900 13.73500 1.000 134.83186 165 SER B O 1
ATOM 3264 N N . LEU B 2 166 ? -37.32100 34.39100 12.10000 1.000 119.43007 166 LEU B N 1
ATOM 3265 C CA . LEU B 2 166 ? -36.04800 34.17100 12.77100 1.000 122.63124 166 LEU B CA 1
ATOM 3266 C C . LEU B 2 166 ? -35.03700 35.27400 12.48100 1.000 137.02174 166 LEU B C 1
ATOM 3267 O O . LEU B 2 166 ? -34.09800 35.45200 13.26400 1.000 146.84808 166 LEU B O 1
ATOM 3272 N N . ASN B 2 167 ? -35.20000 36.00500 11.37500 1.000 145.08180 167 ASN B N 1
ATOM 3273 C CA . ASN B 2 167 ? -34.32300 37.11900 11.04000 1.000 150.28147 167 ASN B CA 1
ATOM 3274 C C . ASN B 2 167 ? -34.87900 38.46300 11.49000 1.000 164.74141 167 ASN B C 1
ATOM 3275 O O . ASN B 2 167 ? -34.18800 39.47900 11.35100 1.000 170.91145 167 ASN B O 1
ATOM 3280 N N . HIS B 2 168 ? -36.10600 38.49900 11.99900 1.000 208.74257 168 HIS B N 1
ATOM 3281 C CA . HIS B 2 168 ? -36.62300 39.68800 12.66400 1.000 202.83862 168 HIS B CA 1
ATOM 3282 C C . HIS B 2 168 ? -36.78500 40.86000 11.70300 1.000 210.80601 168 HIS B C 1
ATOM 3283 O O . HIS B 2 168 ? -37.82700 41.01300 11.06300 1.000 221.93669 168 HIS B O 1
ATOM 3290 N N . PRO B 2 178 ? -23.98700 28.47200 -7.39200 1.000 122.47848 178 PRO B N 1
ATOM 3291 C CA . PRO B 2 178 ? -23.74500 28.22200 -5.96500 1.000 120.31605 178 PRO B CA 1
ATOM 3292 C C . PRO B 2 178 ? -24.28700 26.87100 -5.51900 1.000 129.70965 178 PRO B C 1
ATOM 3293 O O . PRO B 2 178 ? -24.31900 26.59000 -4.32100 1.000 128.00745 178 PRO B O 1
ATOM 3297 N N . VAL B 2 179 ? -24.71600 26.05100 -6.48100 1.000 135.71126 179 VAL B N 1
ATOM 3298 C CA . VAL B 2 179 ? -25.31900 24.75500 -6.20500 1.000 137.73854 179 VAL B CA 1
ATOM 3299 C C . VAL B 2 179 ? -24.65600 23.70400 -7.08500 1.000 144.74526 179 VAL B C 1
ATOM 3300 O O . VAL B 2 179 ? -24.07400 24.00600 -8.13000 1.000 139.91824 179 VAL B O 1
ATOM 3304 N N . GLY B 2 180 ? -24.75300 22.45500 -6.64400 1.000 170.07752 180 GLY B N 1
ATOM 3305 C CA . GLY B 2 180 ? -24.12100 21.35200 -7.33200 1.000 178.10317 180 GLY B CA 1
ATOM 3306 C C . GLY B 2 180 ? -24.69700 21.10600 -8.71500 1.000 189.37702 180 GLY B C 1
ATOM 3307 O O . GLY B 2 180 ? -25.64000 21.75300 -9.17200 1.000 183.02305 180 GLY B O 1
ATOM 3308 N N . GLU B 2 181 ? -24.10600 20.12400 -9.38800 1.000 237.66515 181 GLU B N 1
ATOM 3309 C CA . GLU B 2 181 ? -24.42600 19.79000 -10.76800 1.000 224.96500 181 GLU B CA 1
ATOM 3310 C C . GLU B 2 181 ? -24.99800 18.38100 -10.82900 1.000 227.51769 181 GLU B C 1
ATOM 3311 O O . GLU B 2 181 ? -24.50700 17.47400 -10.15000 1.000 244.98875 181 GLU B O 1
ATOM 3317 N N . ALA B 2 182 ? -26.03700 18.19900 -11.64000 1.000 181.99612 182 ALA B N 1
ATOM 3318 C CA . ALA B 2 182 ? -26.71000 16.90900 -11.68700 1.000 172.96212 182 ALA B CA 1
ATOM 3319 C C . ALA B 2 182 ? -27.41900 16.73500 -13.02200 1.000 167.14339 182 ALA B C 1
ATOM 3320 O O . ALA B 2 182 ? -27.81300 17.71000 -13.66500 1.000 154.64530 182 ALA B O 1
ATOM 3322 N N . ASP B 2 183 ? -27.56500 15.47400 -13.42100 1.000 177.99108 183 ASP B N 1
ATOM 3323 C CA . ASP B 2 183 ? -28.30800 15.07600 -14.61000 1.000 154.11610 183 ASP B CA 1
ATOM 3324 C C . ASP B 2 183 ? -29.74900 14.75300 -14.23900 1.000 151.52422 183 ASP B C 1
ATOM 3325 O O . ASP B 2 183 ? -30.10400 14.69500 -13.06000 1.000 174.07829 183 ASP B O 1
ATOM 3330 N N . PRO B 2 184 ? -30.62300 14.54400 -15.23400 1.000 138.67364 184 PRO B N 1
ATOM 3331 C CA . PRO B 2 184 ? -32.05300 14.34700 -14.91600 1.000 137.04647 184 PRO B CA 1
ATOM 3332 C C . PRO B 2 184 ? -32.34300 13.27000 -13.88100 1.000 134.10438 184 PRO B C 1
ATOM 3333 O O . PRO B 2 184 ? -33.10200 13.51800 -12.93500 1.000 110.35576 184 PRO B O 1
ATOM 3337 N N . TYR B 2 185 ? -31.77800 12.07200 -14.03600 1.000 134.80034 185 TYR B N 1
ATOM 3338 C CA . TYR B 2 185 ? -32.02600 11.02500 -13.05000 1.000 125.95569 185 TYR B CA 1
ATOM 3339 C C . TYR B 2 185 ? -31.46100 11.41000 -11.69000 1.000 127.38836 185 TYR B C 1
ATOM 3340 O O . TYR B 2 185 ? -32.06000 11.10800 -10.65100 1.000 126.00769 185 TYR B O 1
ATOM 3349 N N . ARG B 2 186 ? -30.30600 12.07700 -11.67300 1.000 136.02410 186 ARG B N 1
ATOM 3350 C CA . ARG B 2 186 ? -29.65300 12.38400 -10.40900 1.000 136.67633 186 ARG B CA 1
ATOM 3351 C C . ARG B 2 186 ? -30.33700 13.52700 -9.67000 1.000 131.02584 186 ARG B C 1
ATOM 3352 O O . ARG B 2 186 ? -30.33500 13.54500 -8.43400 1.000 132.36336 186 ARG B O 1
ATOM 3360 N N . VAL B 2 187 ? -30.93000 14.47800 -10.39300 1.000 125.11941 187 VAL B N 1
ATOM 3361 C CA . VAL B 2 187 ? -31.57400 15.59600 -9.71400 1.000 123.17217 187 VAL B CA 1
ATOM 3362 C C . VAL B 2 187 ? -32.84000 15.13100 -9.00000 1.000 107.54068 187 VAL B C 1
ATOM 3363 O O . VAL B 2 187 ? -33.24300 15.72200 -7.99100 1.000 102.57839 187 VAL B O 1
ATOM 3367 N N . LYS B 2 188 ? -33.48000 14.06700 -9.49300 1.000 106.74606 188 LYS B N 1
ATOM 3368 C CA . LYS B 2 188 ? -34.63300 13.50800 -8.79200 1.000 100.51300 188 LYS B CA 1
ATOM 3369 C C . LYS B 2 188 ? -34.20600 12.84500 -7.48800 1.000 104.84467 188 LYS B C 1
ATOM 3370 O O . LYS B 2 188 ? -34.82500 13.05400 -6.43800 1.000 104.01919 188 LYS B O 1
ATOM 3376 N N . MET B 2 189 ? -33.14600 12.03500 -7.54100 1.000 107.38089 189 MET B N 1
ATOM 3377 C CA . MET B 2 189 ? -32.64200 11.39000 -6.33400 1.000 109.37781 189 MET B CA 1
ATOM 3378 C C . MET B 2 189 ? -32.22300 12.42100 -5.29500 1.000 101.04557 189 MET B C 1
ATOM 3379 O O . MET B 2 189 ? -32.48500 12.25200 -4.09900 1.000 99.28013 189 MET B O 1
ATOM 3384 N N . LYS B 2 190 ? -31.57100 13.49800 -5.73500 1.000 93.06520 190 LYS B N 1
ATOM 3385 C CA . LYS B 2 190 ? -31.09600 14.50900 -4.79600 1.000 94.80453 190 LYS B CA 1
ATOM 3386 C C . LYS B 2 190 ? -32.25700 15.14700 -4.04400 1.000 89.34716 190 LYS B C 1
ATOM 3387 O O . LYS B 2 190 ? -32.16700 15.38100 -2.83200 1.000 85.12223 190 LYS B O 1
ATOM 3393 N N . LEU B 2 191 ? -33.36300 15.42400 -4.74000 1.000 88.23640 191 LEU B N 1
ATOM 3394 C CA . LEU B 2 191 ? -34.51400 16.02900 -4.08000 1.000 86.28411 191 LEU B CA 1
ATOM 3395 C C . LEU B 2 191 ? -35.05700 15.12500 -2.98400 1.000 88.50202 191 LEU B C 1
ATOM 3396 O O . LEU B 2 191 ? -35.41700 15.59500 -1.89800 1.000 88.58067 191 LEU B O 1
ATOM 3401 N N . CYS B 2 192 ? -35.13600 13.82200 -3.25100 1.000 89.02760 192 CYS B N 1
ATOM 3402 C CA . CYS B 2 192 ? -35.65900 12.90200 -2.25000 1.000 88.03197 192 CYS B CA 1
ATOM 3403 C C . CYS B 2 192 ? -34.75000 12.85700 -1.02700 1.000 78.91218 192 CYS B C 1
ATOM 3404 O O . CYS B 2 192 ? -35.21900 12.92200 0.11400 1.000 79.00294 192 CYS B O 1
ATOM 3407 N N . ILE B 2 193 ? -33.43500 12.74600 -1.24700 1.000 80.44265 193 ILE B N 1
ATOM 3408 C CA . ILE B 2 193 ? -32.49800 12.70600 -0.12600 1.000 79.86467 193 ILE B CA 1
ATOM 3409 C C . ILE B 2 193 ? -32.59700 13.98500 0.69100 1.000 73.48690 193 ILE B C 1
ATOM 3410 O O . ILE B 2 193 ? -32.50100 13.96300 1.92400 1.000 79.88272 193 ILE B O 1
ATOM 3415 N N . LEU B 2 194 ? -32.78400 15.12100 0.01800 1.000 77.68278 194 LEU B N 1
ATOM 3416 C CA . LEU B 2 194 ? -32.93200 16.38100 0.73600 1.000 73.68280 194 LEU B CA 1
ATOM 3417 C C . LEU B 2 194 ? -34.24100 16.41800 1.51300 1.000 62.87490 194 LEU B C 1
ATOM 3418 O O . LEU B 2 194 ? -34.27900 16.89600 2.65300 1.000 69.12335 194 LEU B O 1
ATOM 3423 N N . LEU B 2 195 ? -35.32300 15.91200 0.91500 1.000 67.08738 195 LEU B N 1
ATOM 3424 C CA . LEU B 2 195 ? -36.63000 15.99800 1.55700 1.000 71.43095 195 LEU B CA 1
ATOM 3425 C C . LEU B 2 195 ? -36.68600 15.15200 2.82400 1.000 63.33949 195 LEU B C 1
ATOM 3426 O O . LEU B 2 195 ? -37.29600 15.55900 3.82000 1.000 64.12563 195 LEU B O 1
ATOM 3431 N N . HIS B 2 196 ? -36.05800 13.97400 2.80700 1.000 64.77497 196 HIS B N 1
ATOM 3432 C CA . HIS B 2 196 ? -36.05300 13.12900 3.99700 1.000 68.98515 196 HIS B CA 1
ATOM 3433 C C . HIS B 2 196 ? -35.25900 13.77000 5.12800 1.000 68.72109 196 HIS B C 1
ATOM 3434 O O . HIS B 2 196 ? -35.68400 13.73500 6.28800 1.000 73.29859 196 HIS B O 1
ATOM 3441 N N . ALA B 2 197 ? -34.10600 14.36200 4.81300 1.000 62.54795 197 ALA B N 1
ATOM 3442 C CA . ALA B 2 197 ? -33.32900 15.03900 5.84400 1.000 51.70241 197 ALA B CA 1
ATOM 3443 C C . ALA B 2 197 ? -34.02600 16.31300 6.30200 1.000 60.95028 197 ALA B C 1
ATOM 3444 O O . ALA B 2 197 ? -33.97800 16.66300 7.48800 1.000 74.18109 197 ALA B O 1
ATOM 3446 N N . PHE B 2 198 ? -34.68300 17.01700 5.37300 1.000 67.19941 198 PHE B N 1
ATOM 3447 C CA . PHE B 2 198 ? -35.39900 18.23800 5.72600 1.000 56.58420 198 PHE B CA 1
ATOM 3448 C C . PHE B 2 198 ? -36.59200 17.94100 6.62500 1.000 59.61738 198 PHE B C 1
ATOM 3449 O O . PHE B 2 198 ? -36.92600 18.75000 7.49700 1.000 64.73622 198 PHE B O 1
ATOM 3457 N N . SER B 2 199 ? -37.23900 16.78800 6.43500 1.000 62.35716 199 SER B N 1
ATOM 3458 C CA . SER B 2 199 ? -38.33500 16.40600 7.31800 1.000 65.71142 199 SER B CA 1
ATOM 3459 C C . SER B 2 199 ? -37.84100 16.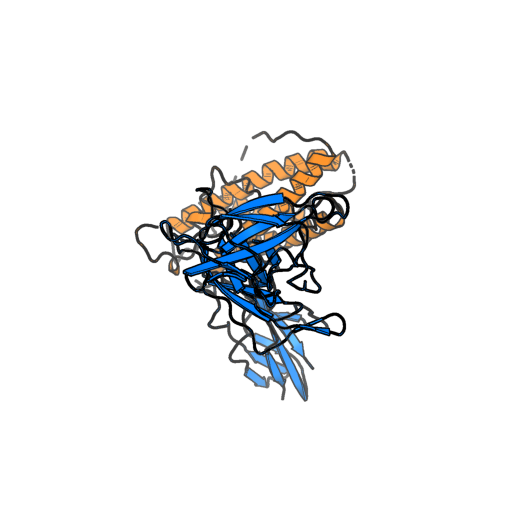21400 8.74800 1.000 54.88303 199 SER B C 1
ATOM 3460 O O . SER B 2 199 ? -38.48300 16.67500 9.69900 1.000 57.36217 199 SER B O 1
ATOM 3463 N N . THR B 2 200 ? -36.69600 15.54400 8.91800 1.000 51.16130 200 THR B N 1
ATOM 3464 C CA . THR B 2 200 ? -36.15800 15.33400 10.25800 1.000 59.24083 200 THR B CA 1
ATOM 3465 C C . THR B 2 200 ? -35.73100 16.64600 10.89900 1.000 54.72865 200 THR B C 1
ATOM 3466 O O . THR B 2 200 ? -35.83400 16.80000 12.12200 1.000 56.72322 200 THR B O 1
ATOM 3470 N N . ARG B 2 201 ? -35.25600 17.60000 10.09700 1.000 56.41715 201 ARG B N 1
ATOM 3471 C CA . ARG B 2 201 ? -34.84200 18.88600 10.64700 1.000 54.58121 201 ARG B CA 1
ATOM 3472 C C . ARG B 2 201 ? -36.04600 19.71600 11.07700 1.000 59.70916 201 ARG B C 1
ATOM 3473 O O . ARG B 2 201 ? -36.01700 20.35100 12.13700 1.000 62.32368 201 ARG B O 1
ATOM 3481 N N . VAL B 2 202 ? -37.11300 19.72600 10.27200 1.000 49.67033 202 VAL B N 1
ATOM 3482 C CA . VAL B 2 202 ? -38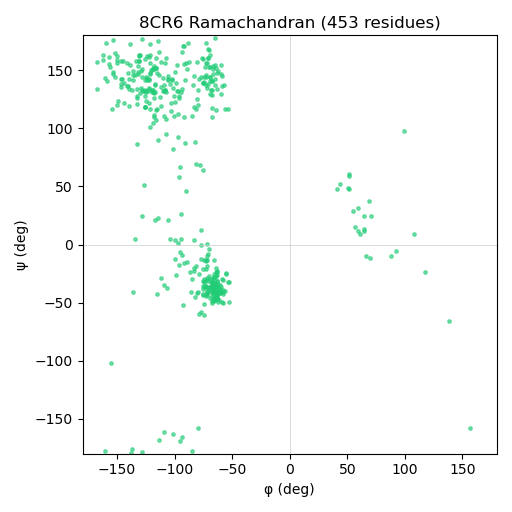.31400 20.46400 10.65400 1.000 59.33249 20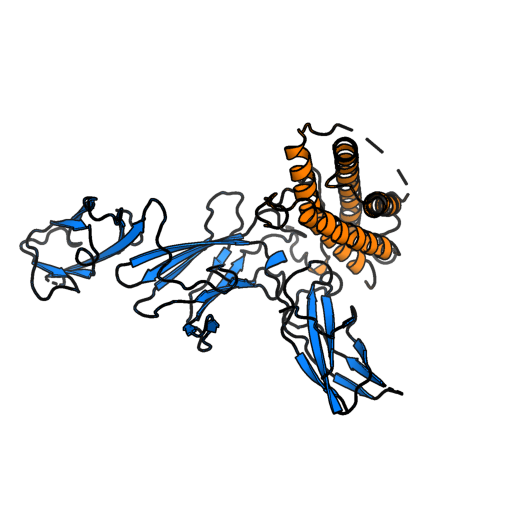2 VAL B CA 1
ATOM 3483 C C . VAL B 2 202 ? -38.91100 19.87800 11.92800 1.000 56.01851 202 VAL B C 1
ATOM 3484 O O . VAL B 2 202 ? -39.44000 20.60700 12.77700 1.000 60.62800 202 VAL B O 1
ATOM 3488 N N . VAL B 2 203 ? -38.84000 18.55300 12.08200 1.000 54.37444 203 VAL B N 1
ATOM 3489 C CA . VAL B 2 203 ? -39.29500 17.92600 13.32000 1.000 63.09976 203 VAL B CA 1
ATOM 3490 C C . VAL B 2 203 ? -38.52500 18.48600 14.50900 1.000 62.67544 203 VAL B C 1
ATOM 3491 O O . VAL B 2 203 ? -39.10200 18.76900 15.56500 1.000 65.31682 203 VAL B O 1
ATOM 3495 N N . THR B 2 204 ? -37.20800 18.66100 14.35400 1.000 53.37480 204 THR B N 1
ATOM 3496 C CA . THR B 2 204 ? -36.40800 19.24300 15.42700 1.000 58.16896 204 THR B CA 1
ATOM 3497 C C . THR B 2 204 ? -36.82200 20.68400 15.69100 1.000 58.37468 204 THR B C 1
ATOM 3498 O O . THR B 2 204 ? -36.86800 21.12700 16.84500 1.000 59.83750 204 THR B O 1
ATOM 3502 N N . ILE B 2 205 ? -37.12600 21.43400 14.62800 1.000 55.75111 205 ILE B N 1
ATOM 3503 C CA . ILE B 2 205 ? -37.56000 22.81700 14.79400 1.000 56.78512 205 ILE B CA 1
ATOM 3504 C C . ILE B 2 205 ? -38.88500 22.86500 15.54100 1.000 58.64680 205 ILE B C 1
ATOM 3505 O O . ILE B 2 205 ? -39.08500 23.70600 16.42700 1.000 67.91509 205 ILE B O 1
ATOM 3510 N N . ASN B 2 206 ? -39.80300 21.95400 15.21300 1.000 54.66262 206 ASN B N 1
ATOM 3511 C CA . ASN B 2 206 ? -41.11400 21.96700 15.85400 1.000 55.75939 206 ASN B CA 1
ATOM 3512 C C . ASN B 2 206 ? -41.00900 21.61700 17.33300 1.000 59.49347 206 ASN B C 1
ATOM 3513 O O . ASN B 2 206 ? -41.73000 22.18300 18.16300 1.000 77.63533 206 ASN B O 1
ATOM 3518 N N . ARG B 2 207 ? -40.11400 20.69000 17.68700 1.000 59.79200 207 ARG B N 1
ATOM 3519 C CA . ARG B 2 207 ? -39.89200 20.39300 19.09700 1.000 60.07256 207 ARG B CA 1
ATOM 3520 C C . ARG B 2 207 ? -39.37700 21.62000 19.83800 1.000 60.51916 207 ARG B C 1
ATOM 3521 O O . ARG B 2 207 ? -39.76500 21.87300 20.98500 1.000 72.55595 207 ARG B O 1
ATOM 3529 N N . VAL B 2 208 ? -38.48300 22.38300 19.20600 1.000 60.60084 208 VAL B N 1
ATOM 3530 C CA . VAL B 2 208 ? -37.94100 23.57800 19.84200 1.000 66.64550 208 VAL B CA 1
ATOM 3531 C C . VAL B 2 208 ? -39.03600 24.62100 20.03100 1.000 81.62544 208 VAL B C 1
ATOM 3532 O O . VAL B 2 208 ? -39.19200 25.18600 21.12000 1.000 82.15924 208 VAL B O 1
ATOM 3536 N N . MET B 2 209 ? -39.80800 24.89200 18.97400 1.000 77.18634 209 MET B N 1
ATOM 3537 C CA . MET B 2 209 ? -40.84900 25.91100 19.06200 1.000 87.30725 209 MET B CA 1
ATOM 3538 C C . MET B 2 209 ? -41.93000 25.51100 20.06000 1.000 81.40820 209 MET B C 1
ATOM 3539 O O . MET B 2 209 ? -42.43500 26.35600 20.80800 1.000 85.99300 209 MET B O 1
ATOM 3544 N N . GLY B 2 210 ? -42.30100 24.23100 20.08600 1.000 71.47430 210 GLY B N 1
ATOM 3545 C CA . GLY B 2 210 ? -43.23100 23.77200 21.10200 1.000 77.33575 210 GLY B CA 1
ATOM 3546 C C . GLY B 2 210 ? -42.67700 23.91800 22.50500 1.000 85.58239 210 GLY B C 1
ATOM 3547 O O . GLY B 2 210 ? -43.43000 24.15000 23.45500 1.000 82.76015 210 GLY B O 1
ATOM 3548 N N . TYR B 2 211 ? -41.35300 23.78600 22.64900 1.000 79.77581 211 TYR B N 1
ATOM 3549 C CA . TYR B 2 211 ? -40.71400 23.95300 23.95300 1.000 80.78467 211 TYR B CA 1
ATOM 3550 C C . TYR B 2 211 ? -40.66800 25.42000 24.35400 1.000 96.30518 211 TYR B C 1
ATOM 3551 O O . TYR B 2 211 ? -40.81100 25.75200 25.53700 1.000 91.40677 211 TYR B O 1
ATOM 3560 N N . LEU B 2 212 ? -40.47400 26.31500 23.38300 1.000 90.87866 212 LEU B N 1
ATOM 3561 C CA . LEU B 2 212 ? -40.49300 27.74200 23.68200 1.000 88.82251 212 LEU B CA 1
ATOM 3562 C C . LEU B 2 212 ? -41.88100 28.18300 24.12900 1.000 99.36209 212 LEU B C 1
ATOM 3563 O O . LEU B 2 212 ? -42.01700 28.93800 25.09900 1.000 113.39911 212 LEU B O 1
ATOM 3568 N N . SER B 2 213 ? -42.92200 27.71700 23.44500 1.000 98.85917 213 SER B N 1
ATOM 3569 C CA . SER B 2 213 ? -44.28000 27.97200 23.89500 1.000 89.43308 213 SER B CA 1
ATOM 3570 C C . SER B 2 213 ? -44.61000 27.07600 25.08600 1.000 111.20123 213 SER B C 1
ATOM 3571 O O . SER B 2 213 ? -43.96400 26.05000 25.32600 1.000 110.58490 213 SER B O 1
ATOM 3574 N N . SER B 2 214 ? -45.62400 27.47600 25.84500 1.000 111.99369 214 SER B N 1
ATOM 3575 C CA . SER B 2 214 ? -46.07200 26.75100 27.02200 1.000 117.61976 214 SER B CA 1
ATOM 3576 C C . SER B 2 214 ? -44.95400 26.54500 28.03600 1.000 134.40956 214 SER B C 1
ATOM 3577 O O . SER B 2 214 ? -45.09700 25.72300 28.95600 1.000 163.05622 214 SER B O 1
ATOM 3580 N N . ALA B 2 215 ? -43.84900 27.26500 27.90700 1.000 131.54541 215 ALA B N 1
ATOM 3581 C CA . ALA B 2 215 ? -42.72800 27.11600 28.82700 1.000 135.43954 215 ALA B CA 1
ATOM 3582 C C . ALA B 2 215 ? -41.73600 28.26300 28.68100 1.000 126.20618 215 ALA B C 1
ATOM 3583 O O . ALA B 2 215 ? -40.84200 28.22200 27.83600 1.000 134.51302 215 ALA B O 1
#

InterPro domains:
  IPR003530 Long hematopoietin receptor, soluble alpha chain, conserved site [PS01354] (231-272)
  IPR003598 Immunoglobulin subtype 2 [SM00408] (41-97)
  IPR003961 Fibronectin type III [cd00063] (233-270)
  IPR007110 Immunoglobulin-like domain [PS50835] (19-90)
  IPR013783 Immunoglobulin-like fold [G3DSA:2.60.40.10] (23-106)
  IPR013783 Immunoglobulin-like fold [G3DSA:2.60.40.10] (122-230)
  IPR013783 Immunoglobulin-like fold [G3DSA:2.60.40.10] (234-330)
  IPR015528 Interleukin-12 beta [PIRSF038007] (1-333)
  IPR015528 Interleukin-12 beta [PR01928] (126-141)
  IPR015528 Interleukin-12 beta [PR01928] (197-208)
  IPR015528 Interleukin-12 beta [PR01928] (258-268)
  IPR019482 Interleukin-12 beta, central domain [PF10420] (123-214)
  IPR036116 Fibronectin type III superfamily [SSF49265] (110-231)
  IPR036116 Fibronectin type III superfamily [SSF49265] (232-329)
  IPR036179 Immunoglobulin-like domain superfamily [SSF48726] (31-107)
  IPR050676 Interleukin-12 [PTHR48485] (1-332)

Organism: Mus musculus (NCBI:txid10090)